Protein AF-A0A7L1S8Q5-F1 (afdb_monomer)

InterPro domains:
  IPR000253 Forkhead-associated (FHA) domain [PF00498] (1-41)
  IPR000253 Forkhead-associated (FHA) domain [PS50006] (1-20)
  IPR008984 SMAD/FHA domain superfamily [SSF49879] (2-45)
  IPR051176 Centrosomal and Immune Signaling Modulators [PTHR15715] (2-608)
  IPR060406 SLMAP-like, first coiled-coil [PF27557] (98-165)
  IPR060407 Sarcolemmal membrane-associated protein, first coiled-coil [cd21911] (98-160)
  IPR060659 CCDC136/SLMAP, coiled-coil domain [PF28341] (451-600)

Organism: NCBI:txid3150915

Mean predicted aligned error: 24.68 Å

pLDDT: mean 77.76, std 24.44, range [24.95, 98.19]

Structure (mmCIF, N/CA/C/O backbone):
data_AF-A0A7L1S8Q5-F1
#
_entry.id   AF-A0A7L1S8Q5-F1
#
loop_
_atom_site.group_PDB
_atom_site.id
_atom_site.type_symbol
_atom_site.label_atom_id
_atom_site.label_alt_id
_atom_site.label_comp_id
_atom_site.label_asym_id
_atom_site.label_entity_id
_atom_site.label_seq_id
_atom_site.pdbx_PDB_ins_code
_atom_site.Cartn_x
_atom_site.Cartn_y
_atom_site.Cartn_z
_atom_site.occupancy
_atom_site.B_iso_or_equiv
_atom_site.auth_seq_id
_atom_site.auth_comp_id
_atom_site.auth_asym_id
_atom_site.auth_atom_id
_atom_site.pdbx_PDB_model_num
ATOM 1 N N . GLN A 1 1 ? -54.919 15.443 -14.906 1.00 80.12 1 GLN A N 1
ATOM 2 C CA . GLN A 1 1 ? -54.515 16.479 -13.934 1.00 80.12 1 GLN A CA 1
ATOM 3 C C . GLN A 1 1 ? -55.099 16.099 -12.591 1.00 80.12 1 GLN A C 1
ATOM 5 O O . GLN A 1 1 ? -56.172 15.503 -12.569 1.00 80.12 1 GLN A O 1
ATOM 10 N N . PHE A 1 2 ? -54.377 16.373 -11.512 1.00 89.75 2 PHE A N 1
ATOM 11 C CA . PHE A 1 2 ? -54.771 16.002 -10.156 1.00 89.75 2 PHE A CA 1
ATOM 12 C C . PHE A 1 2 ? -55.058 17.271 -9.370 1.00 89.75 2 PHE A C 1
ATOM 14 O O . PHE A 1 2 ? -54.342 18.256 -9.526 1.00 89.75 2 PHE A O 1
ATOM 21 N N . TYR A 1 3 ? -56.093 17.246 -8.537 1.00 92.00 3 TYR A N 1
ATOM 22 C CA . TYR A 1 3 ? -56.518 18.408 -7.768 1.00 92.00 3 TYR A CA 1
ATOM 23 C C . TYR A 1 3 ? -56.689 18.042 -6.301 1.00 92.00 3 TYR A C 1
ATOM 25 O O . TYR A 1 3 ? -57.127 16.938 -5.978 1.00 92.00 3 TYR A O 1
ATOM 33 N N . LEU A 1 4 ? -56.376 18.997 -5.433 1.00 93.06 4 LEU A N 1
ATOM 34 C CA . LEU A 1 4 ? -56.673 18.966 -4.012 1.00 93.06 4 LEU A CA 1
ATOM 35 C C . LEU A 1 4 ? -57.578 20.149 -3.673 1.00 93.06 4 LEU A C 1
ATOM 37 O O . LEU A 1 4 ? -57.338 21.274 -4.112 1.00 93.06 4 LEU A O 1
ATOM 41 N N . GLN A 1 5 ? -58.620 19.890 -2.891 1.00 93.62 5 GLN A N 1
ATOM 42 C CA . GLN A 1 5 ? -59.572 20.903 -2.459 1.00 93.62 5 GLN A CA 1
ATOM 43 C C . GLN A 1 5 ? -59.815 20.757 -0.958 1.00 93.62 5 GLN A C 1
ATOM 45 O O . GLN A 1 5 ? -60.077 19.656 -0.474 1.00 93.62 5 GLN A O 1
ATOM 50 N N . ASP A 1 6 ? -59.732 21.865 -0.226 1.00 94.62 6 ASP A N 1
ATOM 51 C CA . ASP A 1 6 ? -60.107 21.914 1.180 1.00 94.62 6 ASP A CA 1
ATOM 52 C C . ASP A 1 6 ? -61.630 22.024 1.301 1.00 94.62 6 ASP A C 1
ATOM 54 O O . ASP A 1 6 ? -62.233 23.008 0.869 1.00 94.62 6 ASP A O 1
ATOM 58 N N . THR A 1 7 ? -62.257 21.021 1.911 1.00 92.19 7 THR A N 1
ATOM 59 C CA . THR A 1 7 ? -63.708 20.962 2.113 1.00 92.19 7 THR A CA 1
ATOM 60 C C . THR A 1 7 ? -64.109 21.505 3.489 1.00 92.19 7 THR A C 1
ATOM 62 O O . THR A 1 7 ? -64.711 20.787 4.290 1.00 92.19 7 THR A O 1
ATOM 65 N N . LYS A 1 8 ? -63.782 22.776 3.771 1.00 90.94 8 LYS A N 1
ATOM 66 C CA . LYS A 1 8 ? -64.122 23.495 5.022 1.00 90.94 8 LYS A CA 1
ATOM 67 C C . LYS A 1 8 ? -63.481 22.889 6.270 1.00 90.94 8 LYS A C 1
ATOM 69 O O . LYS A 1 8 ? -64.117 22.769 7.320 1.00 90.94 8 LYS A O 1
ATOM 74 N N . SER A 1 9 ? -62.213 22.514 6.176 1.00 90.69 9 SER A N 1
ATOM 75 C CA . SER A 1 9 ? -61.470 21.959 7.300 1.00 90.69 9 SER A CA 1
ATOM 76 C C . SER A 1 9 ? -61.274 23.001 8.413 1.00 90.69 9 SER A C 1
ATOM 78 O O . SER A 1 9 ? -61.023 24.185 8.170 1.00 90.69 9 SER A O 1
ATOM 80 N N . SER A 1 10 ? -61.373 22.575 9.674 1.00 88.75 10 SER A N 1
ATOM 81 C CA . SER A 1 10 ? -61.171 23.476 10.819 1.00 88.75 10 SER A CA 1
ATOM 82 C C . SER A 1 10 ? -59.703 23.901 10.952 1.00 88.75 10 SER A C 1
ATOM 84 O O . SER A 1 10 ? -59.411 25.082 11.150 1.00 88.75 10 SER A O 1
ATOM 86 N N . ASN A 1 11 ? -58.776 22.955 10.760 1.00 89.56 11 ASN A N 1
ATOM 87 C CA . ASN A 1 11 ? -57.337 23.159 10.968 1.00 89.56 11 ASN A CA 1
ATOM 88 C C . ASN A 1 11 ? -56.540 23.416 9.674 1.00 89.56 11 ASN A C 1
ATOM 90 O O . ASN A 1 11 ? -55.338 23.657 9.749 1.00 89.56 11 ASN A O 1
ATOM 94 N N . GLY A 1 12 ? -57.199 23.453 8.511 1.00 91.25 12 GLY A N 1
ATOM 95 C CA . GLY A 1 12 ? -56.597 23.806 7.224 1.00 91.25 12 GLY A CA 1
ATOM 96 C C . GLY A 1 12 ? -55.933 22.641 6.486 1.00 91.25 12 GLY A C 1
ATOM 97 O O . GLY A 1 12 ? -55.374 21.729 7.094 1.00 91.25 12 GLY A O 1
ATOM 98 N N . THR A 1 13 ? -55.960 22.723 5.159 1.00 93.62 13 THR A N 1
ATOM 99 C CA . THR A 1 13 ? -55.169 21.911 4.227 1.00 93.62 13 THR A CA 1
ATOM 100 C C . THR A 1 13 ? -54.083 22.775 3.595 1.00 93.62 13 THR A C 1
ATOM 102 O O . THR A 1 13 ? -54.320 23.946 3.273 1.00 93.62 13 THR A O 1
ATOM 105 N N . PHE A 1 14 ? -52.897 22.203 3.408 1.00 93.44 14 PHE A N 1
ATOM 106 C CA . PHE A 1 14 ? -51.717 22.903 2.916 1.00 93.44 14 PHE A CA 1
ATOM 107 C C . PHE A 1 14 ? -51.044 22.119 1.788 1.00 93.44 14 PHE A C 1
ATOM 109 O O . PHE A 1 14 ? -50.952 20.894 1.850 1.00 93.44 14 PHE A O 1
ATOM 116 N N . ILE A 1 15 ? -50.530 22.838 0.789 1.00 92.19 15 ILE A N 1
ATOM 117 C CA . ILE A 1 15 ? -49.658 22.308 -0.268 1.00 92.19 15 ILE A CA 1
ATOM 118 C C . ILE A 1 15 ? -48.348 23.096 -0.197 1.00 92.19 15 ILE A C 1
ATOM 120 O O . ILE A 1 15 ? -48.372 24.321 -0.304 1.00 92.19 15 ILE A O 1
ATOM 124 N N . ASN A 1 16 ? -47.213 22.424 0.006 1.00 88.69 16 ASN A N 1
ATOM 125 C CA . ASN A 1 16 ? -45.882 23.035 0.144 1.00 88.69 16 ASN A CA 1
ATOM 126 C C . ASN A 1 16 ? -45.873 24.226 1.125 1.00 88.69 16 ASN A C 1
ATOM 128 O O . ASN A 1 16 ? -45.402 25.317 0.805 1.00 88.69 16 ASN A O 1
ATOM 132 N N . SER A 1 17 ? -46.459 24.021 2.310 1.00 88.25 17 SER A N 1
ATOM 133 C CA . SER A 1 17 ? -46.611 25.024 3.381 1.00 88.25 17 SER A CA 1
ATOM 134 C C . SER A 1 17 ? -47.543 26.208 3.070 1.00 88.25 17 SER A C 1
ATOM 136 O O . SER A 1 17 ? -47.696 27.102 3.903 1.00 88.25 17 SER A O 1
ATOM 138 N N . GLN A 1 18 ? -48.224 26.219 1.920 1.00 88.44 18 GLN A N 1
ATOM 139 C CA . GLN A 1 18 ? -49.236 27.220 1.582 1.00 88.44 18 GLN A CA 1
ATOM 140 C C . GLN A 1 18 ? -50.642 26.710 1.919 1.00 88.44 18 GLN A C 1
ATOM 142 O O . GLN A 1 18 ? -51.080 25.682 1.405 1.00 88.44 18 GLN A O 1
ATOM 147 N N . ARG A 1 19 ? -51.367 27.445 2.770 1.00 91.75 19 ARG A N 1
ATOM 148 C CA . ARG A 1 19 ? -52.744 27.116 3.172 1.00 91.75 19 ARG A CA 1
ATOM 149 C C . ARG A 1 19 ? -53.740 27.407 2.043 1.00 91.75 19 ARG A C 1
ATOM 151 O O . ARG A 1 19 ? -53.699 28.497 1.476 1.00 91.75 19 ARG A O 1
ATOM 158 N N . LEU A 1 20 ? -54.655 26.475 1.766 1.00 89.31 20 LEU A N 1
ATOM 159 C CA . LEU A 1 20 ? -55.604 26.586 0.643 1.00 89.31 20 LEU A CA 1
ATOM 160 C C . LEU A 1 20 ? -56.811 27.494 0.918 1.00 89.31 20 LEU A C 1
ATOM 162 O O . LEU A 1 20 ? -57.269 28.202 0.024 1.00 89.31 20 LEU A O 1
ATOM 166 N N . SER A 1 21 ? -57.325 27.495 2.146 1.00 90.75 21 SER A N 1
ATOM 167 C CA . SER A 1 21 ? -58.445 28.340 2.582 1.00 90.75 21 SER A CA 1
ATOM 168 C C . SER A 1 21 ? -58.338 28.678 4.070 1.00 90.75 21 SER A C 1
ATOM 170 O O . SER A 1 21 ? -57.551 28.083 4.816 1.00 90.75 21 SER A O 1
ATOM 172 N N . ARG A 1 22 ? -59.117 29.664 4.532 1.00 87.50 22 ARG A N 1
ATOM 173 C CA . ARG A 1 22 ? -59.255 29.937 5.970 1.00 87.50 22 ARG A CA 1
ATOM 174 C C . ARG A 1 22 ? -60.012 28.794 6.652 1.00 87.50 22 ARG A C 1
ATOM 176 O O . ARG A 1 22 ? -60.676 27.991 6.007 1.00 87.50 22 ARG A O 1
ATOM 183 N N . GLY A 1 23 ? -59.892 28.707 7.976 1.00 86.56 23 GLY A N 1
ATOM 184 C CA . GLY A 1 23 ? -60.563 27.656 8.742 1.00 86.56 23 GLY A CA 1
ATOM 185 C C . GLY A 1 23 ? -62.075 27.694 8.530 1.00 86.56 23 GLY A C 1
ATOM 186 O O . GLY A 1 23 ? -62.682 28.756 8.630 1.00 86.56 23 GLY A O 1
ATOM 187 N N . SER A 1 24 ? -62.671 26.530 8.277 1.00 84.81 24 SER A N 1
ATOM 188 C CA . SER A 1 24 ? -64.102 26.352 7.977 1.00 84.81 24 SER A CA 1
ATOM 189 C C . SER A 1 24 ? -64.589 26.975 6.656 1.00 84.81 24 SER A C 1
ATOM 191 O O . SER A 1 24 ? -65.798 27.051 6.430 1.00 84.81 24 SER A O 1
ATOM 193 N N . GLU A 1 25 ? -63.683 27.380 5.759 1.00 88.25 25 GLU A N 1
ATOM 194 C CA . GLU A 1 25 ? -64.000 27.855 4.405 1.00 88.25 25 GLU A CA 1
ATOM 195 C C . GLU A 1 25 ? -63.549 26.842 3.343 1.00 88.25 25 GLU A C 1
ATOM 197 O O . GLU A 1 25 ? -62.537 26.160 3.499 1.00 88.25 25 GLU A O 1
ATOM 202 N N . GLU A 1 26 ? -64.305 26.737 2.250 1.00 90.38 26 GLU A N 1
ATOM 203 C CA . GLU A 1 26 ? -63.993 25.827 1.144 1.00 90.38 26 GLU A CA 1
ATOM 204 C C . GLU A 1 26 ? -62.982 26.482 0.200 1.00 90.38 26 GLU A C 1
ATOM 206 O O . GLU A 1 26 ? -63.161 27.640 -0.186 1.00 90.38 26 GLU A O 1
ATOM 211 N N . SER A 1 27 ? -61.921 25.764 -0.175 1.00 91.81 27 SER A N 1
ATOM 212 C CA . SER A 1 27 ? -60.966 26.268 -1.168 1.00 91.81 27 SER A CA 1
ATOM 213 C C . SER A 1 27 ? -61.468 26.007 -2.592 1.00 91.81 27 SER A C 1
ATOM 215 O O . SER A 1 27 ? -62.228 25.061 -2.815 1.00 91.81 27 SER A O 1
ATOM 217 N N . PRO A 1 28 ? -61.018 26.777 -3.598 1.00 90.44 28 PRO A N 1
ATOM 218 C CA . PRO A 1 28 ? -61.107 26.319 -4.980 1.00 90.44 28 PRO A CA 1
ATOM 219 C C . PRO A 1 28 ? -60.243 25.054 -5.182 1.00 90.44 28 PRO A C 1
ATOM 221 O O . PRO A 1 28 ? -59.294 24.840 -4.418 1.00 90.44 28 PRO A O 1
ATOM 224 N N . PRO A 1 29 ? -60.530 24.219 -6.199 1.00 91.06 29 PRO A N 1
ATOM 225 C CA . PRO A 1 29 ? -59.667 23.098 -6.564 1.00 91.06 29 PRO A CA 1
ATOM 226 C C . PRO A 1 29 ? -58.274 23.586 -6.988 1.00 91.06 29 PRO A C 1
ATOM 228 O O . PRO A 1 29 ? -58.137 24.318 -7.969 1.00 91.06 29 PRO A O 1
ATOM 231 N N . CYS A 1 30 ? -57.236 23.173 -6.261 1.00 88.75 30 CYS A N 1
ATOM 232 C CA . CYS A 1 30 ? -55.843 23.511 -6.547 1.00 88.75 30 CYS A CA 1
ATOM 233 C C . CYS A 1 30 ? -55.145 22.330 -7.225 1.00 88.75 30 CYS A C 1
ATOM 235 O O . CYS A 1 30 ? -55.207 21.209 -6.728 1.00 88.75 30 CYS A O 1
ATOM 237 N N . GLU A 1 31 ? -54.493 22.563 -8.365 1.00 89.12 31 GLU A N 1
ATOM 238 C CA . GLU A 1 31 ? -53.754 21.513 -9.075 1.00 89.12 31 GLU A CA 1
ATOM 239 C C . GLU A 1 31 ? -52.512 21.093 -8.270 1.00 89.12 31 GLU A C 1
ATOM 241 O O . GLU A 1 31 ? -51.759 21.948 -7.802 1.00 89.12 31 GLU A O 1
ATOM 246 N N . ILE A 1 32 ? -52.309 19.782 -8.119 1.00 90.56 32 ILE A N 1
ATOM 247 C CA . ILE A 1 32 ? -51.162 19.177 -7.426 1.00 90.56 32 ILE A CA 1
ATOM 248 C C . ILE A 1 32 ? -50.304 18.368 -8.396 1.00 90.56 32 ILE A C 1
ATOM 250 O O . ILE A 1 32 ? -50.806 17.769 -9.353 1.00 90.56 32 ILE A O 1
ATOM 254 N N . MET A 1 33 ? -49.002 18.335 -8.127 1.00 89.50 33 MET A N 1
ATOM 255 C CA . MET A 1 33 ? -48.005 17.604 -8.909 1.00 89.50 33 MET A CA 1
ATOM 256 C C . MET A 1 33 ? -47.377 16.470 -8.100 1.00 89.50 33 MET A C 1
ATOM 258 O O . MET A 1 33 ? -47.407 16.466 -6.868 1.00 89.50 33 MET A O 1
ATOM 262 N N . SER A 1 34 ? -46.819 15.475 -8.802 1.00 88.31 34 SER A N 1
ATOM 263 C CA . SER A 1 34 ? -46.090 14.400 -8.125 1.00 88.31 34 SER A CA 1
ATOM 264 C C . SER A 1 34 ? -44.874 15.008 -7.418 1.00 88.31 34 SER A C 1
ATOM 266 O O . SER A 1 34 ? -44.151 15.807 -8.016 1.00 88.31 34 SER A O 1
ATOM 268 N N . GLY A 1 35 ? -44.678 14.669 -6.144 1.00 86.00 35 GLY A N 1
ATOM 269 C CA . GLY A 1 35 ? -43.621 15.210 -5.286 1.00 86.00 35 GLY A CA 1
ATOM 270 C C . GLY A 1 35 ? -44.028 16.382 -4.385 1.00 86.00 35 GLY A C 1
ATOM 271 O O . GLY A 1 35 ? -43.224 16.767 -3.538 1.00 86.00 35 GLY A O 1
ATOM 272 N N . ASP A 1 36 ? -45.245 16.929 -4.505 1.00 90.81 36 ASP A N 1
ATOM 273 C CA . ASP A 1 36 ? -45.718 17.976 -3.588 1.00 90.81 36 ASP A CA 1
ATOM 274 C C . ASP A 1 36 ? -45.874 17.437 -2.146 1.00 90.81 36 ASP A C 1
ATOM 276 O O . ASP A 1 36 ? -46.274 16.288 -1.918 1.00 90.81 36 ASP A O 1
ATOM 280 N N . VAL A 1 37 ? -45.578 18.283 -1.153 1.00 91.56 37 VAL A N 1
ATOM 281 C CA . VAL A 1 37 ? -45.796 17.990 0.272 1.00 91.56 37 VAL A CA 1
ATOM 282 C C . VAL A 1 37 ? -47.172 18.505 0.673 1.00 91.56 37 VAL A C 1
ATOM 284 O O . VAL A 1 37 ? -47.415 19.713 0.686 1.00 91.56 37 VAL A O 1
ATOM 287 N N . ILE A 1 38 ? -48.076 17.592 1.011 1.00 94.06 38 ILE A N 1
ATOM 288 C CA . ILE A 1 38 ? -49.431 17.904 1.462 1.00 94.06 38 ILE A CA 1
ATOM 289 C C . ILE A 1 38 ? -49.496 17.745 2.977 1.00 94.06 38 ILE A C 1
ATOM 291 O O . ILE A 1 38 ? -49.051 16.738 3.532 1.00 94.06 38 ILE A O 1
ATOM 295 N N . GLN A 1 39 ? -50.087 18.733 3.640 1.00 93.81 39 GLN A N 1
ATOM 296 C CA . GLN A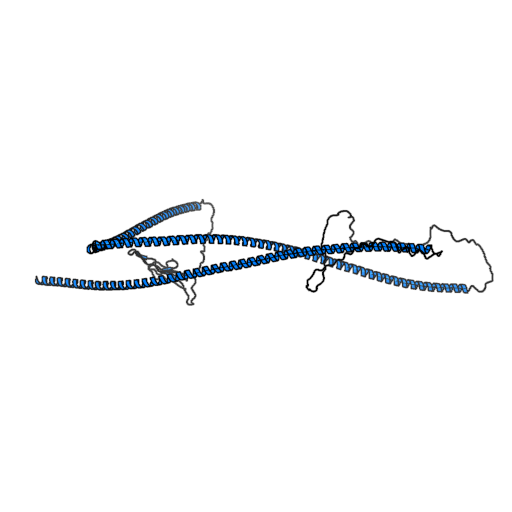 1 39 ? -50.324 18.706 5.076 1.00 93.81 39 GLN A CA 1
ATOM 297 C C . GLN A 1 39 ? -51.810 18.911 5.385 1.00 93.81 39 GLN A C 1
ATOM 299 O O . GLN A 1 39 ? -52.454 19.814 4.848 1.00 93.81 39 GLN A O 1
ATOM 304 N N . PHE A 1 40 ? -52.343 18.079 6.278 1.00 93.94 40 PHE A N 1
ATOM 305 C CA . PHE A 1 40 ? -53.706 18.171 6.791 1.00 93.94 40 PHE A CA 1
ATOM 306 C C . PHE A 1 40 ? -53.678 18.490 8.285 1.00 93.94 40 PHE A C 1
ATOM 308 O O . PHE A 1 40 ? -53.245 17.679 9.107 1.00 93.94 40 PHE A O 1
ATOM 315 N N . GLY A 1 41 ? -54.181 19.673 8.627 1.00 90.56 41 GLY A N 1
ATOM 316 C CA . GLY A 1 41 ? -54.177 20.216 9.977 1.00 90.56 41 GLY A CA 1
ATOM 317 C C . GLY A 1 41 ? -52.841 20.834 10.389 1.00 90.56 41 GLY A C 1
ATOM 318 O O . GLY A 1 41 ? -51.867 20.859 9.642 1.00 90.56 41 GLY A O 1
ATOM 319 N N . VAL A 1 42 ? -52.811 21.335 11.617 1.00 90.06 42 VAL A N 1
ATOM 320 C CA . VAL A 1 42 ? -51.617 21.841 12.302 1.00 90.06 42 VAL A CA 1
ATOM 321 C C . VAL A 1 42 ? -51.529 21.157 13.657 1.00 90.06 42 VAL A C 1
ATOM 323 O O . VAL A 1 42 ? -52.558 20.719 14.176 1.00 90.06 42 VAL A O 1
ATOM 326 N N . ASP A 1 43 ? -50.330 21.050 14.216 1.00 89.19 43 ASP A N 1
ATOM 327 C CA . ASP A 1 43 ? -50.152 20.463 15.541 1.00 89.19 43 ASP A CA 1
ATOM 328 C C . ASP A 1 43 ? -50.912 21.294 16.584 1.00 89.19 43 ASP A C 1
ATOM 330 O O . ASP A 1 43 ? -50.755 22.517 16.662 1.00 89.19 43 ASP A O 1
ATOM 334 N N . VAL A 1 44 ? -51.755 20.633 17.378 1.00 84.81 44 VAL A N 1
ATOM 335 C CA . VAL A 1 44 ? -52.549 21.283 18.428 1.00 84.81 44 VAL A CA 1
ATOM 336 C C . VAL A 1 44 ? -52.128 20.739 19.783 1.00 84.81 44 VAL A C 1
ATOM 338 O O . VAL A 1 44 ? -52.299 19.554 20.071 1.00 84.81 44 VAL A O 1
ATOM 341 N N . THR A 1 45 ? -51.611 21.618 20.635 1.00 80.62 45 THR A N 1
ATOM 342 C CA . THR A 1 45 ? -51.258 21.285 22.018 1.00 80.62 45 THR A CA 1
ATOM 343 C C . THR A 1 45 ? -52.443 21.544 22.940 1.00 80.62 45 THR A C 1
ATOM 345 O O . THR A 1 45 ? -52.906 22.679 23.073 1.00 80.62 45 THR A O 1
ATOM 348 N N . GLU A 1 46 ? -52.938 20.501 23.605 1.00 83.06 46 GLU A N 1
ATOM 349 C CA . GLU A 1 46 ? -54.020 20.623 24.579 1.00 83.06 46 GLU A CA 1
ATOM 350 C C . GLU A 1 46 ? -53.453 21.067 25.943 1.00 83.06 46 GLU A C 1
ATOM 352 O O . GLU A 1 46 ? -52.811 20.296 26.664 1.00 83.06 46 GLU A O 1
ATOM 357 N N . ASN A 1 47 ? -53.686 22.333 26.315 1.00 71.00 47 ASN A N 1
ATOM 358 C CA . ASN A 1 47 ? -53.113 22.958 27.520 1.00 71.00 47 ASN A CA 1
ATOM 359 C C . ASN A 1 47 ? -53.508 22.267 28.839 1.00 71.00 47 ASN A C 1
ATOM 361 O O . ASN A 1 47 ? -52.804 22.398 29.838 1.00 71.00 47 ASN A O 1
ATOM 365 N N . THR A 1 48 ? -54.623 21.537 28.859 1.00 70.25 48 THR A N 1
ATOM 366 C CA . THR A 1 48 ? -55.154 20.864 30.055 1.00 70.25 48 THR A CA 1
ATOM 367 C C . THR A 1 48 ? -54.442 19.551 30.372 1.00 70.25 48 THR A C 1
ATOM 369 O O . THR A 1 48 ? -54.419 19.145 31.532 1.00 70.25 48 THR A O 1
ATOM 372 N N . ARG A 1 49 ? -53.857 18.884 29.369 1.00 71.12 49 ARG A N 1
ATOM 373 C CA . ARG A 1 49 ? -53.216 17.565 29.520 1.00 71.12 49 ARG A CA 1
ATOM 374 C C . ARG A 1 49 ? -51.757 17.532 29.065 1.00 71.12 49 ARG A C 1
ATOM 376 O O . ARG A 1 49 ? -51.118 16.498 29.216 1.00 71.12 49 ARG A O 1
ATOM 383 N N . LYS A 1 50 ? -51.220 18.649 28.547 1.00 73.62 50 LYS A N 1
ATOM 384 C CA . LYS A 1 50 ? -49.876 18.744 27.941 1.00 73.62 50 LYS A CA 1
ATOM 385 C C . LYS A 1 50 ? -49.635 17.664 26.871 1.00 73.62 50 LYS A C 1
ATOM 387 O O . LYS A 1 50 ? -48.528 17.151 26.741 1.00 73.62 50 LYS A O 1
ATOM 392 N N . VAL A 1 51 ? -50.674 17.316 26.112 1.00 76.81 51 VAL A N 1
ATOM 393 C CA . VAL A 1 51 ? -50.587 16.369 24.993 1.00 76.81 51 VAL A CA 1
ATOM 394 C C . VAL A 1 51 ? -50.653 17.158 23.690 1.00 76.81 51 VAL A C 1
ATOM 396 O O . VAL A 1 51 ? -51.547 17.985 23.512 1.00 76.81 51 VAL A O 1
ATOM 399 N N . THR A 1 52 ? -49.704 16.912 22.788 1.00 80.81 52 THR A N 1
ATOM 400 C CA . THR A 1 52 ? -49.701 17.488 21.439 1.00 80.81 52 THR A CA 1
ATOM 401 C C . THR A 1 52 ? -50.279 16.477 20.463 1.00 80.81 52 THR A C 1
ATOM 403 O O . THR A 1 52 ? -49.758 15.371 20.321 1.00 80.81 52 THR A O 1
ATOM 406 N N . HIS A 1 53 ? -51.356 16.856 19.783 1.00 83.94 53 HIS A N 1
ATOM 407 C CA . HIS A 1 53 ? -51.921 16.082 18.687 1.00 83.94 53 HIS A CA 1
ATOM 408 C C . HIS A 1 53 ? -51.249 16.515 17.385 1.00 83.94 53 HIS A C 1
ATOM 410 O O . HIS A 1 53 ? -51.386 17.668 16.978 1.00 83.94 53 HIS A O 1
ATOM 416 N N . GLY A 1 54 ? -50.505 15.597 16.767 1.00 85.81 54 GLY A N 1
ATOM 417 C CA . GLY A 1 54 ? -49.792 15.849 15.517 1.00 85.81 54 GLY A CA 1
ATOM 418 C C . GLY A 1 54 ? -50.723 15.950 14.306 1.00 85.81 54 GLY A C 1
ATOM 419 O O . GLY A 1 54 ? -51.773 15.303 14.254 1.00 85.81 54 GLY A O 1
ATOM 420 N N . CYS A 1 55 ? -50.325 16.752 13.325 1.00 92.00 55 CYS A N 1
ATOM 421 C CA . CYS A 1 55 ? -50.948 16.826 12.009 1.00 92.00 55 CYS A CA 1
ATOM 422 C C . CYS A 1 55 ? -50.413 15.748 11.051 1.00 92.00 55 CYS A C 1
ATOM 424 O O . CYS A 1 55 ? -49.416 15.076 11.320 1.00 92.00 55 CYS A O 1
ATOM 426 N N . ILE A 1 56 ? -51.095 15.561 9.917 1.00 92.94 56 ILE A N 1
ATOM 427 C CA . ILE A 1 56 ? -50.644 14.634 8.873 1.00 92.94 56 ILE A CA 1
ATOM 428 C C . ILE A 1 56 ? -49.817 15.414 7.863 1.00 92.94 56 ILE A C 1
ATOM 430 O O . ILE A 1 56 ? -50.334 16.338 7.244 1.00 92.94 56 ILE A O 1
ATOM 434 N N . VAL A 1 57 ? -48.566 15.006 7.658 1.00 93.50 57 VAL A N 1
ATOM 435 C CA . VAL A 1 57 ? -47.677 15.546 6.623 1.00 93.50 57 VAL A CA 1
ATOM 436 C C . VAL A 1 57 ? -47.237 14.394 5.730 1.00 93.50 57 VAL A C 1
ATOM 438 O O . VAL A 1 57 ? -46.745 13.378 6.222 1.00 93.50 57 VAL A O 1
ATOM 441 N N . SER A 1 58 ? -47.443 14.518 4.420 1.00 92.38 58 SER A N 1
ATOM 442 C CA . SER A 1 58 ? -47.146 13.448 3.469 1.00 92.38 58 SER A CA 1
ATOM 443 C C . SER A 1 58 ? -46.684 13.993 2.123 1.00 92.38 58 SER A C 1
ATOM 445 O O . SER A 1 58 ? -47.200 14.993 1.629 1.00 92.38 58 SER A O 1
ATOM 447 N N . THR A 1 59 ? -45.724 13.311 1.505 1.00 91.62 59 THR A N 1
ATOM 448 C CA . THR A 1 59 ? -45.316 13.566 0.121 1.00 91.62 59 THR A CA 1
ATOM 449 C C . THR A 1 59 ? -46.180 12.729 -0.811 1.00 91.62 59 THR A C 1
ATOM 451 O O . THR A 1 59 ? -46.225 11.504 -0.677 1.00 91.62 59 THR A O 1
ATOM 454 N N . ILE A 1 60 ? -46.853 13.366 -1.768 1.00 91.38 60 ILE A N 1
ATOM 455 C CA . ILE A 1 60 ? -47.762 12.664 -2.677 1.00 91.38 60 ILE A CA 1
ATOM 456 C C . ILE A 1 60 ? -47.046 12.217 -3.953 1.00 91.38 60 ILE A C 1
ATOM 458 O O . ILE A 1 60 ? -46.300 12.982 -4.561 1.00 91.38 60 ILE A O 1
ATOM 462 N N . LYS A 1 61 ? -47.295 10.975 -4.384 1.00 90.56 61 LYS A N 1
ATOM 463 C CA . LYS A 1 61 ? -46.911 10.479 -5.712 1.00 90.56 61 LYS A CA 1
ATOM 464 C C . LYS A 1 61 ? -48.155 10.205 -6.537 1.00 90.56 61 LYS A C 1
ATOM 466 O O . LYS A 1 61 ? -49.069 9.529 -6.066 1.00 90.56 61 LYS A O 1
ATOM 471 N N . LEU A 1 62 ? -48.196 10.739 -7.750 1.00 89.62 62 LEU A N 1
ATOM 472 C CA . LEU A 1 62 ? -49.386 10.735 -8.597 1.00 89.62 62 LEU A CA 1
ATOM 473 C C . LEU A 1 62 ? -49.091 9.980 -9.890 1.00 89.62 62 LEU A C 1
ATOM 475 O O . LEU A 1 62 ? -48.165 10.337 -10.608 1.00 89.62 62 LEU A O 1
ATOM 479 N N . PHE A 1 63 ? -49.898 8.968 -10.204 1.00 88.56 63 PHE A N 1
ATOM 480 C CA . PHE A 1 63 ? -49.753 8.145 -11.408 1.00 88.56 63 PHE A CA 1
ATOM 481 C C . PHE A 1 63 ? -50.992 8.281 -12.287 1.00 88.56 63 PHE A C 1
ATOM 483 O O . PHE A 1 63 ? -52.121 8.173 -11.804 1.00 88.56 63 PHE A O 1
ATOM 490 N N . LEU A 1 64 ? -50.783 8.540 -13.575 1.00 87.81 64 LEU A N 1
ATOM 491 C CA . LEU A 1 64 ? -51.840 8.561 -14.580 1.00 87.81 64 LEU A CA 1
ATOM 492 C C . LEU A 1 64 ? -52.402 7.138 -14.800 1.00 87.81 64 LEU A C 1
ATOM 494 O O . LEU A 1 64 ? -51.741 6.155 -14.458 1.00 87.81 64 LEU A O 1
ATOM 498 N N . PRO A 1 65 ? -53.615 6.985 -15.371 1.00 87.19 65 PRO A N 1
ATOM 499 C CA . PRO A 1 65 ? -54.227 5.668 -15.597 1.00 87.19 65 PRO A CA 1
ATOM 500 C C . PRO A 1 65 ? -53.416 4.719 -16.495 1.00 87.19 65 PRO A C 1
ATOM 502 O O . PRO A 1 65 ? -53.668 3.518 -16.497 1.00 87.19 65 PRO A O 1
ATOM 505 N N . ASP A 1 66 ? -52.462 5.250 -17.259 1.00 83.69 66 ASP A N 1
ATOM 506 C CA . ASP A 1 66 ? -51.510 4.503 -18.087 1.00 83.69 66 ASP A CA 1
ATOM 507 C C . ASP A 1 66 ? -50.287 3.983 -17.300 1.00 83.69 66 ASP A C 1
ATOM 509 O O . ASP A 1 66 ? -49.424 3.319 -17.871 1.00 83.69 66 ASP A O 1
ATOM 513 N N . GLY A 1 67 ? -50.216 4.255 -15.992 1.00 82.69 67 GLY A N 1
ATOM 514 C CA . GLY A 1 67 ? -49.124 3.856 -15.105 1.00 82.69 67 GLY A CA 1
ATOM 515 C C . GLY A 1 67 ? -47.925 4.808 -15.103 1.00 82.69 67 GLY A C 1
ATOM 516 O O . GLY A 1 67 ? -46.984 4.576 -14.344 1.00 82.69 67 GLY A O 1
ATOM 517 N N . MET A 1 68 ? -47.943 5.882 -15.901 1.00 83.00 68 MET A N 1
ATOM 518 C CA . MET A 1 68 ? -46.869 6.879 -15.927 1.00 83.00 68 MET A CA 1
ATOM 519 C C . MET A 1 68 ? -47.003 7.864 -14.759 1.00 83.00 68 MET A C 1
ATOM 521 O O . MET A 1 68 ? -48.095 8.348 -14.455 1.00 83.00 68 MET A O 1
ATOM 525 N N . GLU A 1 69 ? -45.887 8.198 -14.106 1.00 83.38 69 GLU A N 1
ATOM 526 C CA . GLU A 1 69 ? -45.879 9.214 -13.049 1.00 83.38 69 GLU A CA 1
ATOM 527 C C . GLU A 1 69 ? -46.185 10.605 -13.636 1.00 83.38 69 GLU A C 1
ATOM 529 O O . GLU A 1 69 ? -45.667 10.998 -14.685 1.00 83.38 69 GLU A O 1
ATOM 534 N N . ALA A 1 70 ? -47.071 11.348 -12.972 1.00 79.00 70 ALA A N 1
ATOM 535 C CA . ALA A 1 70 ? -47.482 12.681 -13.384 1.00 79.00 70 ALA A CA 1
ATOM 536 C C . ALA A 1 70 ? -46.325 13.687 -13.253 1.00 79.00 70 ALA A C 1
ATOM 538 O O . ALA A 1 70 ? -45.406 13.506 -12.457 1.00 79.00 70 ALA A O 1
ATOM 539 N N . ARG A 1 71 ? -46.390 14.774 -14.034 1.00 69.50 71 ARG A N 1
ATOM 540 C CA . ARG A 1 71 ? -45.342 15.802 -14.159 1.00 69.50 71 ARG A CA 1
ATOM 541 C C . ARG A 1 71 ? -44.770 16.228 -12.791 1.00 69.50 71 ARG A C 1
ATOM 543 O O . ARG A 1 71 ? -45.516 16.687 -11.930 1.00 69.50 71 ARG A O 1
ATOM 550 N N . LEU A 1 72 ? -43.448 16.097 -12.641 1.00 68.31 72 LEU A N 1
ATOM 551 C CA . LEU A 1 72 ? -42.666 16.549 -11.486 1.00 68.31 72 LEU A CA 1
ATOM 552 C C . LEU A 1 72 ? -42.445 18.066 -11.547 1.00 6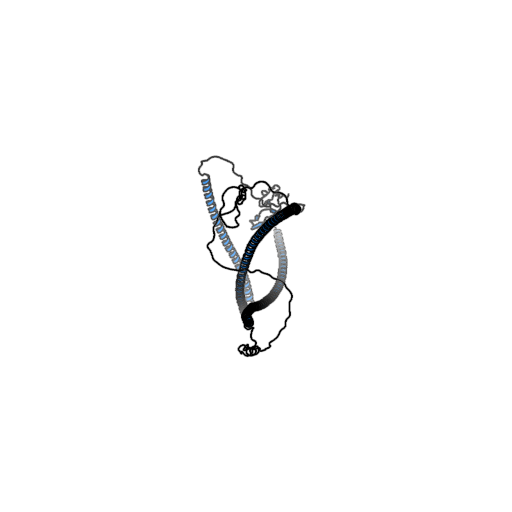8.31 72 LEU A C 1
ATOM 554 O O . LEU A 1 72 ? -42.192 18.628 -12.617 1.00 68.31 72 LEU A O 1
ATOM 558 N N . ARG A 1 73 ? -42.497 18.729 -10.390 1.00 59.44 73 ARG A N 1
ATOM 559 C CA . ARG A 1 73 ? -42.171 20.153 -10.249 1.00 59.44 73 ARG A CA 1
ATOM 560 C C . ARG A 1 73 ? -40.652 20.314 -10.079 1.00 59.44 73 ARG A C 1
ATOM 562 O O . ARG A 1 73 ? -40.175 20.508 -8.970 1.00 59.44 73 ARG A O 1
ATOM 569 N N . SER A 1 74 ? -39.886 20.167 -11.160 1.00 45.78 74 SER A N 1
ATOM 570 C CA . SER A 1 74 ? -38.418 20.315 -11.146 1.00 45.78 74 SER A CA 1
ATOM 571 C C . SER A 1 74 ? -37.984 21.737 -11.537 1.00 45.78 74 SER A C 1
ATOM 573 O O . SER A 1 74 ? -38.271 22.185 -12.644 1.00 45.78 74 SER A O 1
ATOM 575 N N . ASP A 1 75 ? -37.320 22.417 -10.598 1.00 42.72 75 ASP A N 1
ATOM 576 C CA . ASP A 1 75 ? -36.388 23.555 -10.702 1.00 42.72 75 ASP A CA 1
ATOM 577 C C . ASP A 1 75 ? -36.373 24.411 -11.985 1.00 42.72 75 ASP A C 1
ATOM 579 O O . ASP A 1 75 ? -35.660 24.118 -12.944 1.00 42.72 75 ASP A O 1
ATOM 583 N N . VAL A 1 76 ? -37.043 25.574 -11.939 1.00 38.34 76 VAL A N 1
ATOM 584 C CA . VAL A 1 76 ? -36.742 26.733 -12.802 1.00 38.34 76 VAL A CA 1
ATOM 585 C C . VAL A 1 76 ? -36.841 28.037 -11.994 1.00 38.34 76 VAL A C 1
ATOM 587 O O . VAL A 1 76 ? -37.925 28.539 -11.714 1.00 38.34 76 VAL A O 1
ATOM 590 N N . ILE A 1 77 ? -35.665 28.542 -11.609 1.00 36.88 77 ILE A N 1
ATOM 591 C CA . ILE A 1 77 ? -35.156 29.913 -11.806 1.00 36.88 77 ILE A CA 1
ATOM 592 C C . ILE A 1 77 ? -36.153 31.065 -11.561 1.00 36.88 77 ILE A C 1
ATOM 594 O O . ILE A 1 77 ? -37.036 31.347 -12.369 1.00 36.88 77 ILE A O 1
ATOM 598 N N . HIS A 1 78 ? -35.895 31.835 -10.498 1.00 39.09 78 HIS A N 1
ATOM 599 C CA . HIS A 1 78 ? -36.376 33.210 -10.361 1.00 39.09 78 HIS A CA 1
ATOM 600 C C . HIS A 1 78 ? -35.946 34.072 -11.558 1.00 39.09 78 HIS A C 1
ATOM 602 O O . HIS A 1 78 ? -34.759 34.236 -11.829 1.00 39.09 78 HIS A O 1
ATOM 608 N N . ALA A 1 79 ? -36.919 34.703 -12.207 1.00 31.09 79 ALA A N 1
ATOM 609 C CA . ALA A 1 79 ? -36.739 35.855 -13.081 1.00 31.09 79 ALA A CA 1
ATOM 610 C C . ALA A 1 79 ? -37.994 36.746 -12.978 1.00 31.09 79 ALA A C 1
ATOM 612 O O . ALA A 1 79 ? -39.071 36.225 -12.684 1.00 31.09 79 ALA A O 1
ATOM 613 N N . PRO A 1 80 ? -37.950 38.031 -13.362 1.00 40.53 80 PRO A N 1
ATOM 614 C CA . PRO A 1 80 ? -36.925 39.047 -13.122 1.00 40.53 80 PRO A CA 1
ATOM 615 C C . PRO A 1 80 ? -37.536 40.339 -12.515 1.00 40.53 80 PRO A C 1
ATOM 617 O O . PRO A 1 80 ? -38.727 40.619 -12.646 1.00 40.53 80 PRO A O 1
ATOM 620 N N . LEU A 1 81 ? -36.699 41.161 -11.876 1.00 36.31 81 LEU A N 1
ATOM 621 C CA . LEU A 1 81 ? -37.040 42.530 -11.461 1.00 36.31 81 LEU A CA 1
ATOM 622 C C . LEU A 1 81 ? -37.367 43.406 -12.698 1.00 36.31 81 LEU A C 1
ATOM 624 O O . LEU A 1 81 ? -36.629 43.321 -13.683 1.00 36.31 81 LEU A O 1
ATOM 628 N N . PRO A 1 82 ? -38.386 44.289 -12.677 1.00 43.94 82 PRO A N 1
ATOM 629 C CA . PRO A 1 82 ? -38.608 45.245 -13.761 1.00 43.94 82 PRO A CA 1
ATOM 630 C C . PRO A 1 82 ? -37.569 46.375 -13.746 1.00 43.94 82 PRO A C 1
ATOM 632 O O . PRO A 1 82 ? -37.298 46.982 -12.710 1.00 43.94 82 PRO A O 1
ATOM 635 N N . SER A 1 83 ? -37.016 46.659 -14.926 1.00 33.06 83 SER A N 1
ATOM 636 C CA . SER A 1 83 ? -36.065 47.732 -15.218 1.00 33.06 83 SER A CA 1
ATOM 637 C C . SER A 1 83 ? -36.717 49.131 -15.257 1.00 33.06 83 SER A C 1
ATOM 639 O O . SER A 1 83 ? -37.927 49.236 -15.466 1.00 33.06 83 SER A O 1
ATOM 641 N N . PRO A 1 84 ? -35.921 50.211 -15.135 1.00 48.03 84 PRO A N 1
ATOM 642 C CA . PRO A 1 84 ? -36.389 51.579 -14.926 1.00 48.03 84 PRO A CA 1
ATOM 643 C C . PRO A 1 84 ? -36.680 52.312 -16.245 1.00 48.03 84 PRO A C 1
ATOM 645 O O . PRO A 1 84 ? -35.966 52.136 -17.231 1.00 48.03 84 PRO A O 1
ATOM 648 N N . VAL A 1 85 ? -37.697 53.181 -16.245 1.00 36.50 85 VAL A N 1
ATOM 649 C CA . VAL A 1 85 ? -38.023 54.062 -17.376 1.00 36.50 85 VAL A CA 1
ATOM 650 C C . VAL A 1 85 ? -37.918 55.531 -16.956 1.00 36.50 85 VAL A C 1
ATOM 652 O O . VAL A 1 85 ? -38.710 56.028 -16.165 1.00 36.50 85 VAL A O 1
ATOM 655 N N . ASP A 1 86 ? -36.896 56.157 -17.540 1.00 33.06 86 ASP A N 1
ATOM 656 C CA . ASP A 1 86 ? -36.764 57.515 -18.079 1.00 33.06 86 ASP A CA 1
ATOM 657 C C . ASP A 1 86 ? -37.024 58.796 -17.249 1.00 33.06 86 ASP A C 1
ATOM 659 O O . ASP A 1 86 ? -38.149 59.196 -16.977 1.00 33.06 86 ASP A O 1
ATOM 663 N N . LYS A 1 87 ? -35.906 59.545 -17.153 1.00 37.34 87 LYS A N 1
ATOM 664 C CA . LYS A 1 87 ? -35.709 60.989 -17.417 1.00 37.34 87 LYS A CA 1
ATOM 665 C C . LYS A 1 87 ? -36.297 61.999 -16.419 1.00 37.34 87 LYS A C 1
ATOM 667 O O . LYS A 1 87 ? -37.498 62.212 -16.375 1.00 37.34 87 LYS A O 1
ATOM 672 N N . VAL A 1 88 ? -35.408 62.783 -15.790 1.00 32.59 88 VAL A N 1
ATOM 673 C CA . VAL A 1 88 ? -35.206 64.232 -16.049 1.00 32.59 88 VAL A CA 1
ATOM 674 C C . VAL A 1 88 ? -34.113 64.798 -15.120 1.00 32.59 88 VAL A C 1
ATOM 676 O O . VAL A 1 88 ? -34.124 64.572 -13.920 1.00 32.59 88 VAL A O 1
ATOM 679 N N . ALA A 1 89 ? -33.187 65.520 -15.758 1.00 33.59 89 ALA A N 1
ATOM 680 C CA . ALA A 1 89 ? -32.362 66.666 -15.349 1.00 33.59 89 ALA A CA 1
ATOM 681 C C . ALA A 1 89 ? -31.811 66.849 -13.914 1.00 33.59 89 ALA A C 1
ATOM 683 O O . ALA A 1 89 ? -32.461 66.690 -12.890 1.00 33.59 89 ALA A O 1
ATOM 684 N N . ALA A 1 90 ? -30.568 67.333 -13.926 1.00 40.88 90 ALA A N 1
ATOM 685 C CA . ALA A 1 90 ? -29.692 67.700 -12.828 1.00 40.88 90 ALA A CA 1
ATOM 686 C C . ALA A 1 90 ? -30.248 68.721 -11.810 1.00 40.88 90 ALA A C 1
ATOM 688 O O . ALA A 1 90 ? -31.033 69.605 -12.147 1.00 40.88 90 ALA A O 1
ATOM 689 N N . ASN A 1 91 ? -29.648 68.647 -10.612 1.00 43.50 91 ASN A N 1
ATOM 690 C CA . ASN A 1 91 ? -29.643 69.586 -9.480 1.00 43.50 91 ASN A CA 1
ATOM 691 C C . ASN A 1 91 ? -30.721 69.405 -8.398 1.00 43.50 91 ASN A C 1
ATOM 693 O O . ASN A 1 91 ? -31.662 70.182 -8.281 1.00 43.50 91 ASN A O 1
ATOM 697 N N . THR A 1 92 ? -30.473 68.452 -7.495 1.00 37.25 92 THR A N 1
ATOM 698 C CA . THR A 1 92 ? -30.936 68.487 -6.094 1.00 37.25 92 THR A CA 1
ATOM 699 C C . THR A 1 92 ? -29.906 67.763 -5.210 1.00 37.25 92 THR A C 1
ATOM 701 O O . THR A 1 92 ? -29.370 66.732 -5.619 1.00 37.25 92 THR A O 1
ATOM 704 N N . PRO A 1 93 ? -29.551 68.298 -4.028 1.00 43.53 93 PRO A N 1
ATOM 705 C CA . PRO A 1 93 ? -28.512 67.718 -3.188 1.00 43.53 93 PRO A CA 1
ATOM 706 C C . PRO A 1 93 ? -28.998 66.392 -2.592 1.00 43.53 93 PRO A C 1
ATOM 708 O O . PRO A 1 93 ? -29.954 66.372 -1.833 1.00 43.53 93 PRO A O 1
ATOM 711 N N . SER A 1 94 ? -28.305 65.293 -2.897 1.00 48.84 94 SER A N 1
ATOM 712 C CA . SER A 1 94 ? -27.993 64.241 -1.918 1.00 48.84 94 SER A CA 1
ATOM 713 C C . SER A 1 94 ? -29.158 63.647 -1.077 1.00 48.84 94 SER A C 1
ATOM 715 O O . SER A 1 94 ? -28.911 63.162 0.027 1.00 48.84 94 SER A O 1
ATOM 717 N N . MET A 1 95 ? -30.406 63.606 -1.565 1.00 45.28 95 MET A N 1
ATOM 718 C CA . MET A 1 95 ? -31.515 62.920 -0.863 1.00 45.28 95 MET A CA 1
ATOM 719 C C . MET A 1 95 ? -31.200 61.434 -0.641 1.00 45.28 95 MET A C 1
ATOM 721 O O . MET A 1 95 ? -31.374 60.913 0.456 1.00 45.28 95 MET A O 1
ATOM 725 N N . TYR A 1 96 ? -30.588 60.799 -1.645 1.00 53.72 96 TYR A N 1
ATOM 726 C CA . TYR A 1 96 ? -30.201 59.390 -1.601 1.00 53.72 96 TYR A CA 1
ATOM 727 C C . TYR A 1 96 ? -29.153 59.077 -0.520 1.00 53.72 96 TYR A C 1
ATOM 729 O O . TYR A 1 96 ? -29.159 57.984 0.021 1.00 53.72 96 TYR A O 1
ATOM 737 N N . SER A 1 97 ? -28.275 60.027 -0.162 1.00 54.75 97 SER A N 1
ATOM 738 C CA . SER A 1 97 ? -27.252 59.839 0.887 1.00 54.75 97 SER A CA 1
ATOM 739 C C . SER A 1 97 ? -27.831 59.987 2.296 1.00 54.75 97 SER A C 1
ATOM 741 O O . SER A 1 97 ? -27.446 59.254 3.202 1.00 54.75 97 SER A O 1
ATOM 743 N N . GLN A 1 98 ? -28.780 60.911 2.486 1.00 70.00 98 GLN A N 1
ATOM 744 C CA . GLN A 1 98 ? -29.436 61.108 3.779 1.00 70.00 98 GLN A CA 1
ATOM 745 C C . GLN A 1 98 ? -30.387 59.948 4.095 1.00 70.00 98 GLN A C 1
ATOM 747 O O . GLN A 1 98 ? -30.370 59.446 5.215 1.00 70.00 98 GLN A O 1
ATOM 752 N N . GLU A 1 99 ? -31.133 59.460 3.100 1.00 74.50 99 GLU A N 1
ATOM 753 C CA . GLU A 1 99 ? -31.946 58.246 3.229 1.00 74.50 99 GLU A CA 1
ATOM 754 C C . GLU A 1 99 ? -31.075 56.998 3.429 1.00 74.50 99 GLU A C 1
ATOM 756 O O . GLU A 1 99 ? -31.398 56.176 4.285 1.00 74.50 99 GLU A O 1
ATOM 761 N N . LEU A 1 100 ? -29.925 56.878 2.741 1.00 72.62 100 LEU A N 1
ATOM 762 C CA . LEU A 1 100 ? -28.969 55.791 3.005 1.00 72.62 100 LEU A CA 1
ATOM 763 C C . LEU A 1 100 ? -28.402 55.850 4.424 1.00 72.62 100 LEU A C 1
ATOM 765 O O . LEU A 1 100 ? -28.250 54.814 5.066 1.00 72.62 100 LEU A O 1
ATOM 769 N N . PHE A 1 101 ? -28.061 57.043 4.915 1.00 80.12 101 PHE A N 1
ATOM 770 C CA . PHE A 1 101 ? -27.526 57.225 6.263 1.00 80.12 101 PHE A CA 1
ATOM 771 C C . PHE A 1 101 ? -28.578 56.890 7.322 1.00 80.12 101 PHE A C 1
ATOM 773 O O . PHE A 1 101 ? -28.280 56.204 8.296 1.00 80.12 101 PHE A O 1
ATOM 780 N N . GLN A 1 102 ? -29.824 57.307 7.102 1.00 85.44 102 GLN A N 1
ATOM 781 C CA . GLN A 1 102 ? -30.935 57.028 8.005 1.00 85.44 102 GLN A CA 1
ATOM 782 C C . GLN A 1 102 ? -31.313 55.539 7.993 1.00 85.44 102 GLN A C 1
ATOM 784 O O . GLN A 1 102 ? -31.548 54.954 9.049 1.00 85.44 102 GLN A O 1
ATOM 789 N N . LEU A 1 103 ? -31.269 54.887 6.827 1.00 81.38 103 LEU A N 1
ATOM 790 C CA . LEU A 1 103 ? -31.425 53.437 6.710 1.00 81.38 103 LEU A CA 1
ATOM 791 C C . LEU A 1 103 ? -30.268 52.685 7.381 1.00 81.38 103 LEU A C 1
ATOM 793 O O . LEU A 1 103 ? -30.510 51.714 8.090 1.00 81.38 103 LEU A O 1
ATOM 797 N N . SER A 1 104 ? -29.028 53.152 7.216 1.00 85.44 104 SER A N 1
ATOM 798 C CA . SER A 1 104 ? -27.846 52.607 7.898 1.00 85.44 104 SER A CA 1
ATOM 799 C C . SER A 1 104 ? -27.975 52.716 9.420 1.00 85.44 104 SER A C 1
ATOM 801 O O . SER A 1 104 ? -27.703 51.753 10.137 1.00 85.44 104 SER A O 1
ATOM 803 N N . GLN A 1 105 ? -28.484 53.845 9.921 1.00 90.38 105 GLN A N 1
ATOM 804 C CA . GLN A 1 105 ? -28.758 54.045 11.342 1.00 90.38 105 GLN A CA 1
ATOM 805 C C . GLN A 1 105 ? -29.846 53.091 11.854 1.00 90.38 105 GLN A C 1
ATOM 807 O O . GLN A 1 105 ? -29.653 52.456 12.890 1.00 90.38 105 GLN A O 1
ATOM 812 N N . TYR A 1 106 ? -30.953 52.925 11.121 1.00 91.75 106 TYR A N 1
ATOM 813 C CA . TYR A 1 106 ? -31.986 51.950 11.484 1.00 91.75 106 TYR A CA 1
ATOM 814 C C . TYR A 1 106 ? -31.480 50.512 11.441 1.00 91.75 106 TYR A C 1
ATOM 816 O O . TYR A 1 106 ? -31.847 49.718 12.305 1.00 91.75 106 TYR A O 1
ATOM 824 N N . LEU A 1 107 ? -30.611 50.178 10.487 1.00 88.38 107 LEU A N 1
ATOM 825 C CA . LEU A 1 107 ? -30.004 48.856 10.394 1.00 88.38 107 LEU A CA 1
ATOM 826 C C . LEU A 1 107 ? -29.076 48.589 11.589 1.00 88.38 107 LEU A C 1
ATOM 828 O O . LEU A 1 107 ? -29.153 47.523 12.191 1.00 88.38 107 LEU A O 1
ATOM 832 N N . GLN A 1 108 ? -28.250 49.565 11.982 1.00 90.00 108 GLN A N 1
ATOM 833 C CA . GLN A 1 108 ? -27.396 49.462 13.173 1.00 90.00 108 GLN A CA 1
ATOM 834 C C . GLN A 1 108 ? -28.216 49.342 14.462 1.00 90.00 108 GLN A C 1
ATOM 836 O O . GLN A 1 108 ? -27.890 48.549 15.344 1.00 90.00 108 GLN A O 1
ATOM 841 N N . GLU A 1 109 ? -29.303 50.100 14.571 1.00 92.69 109 GLU A N 1
ATOM 842 C CA . GLU A 1 109 ? -30.227 50.030 15.698 1.00 92.69 109 GLU A CA 1
ATOM 843 C C . GLU A 1 109 ? -30.995 48.702 15.769 1.00 92.69 109 GLU A C 1
ATOM 845 O O . GLU A 1 109 ? -31.231 48.181 16.863 1.00 92.69 109 GLU A O 1
ATOM 850 N N . ALA A 1 110 ? -31.411 48.162 14.621 1.00 89.75 110 ALA A N 1
ATOM 851 C CA . ALA A 1 110 ? -32.040 46.851 14.525 1.00 89.75 110 ALA A CA 1
ATOM 852 C C . ALA A 1 110 ? -31.048 45.757 14.931 1.00 89.75 110 ALA A C 1
ATOM 854 O O . ALA A 1 110 ? -31.380 44.945 15.790 1.00 89.75 110 ALA A O 1
ATOM 855 N N . LEU A 1 111 ? -29.813 45.822 14.424 1.00 92.69 111 LEU A N 1
ATOM 856 C CA . LEU A 1 111 ? -28.735 44.895 14.769 1.00 92.69 111 LEU A CA 1
ATOM 857 C C . LEU A 1 111 ? -28.411 44.932 16.270 1.00 92.69 111 LEU A C 1
ATOM 859 O O . LEU A 1 111 ? -28.251 43.892 16.902 1.00 92.69 111 LEU A O 1
ATOM 863 N N . HIS A 1 112 ? -28.364 46.119 16.882 1.00 93.31 112 HIS A N 1
ATOM 864 C CA . HIS A 1 112 ? -28.124 46.229 18.321 1.00 93.31 112 HIS A CA 1
ATOM 865 C C . HIS A 1 112 ? -29.288 45.666 19.156 1.00 93.31 112 HIS A C 1
ATOM 867 O O . HIS A 1 112 ? -29.065 44.987 20.159 1.00 93.31 112 HIS A O 1
ATOM 873 N N . ARG A 1 113 ? -30.544 45.905 18.748 1.00 95.81 113 ARG A N 1
ATOM 874 C CA . ARG A 1 113 ? -31.716 45.299 19.408 1.00 95.81 113 ARG A CA 1
ATOM 875 C C . ARG A 1 113 ? -31.741 43.781 19.243 1.00 95.81 113 ARG A C 1
ATOM 877 O O . ARG A 1 113 ? -32.099 43.094 20.197 1.00 95.81 113 ARG A O 1
ATOM 884 N N . GLU A 1 114 ? -31.354 43.279 18.077 1.00 92.94 114 GLU A N 1
ATOM 885 C CA . GLU A 1 114 ? -31.232 41.851 17.789 1.00 92.94 114 GLU A CA 1
ATOM 886 C C . GLU A 1 114 ? -30.194 41.203 18.707 1.00 92.94 114 GLU A C 1
ATOM 888 O O . GLU A 1 114 ? -30.548 40.302 19.462 1.00 92.94 114 GLU A O 1
ATOM 893 N N . GLN A 1 115 ? -28.984 41.764 18.801 1.00 94.06 115 GLN A N 1
ATOM 894 C CA . GLN A 1 115 ? -27.948 41.298 19.735 1.00 94.06 115 GLN A CA 1
ATOM 895 C C . GLN A 1 115 ? -28.426 41.295 21.198 1.00 94.06 115 GLN A C 1
ATOM 897 O O . GLN A 1 115 ? -28.159 40.360 21.956 1.00 94.06 115 GLN A O 1
ATOM 902 N N . MET A 1 116 ? -29.177 42.319 21.617 1.00 94.69 116 MET A N 1
ATOM 903 C CA . MET A 1 116 ? -29.747 42.380 22.968 1.00 94.69 116 MET A CA 1
ATOM 904 C C . MET A 1 116 ? -30.817 41.305 23.210 1.00 94.69 116 MET A C 1
ATOM 906 O O . MET A 1 116 ? -30.921 40.778 24.321 1.00 94.69 116 MET A O 1
ATOM 910 N N . LEU A 1 117 ? -31.636 40.988 22.204 1.00 94.44 117 LEU A N 1
ATOM 911 C CA . LEU A 1 117 ? -32.629 39.916 22.284 1.00 94.44 117 LEU A CA 1
ATOM 912 C C . LEU A 1 117 ? -31.962 38.541 22.282 1.00 94.44 117 LEU A C 1
ATOM 914 O O . LEU A 1 117 ? -32.343 37.705 23.098 1.00 94.44 117 LEU A O 1
ATOM 918 N N . GLU A 1 118 ? -30.935 38.335 21.460 1.00 93.12 118 GLU A N 1
ATOM 919 C CA . GLU A 1 118 ? -30.116 37.120 21.461 1.00 93.12 118 GLU A CA 1
ATOM 920 C C . GLU A 1 118 ? -29.473 36.888 22.830 1.00 93.12 118 GLU A C 1
ATOM 922 O O . GLU A 1 118 ? -29.571 35.798 23.394 1.00 93.12 118 GLU A O 1
ATOM 927 N N . GLN A 1 119 ? -28.895 37.928 23.439 1.00 95.62 119 GLN A N 1
ATOM 928 C CA . GLN A 1 119 ? -28.293 37.819 24.768 1.00 95.62 119 GLN A CA 1
ATOM 929 C C . GLN A 1 119 ? -29.334 37.506 25.859 1.00 95.62 119 GLN A C 1
ATOM 931 O O . GLN A 1 119 ? -29.074 36.710 26.773 1.00 95.62 119 GLN A O 1
ATOM 936 N N . LYS A 1 120 ? -30.532 38.100 25.772 1.00 96.31 120 LYS A N 1
ATOM 937 C CA . LYS A 1 120 ? -31.652 37.792 26.679 1.00 96.31 120 LYS A CA 1
ATOM 938 C C . LYS A 1 120 ? -32.154 36.363 26.490 1.00 96.31 120 LYS A C 1
ATOM 940 O O . LYS A 1 120 ? -32.366 35.677 27.488 1.00 96.31 120 LYS A O 1
ATOM 945 N N . LEU A 1 121 ? -32.288 35.902 25.247 1.00 94.94 121 LEU A N 1
ATOM 946 C CA . LEU A 1 121 ? -32.672 34.531 24.917 1.00 94.94 121 LEU A CA 1
ATOM 947 C C . LEU A 1 121 ? -31.650 33.538 25.480 1.00 94.94 121 LEU A C 1
ATOM 949 O O . LEU A 1 121 ? -32.035 32.619 26.197 1.00 94.94 121 LEU A O 1
ATOM 953 N N . ALA A 1 122 ? -30.355 33.778 25.260 1.00 94.81 122 ALA A N 1
ATOM 954 C CA . ALA A 1 122 ? -29.278 32.947 25.794 1.00 94.81 122 ALA A CA 1
ATOM 955 C C . ALA A 1 122 ? -29.293 32.897 27.332 1.00 94.81 122 ALA A C 1
ATOM 957 O O . ALA A 1 122 ? -29.014 31.865 27.943 1.00 94.81 122 ALA A O 1
ATOM 958 N N . THR A 1 123 ? -29.649 34.006 27.983 1.00 95.44 123 THR A N 1
ATOM 959 C CA . THR A 1 123 ? -29.774 34.060 29.446 1.00 95.44 123 THR A CA 1
ATOM 960 C C . THR A 1 123 ? -30.986 33.279 29.946 1.00 95.44 123 THR A C 1
ATOM 962 O O . THR A 1 123 ? -30.857 32.520 30.906 1.00 95.44 123 THR A O 1
ATOM 965 N N . LEU A 1 124 ? -32.137 33.409 29.283 1.00 96.31 124 LEU A N 1
ATOM 966 C CA . LEU A 1 124 ? -33.340 32.643 29.612 1.00 96.31 124 LEU A CA 1
ATOM 967 C C . LEU A 1 124 ? -33.149 31.143 29.373 1.00 96.31 124 LEU A C 1
ATOM 969 O O . LEU A 1 124 ? -33.545 30.349 30.218 1.00 96.31 124 LEU A O 1
ATOM 973 N N . GLN A 1 125 ? -32.488 30.753 28.281 1.00 95.38 125 GLN A N 1
ATOM 974 C CA . GLN A 1 125 ? -32.142 29.356 28.003 1.00 95.38 125 GLN A CA 1
ATOM 975 C C . GLN A 1 125 ? -31.238 28.775 29.094 1.00 95.38 125 GLN A C 1
ATOM 977 O O . GLN A 1 125 ? -31.486 27.669 29.569 1.00 95.38 125 GLN A O 1
ATOM 982 N N . ARG A 1 126 ? -30.239 29.539 29.555 1.00 96.69 126 ARG A N 1
ATOM 983 C CA . ARG A 1 126 ? -29.370 29.119 30.662 1.00 96.69 126 ARG A CA 1
ATOM 984 C C . ARG A 1 126 ? -30.143 28.969 31.972 1.00 96.69 126 ARG A C 1
ATOM 986 O O . ARG A 1 126 ? -29.963 27.976 32.664 1.00 96.69 126 ARG A O 1
ATOM 993 N N . LEU A 1 127 ? -31.009 29.926 32.308 1.00 96.88 127 LEU A N 1
ATOM 994 C CA . LEU A 1 127 ? -31.843 29.851 33.513 1.00 96.88 127 LEU A CA 1
ATOM 995 C C . LEU A 1 127 ? -32.813 28.669 33.464 1.00 96.88 127 LEU A C 1
ATOM 997 O O . LEU A 1 127 ? -32.983 27.986 34.471 1.00 96.88 127 LEU A O 1
ATOM 1001 N N . LEU A 1 128 ? -33.416 28.404 32.304 1.00 97.06 128 LEU A N 1
ATOM 1002 C CA . LEU A 1 128 ? -34.284 27.250 32.104 1.00 97.06 128 LEU A CA 1
ATOM 1003 C C . LEU A 1 128 ? -33.511 25.943 32.299 1.00 97.06 128 LEU A C 1
ATOM 1005 O O . LEU A 1 128 ? -33.983 25.083 33.032 1.00 97.06 128 LEU A O 1
ATOM 1009 N N . ALA A 1 129 ? -32.315 25.822 31.714 1.00 95.88 129 ALA A N 1
ATOM 1010 C CA . ALA A 1 129 ? -31.465 24.644 31.877 1.00 95.88 129 ALA A CA 1
ATOM 1011 C C . ALA A 1 129 ? -31.079 24.411 33.347 1.00 95.88 129 ALA A C 1
ATOM 1013 O O . ALA A 1 129 ? -31.259 23.311 33.856 1.00 95.88 129 ALA A O 1
ATOM 1014 N N . VAL A 1 130 ? -30.644 25.461 34.053 1.00 96.62 130 VAL A N 1
ATOM 1015 C CA . VAL A 1 130 ? -30.300 25.376 35.484 1.00 96.62 130 VAL A CA 1
ATOM 1016 C C . VAL A 1 130 ? -31.519 25.010 36.333 1.00 96.62 130 VAL A C 1
ATOM 1018 O O . VAL A 1 130 ? -31.410 24.228 37.272 1.00 96.62 130 VAL A O 1
ATOM 1021 N N . THR A 1 131 ? -32.697 25.548 36.011 1.00 96.38 131 THR A N 1
ATOM 1022 C CA . THR A 1 131 ? -33.932 25.226 36.743 1.00 96.38 131 THR A CA 1
ATOM 1023 C C . THR A 1 131 ? -34.379 23.790 36.475 1.00 96.38 131 THR A C 1
ATOM 1025 O O . THR A 1 131 ? -34.829 23.115 37.397 1.00 96.38 131 THR A O 1
ATOM 1028 N N . GLN A 1 132 ? -34.227 23.309 35.237 1.00 96.25 132 GLN A N 1
ATOM 1029 C CA . GLN A 1 132 ? -34.517 21.927 34.867 1.00 96.25 132 GLN A CA 1
ATOM 1030 C C . GLN A 1 132 ? -33.597 20.967 35.623 1.00 96.25 132 GLN A C 1
ATOM 1032 O O . GLN A 1 132 ? -34.092 20.074 36.303 1.00 96.25 132 GLN A O 1
ATOM 1037 N N . GLU A 1 133 ? -32.287 21.218 35.609 1.00 95.88 133 GLU A N 1
ATOM 1038 C CA . GLU A 1 133 ? -31.298 20.427 36.347 1.00 95.88 133 GLU A CA 1
ATOM 1039 C C . GLU A 1 133 ? -31.579 20.427 37.859 1.00 95.88 133 GLU A C 1
ATOM 1041 O O . GLU A 1 133 ? -31.572 19.375 38.501 1.00 95.88 133 GLU A O 1
ATOM 1046 N N . ALA A 1 134 ? -31.907 21.587 38.439 1.00 94.69 134 ALA A N 1
ATOM 1047 C CA . ALA A 1 134 ? -32.306 21.688 39.843 1.00 94.69 134 ALA A CA 1
ATOM 1048 C C . ALA A 1 134 ? -33.596 20.901 40.147 1.00 94.69 134 ALA A C 1
ATOM 1050 O O . ALA A 1 134 ? -33.732 20.305 41.215 1.00 94.69 134 ALA A O 1
ATOM 1051 N N . SER A 1 135 ? -34.551 20.873 39.215 1.00 95.44 135 SER A N 1
ATOM 1052 C CA . SER A 1 135 ? -35.776 20.090 39.380 1.00 95.44 135 SER A CA 1
ATOM 1053 C C . SER A 1 135 ? -35.517 18.588 39.260 1.00 95.44 135 SER A C 1
ATOM 1055 O O . SER A 1 135 ? -35.999 17.833 40.100 1.00 95.44 135 SER A O 1
ATOM 1057 N N . ASP A 1 136 ? -34.705 18.155 38.293 1.00 95.06 136 ASP A N 1
ATOM 1058 C CA . ASP A 1 136 ? -34.367 16.747 38.070 1.00 95.06 136 ASP A CA 1
ATOM 1059 C C . ASP A 1 136 ? -33.582 16.186 39.259 1.00 95.06 136 ASP A C 1
ATOM 1061 O O . ASP A 1 136 ? -33.890 15.107 39.761 1.00 95.06 136 ASP A O 1
ATOM 1065 N N . THR A 1 137 ? -32.627 16.960 39.781 1.00 95.06 137 THR A N 1
ATOM 1066 C CA . THR A 1 137 ? -31.898 16.610 41.009 1.00 95.06 137 THR A CA 1
ATOM 1067 C C . THR A 1 137 ? -32.816 16.547 42.228 1.00 95.06 137 THR A C 1
ATOM 1069 O O . THR A 1 137 ? -32.690 15.624 43.031 1.00 95.06 137 THR A O 1
ATOM 1072 N N . SER A 1 138 ? -33.783 17.462 42.359 1.00 95.12 138 SER A N 1
ATOM 1073 C CA . SER A 1 138 ? -34.777 17.412 43.439 1.00 95.12 138 SER A CA 1
ATOM 1074 C C . SER A 1 138 ? -35.697 16.190 43.337 1.00 95.12 138 SER A C 1
ATOM 1076 O O . SER A 1 138 ? -36.000 15.575 44.358 1.00 95.12 138 SER A O 1
ATOM 1078 N N . TRP A 1 139 ? -36.148 15.826 42.134 1.00 94.06 139 TRP A N 1
ATOM 1079 C CA . TRP A 1 139 ? -36.952 14.621 41.910 1.00 94.06 139 TRP A CA 1
ATOM 1080 C C . TRP A 1 139 ? -36.152 13.352 42.193 1.00 94.06 139 TRP A C 1
ATOM 1082 O O . TRP A 1 139 ? -36.660 12.441 42.844 1.00 94.06 139 TRP A O 1
ATOM 1092 N N . GLN A 1 140 ? -34.891 13.313 41.764 1.00 95.50 140 GLN A N 1
ATOM 1093 C CA . GLN A 1 140 ? -33.992 12.200 42.043 1.00 95.50 140 GLN A CA 1
ATOM 1094 C C . GLN A 1 140 ? -33.778 12.022 43.553 1.00 95.50 140 GLN A C 1
ATOM 1096 O O . GLN A 1 140 ? -33.883 10.905 44.051 1.00 95.50 140 GLN A O 1
ATOM 1101 N N . ALA A 1 141 ? -33.579 13.118 44.292 1.00 94.31 141 ALA A N 1
ATOM 1102 C CA . ALA A 1 141 ? -33.445 13.082 45.747 1.00 94.31 141 ALA A CA 1
ATOM 1103 C C . ALA A 1 141 ? -34.697 12.522 46.445 1.00 94.31 141 ALA A C 1
ATOM 1105 O O . ALA A 1 141 ? -34.562 11.720 47.364 1.00 94.31 141 ALA A O 1
ATOM 1106 N N . LEU A 1 142 ? -35.903 12.884 45.987 1.00 95.31 142 LEU A N 1
ATOM 1107 C CA . LEU A 1 142 ? -37.160 12.339 46.521 1.00 95.31 142 LEU A CA 1
ATOM 1108 C C . LEU A 1 142 ? -37.305 10.836 46.253 1.00 95.31 142 LEU A C 1
ATOM 1110 O O . LEU A 1 142 ? -37.719 10.087 47.134 1.00 95.31 142 LEU A O 1
ATOM 1114 N N . ILE A 1 143 ? -36.950 10.382 45.048 1.00 94.12 143 ILE A N 1
ATOM 1115 C CA . ILE A 1 143 ? -36.954 8.950 44.708 1.00 94.12 143 ILE A CA 1
ATOM 1116 C C . ILE A 1 143 ? -35.957 8.195 45.590 1.00 94.12 143 ILE A C 1
ATOM 1118 O O . ILE A 1 143 ? -36.245 7.098 46.069 1.00 94.12 143 ILE A O 1
ATOM 1122 N N . ASP A 1 144 ? -34.777 8.769 45.804 1.00 93.56 144 ASP A N 1
ATOM 1123 C CA . ASP A 1 144 ? -33.751 8.156 46.638 1.00 93.56 144 ASP A CA 1
ATOM 1124 C C . ASP A 1 144 ? -34.158 8.142 48.121 1.00 93.56 144 ASP A C 1
ATOM 1126 O O . ASP A 1 144 ? -33.900 7.152 48.808 1.00 93.56 144 ASP A O 1
ATOM 1130 N N . GLU A 1 145 ? -34.871 9.161 48.607 1.00 95.38 145 GLU A N 1
ATOM 1131 C CA . GLU A 1 145 ? -35.483 9.172 49.941 1.00 95.38 145 GLU A CA 1
ATOM 1132 C C . GLU A 1 145 ? -36.544 8.070 50.090 1.00 95.38 145 GLU A C 1
ATOM 1134 O O . GLU A 1 145 ? -36.496 7.308 51.053 1.00 95.38 145 GLU A O 1
ATOM 1139 N N . ASP A 1 146 ? -37.439 7.904 49.115 1.00 94.94 146 ASP A N 1
ATOM 1140 C CA . ASP A 1 146 ? -38.470 6.855 49.135 1.00 94.94 146 ASP A CA 1
ATOM 1141 C C . ASP A 1 146 ? -37.863 5.437 49.106 1.00 94.94 146 ASP A C 1
ATOM 1143 O O . ASP A 1 146 ? -38.274 4.533 49.844 1.00 94.94 146 ASP A O 1
ATOM 1147 N N . ARG A 1 147 ? -36.785 5.250 48.332 1.00 95.38 147 ARG A N 1
ATOM 1148 C CA . ARG A 1 147 ? -35.987 4.012 48.339 1.00 95.38 147 ARG A CA 1
ATOM 1149 C C . ARG A 1 147 ? -35.338 3.755 49.695 1.00 95.38 147 ARG A C 1
ATOM 1151 O O . ARG A 1 147 ? -35.297 2.608 50.148 1.00 95.38 147 ARG A O 1
ATOM 1158 N N . LEU A 1 148 ? -34.815 4.797 50.341 1.00 95.25 148 LEU A N 1
ATOM 1159 C CA . LEU A 1 148 ? -34.235 4.697 51.679 1.00 95.25 148 LEU A CA 1
ATOM 1160 C C . LEU A 1 148 ? -35.301 4.367 52.725 1.00 95.25 148 LEU A C 1
ATOM 1162 O O . LEU A 1 148 ? -35.053 3.501 53.562 1.00 95.25 148 LEU A O 1
ATOM 1166 N N . LEU A 1 149 ? -36.482 4.984 52.654 1.00 95.69 149 LEU A N 1
ATOM 1167 C CA . LEU A 1 149 ? -37.615 4.688 53.533 1.00 95.69 149 LEU A CA 1
ATOM 1168 C C . LEU A 1 149 ? -38.081 3.240 53.374 1.00 95.69 149 LEU A C 1
ATOM 1170 O O . LEU A 1 149 ? -38.178 2.522 54.368 1.00 95.69 149 LEU A O 1
ATOM 1174 N N . SER A 1 150 ? -38.248 2.772 52.135 1.00 93.25 150 SER A N 1
ATOM 1175 C CA . SER A 1 150 ? -38.584 1.372 51.840 1.00 93.25 150 SER A CA 1
ATOM 1176 C C . SER A 1 150 ? -37.530 0.406 52.398 1.00 93.25 150 SER A C 1
ATOM 1178 O O . SER A 1 150 ? -37.851 -0.617 53.005 1.00 93.25 150 SER A O 1
ATOM 1180 N N . ARG A 1 151 ? -36.239 0.735 52.253 1.00 95.06 151 ARG A N 1
ATOM 1181 C CA . ARG A 1 151 ? -35.143 -0.061 52.826 1.00 95.06 151 ARG A CA 1
ATOM 1182 C C . ARG A 1 151 ? -35.157 -0.047 54.355 1.00 95.06 151 ARG A C 1
ATOM 1184 O O . ARG A 1 151 ? -34.903 -1.088 54.960 1.00 95.06 151 ARG A O 1
ATOM 1191 N N . LEU A 1 152 ? -35.438 1.098 54.978 1.00 92.75 152 LEU A N 1
ATOM 1192 C CA . LEU A 1 152 ? -35.569 1.226 56.431 1.00 92.75 152 LEU A CA 1
ATOM 1193 C C . LEU A 1 152 ? -36.745 0.405 56.960 1.00 92.75 152 LEU A C 1
ATOM 1195 O O . LEU A 1 152 ? -36.595 -0.245 57.990 1.00 92.75 152 LEU A O 1
ATOM 1199 N N . GLU A 1 153 ? -37.873 0.377 56.251 1.00 94.00 153 GLU A N 1
ATOM 1200 C CA . GLU A 1 153 ? -39.023 -0.461 56.597 1.00 94.00 153 GLU A CA 1
ATOM 1201 C C . GLU A 1 153 ? -38.659 -1.951 56.544 1.00 94.00 153 GLU A C 1
ATOM 1203 O O . GLU A 1 153 ? -38.894 -2.683 57.507 1.00 94.00 153 GLU A O 1
ATOM 1208 N N . VAL A 1 154 ? -37.994 -2.399 55.472 1.00 91.69 154 VAL A N 1
ATOM 1209 C CA . VAL A 1 154 ? -37.501 -3.783 55.358 1.00 91.69 154 VAL A CA 1
ATOM 1210 C C . VAL A 1 154 ? -36.517 -4.113 56.479 1.00 91.69 154 VAL A C 1
ATOM 1212 O O . VAL A 1 154 ? -36.657 -5.151 57.125 1.00 91.69 154 VAL A O 1
ATOM 1215 N N . MET A 1 155 ? -35.548 -3.236 56.753 1.00 89.25 155 MET A N 1
ATOM 1216 C CA . MET A 1 155 ? -34.596 -3.426 57.851 1.00 89.25 155 MET A CA 1
ATOM 1217 C C . MET A 1 155 ? -35.289 -3.432 59.219 1.00 89.25 155 MET A C 1
ATOM 1219 O O . MET A 1 155 ? -34.905 -4.217 60.082 1.00 89.25 155 MET A O 1
ATOM 1223 N N . GLY A 1 156 ? -36.320 -2.609 59.421 1.00 88.00 156 GLY A N 1
ATOM 1224 C CA . GLY A 1 156 ? -37.140 -2.587 60.633 1.00 88.00 156 GLY A CA 1
ATOM 1225 C C . GLY A 1 156 ? -37.909 -3.894 60.831 1.00 88.00 156 GLY A C 1
ATOM 1226 O O . GLY A 1 156 ? -37.874 -4.473 61.918 1.00 88.00 156 GLY A O 1
ATOM 1227 N N . ASN A 1 157 ? -38.512 -4.415 59.761 1.00 86.00 157 ASN A N 1
ATOM 1228 C CA . ASN A 1 157 ? -39.196 -5.708 59.756 1.00 86.00 157 ASN A CA 1
ATOM 1229 C C . ASN A 1 157 ? -38.224 -6.872 60.006 1.00 86.00 157 ASN A C 1
ATOM 1231 O O . ASN A 1 157 ? -38.526 -7.771 60.793 1.00 86.00 157 ASN A O 1
ATOM 1235 N N . GLN A 1 158 ? -37.033 -6.837 59.398 1.00 83.81 158 GLN A N 1
ATOM 1236 C CA . GLN A 1 158 ? -35.963 -7.810 59.641 1.00 83.81 158 GLN A CA 1
ATOM 1237 C C . GLN A 1 158 ? -35.475 -7.757 61.093 1.00 83.81 158 GLN A C 1
ATOM 1239 O O . GLN A 1 158 ? -35.411 -8.795 61.742 1.00 83.81 158 GLN A O 1
ATOM 1244 N N . LEU A 1 159 ? -35.215 -6.568 61.647 1.00 81.06 159 LEU A N 1
ATOM 1245 C CA . LEU A 1 159 ? -34.853 -6.385 63.058 1.00 81.06 159 LEU A CA 1
ATOM 1246 C C . LEU A 1 159 ? -35.930 -6.930 63.997 1.00 81.06 159 LEU A C 1
ATOM 1248 O O . LEU A 1 159 ? -35.612 -7.617 64.967 1.00 81.06 159 LEU A O 1
ATOM 1252 N N . GLN A 1 160 ? -37.204 -6.667 63.706 1.00 82.50 160 GLN A N 1
ATOM 1253 C CA . GLN A 1 160 ? -38.319 -7.158 64.510 1.00 82.50 160 GLN A CA 1
ATOM 1254 C C . GLN A 1 160 ? -38.439 -8.687 64.448 1.00 82.50 160 GLN A C 1
ATOM 1256 O O . GLN A 1 160 ? -38.644 -9.324 65.484 1.00 82.50 160 GLN A O 1
ATOM 1261 N N . ALA A 1 161 ? -38.271 -9.287 63.269 1.00 76.06 161 ALA A N 1
ATOM 1262 C CA . ALA A 1 161 ? -38.245 -10.737 63.097 1.00 76.06 161 ALA A CA 1
ATOM 1263 C C . ALA A 1 161 ? -37.040 -11.386 63.806 1.00 76.06 161 ALA A C 1
ATOM 1265 O O . ALA A 1 161 ? -37.211 -12.360 64.543 1.00 76.06 161 ALA A O 1
ATOM 1266 N N . CYS A 1 162 ? -35.848 -10.804 63.666 1.00 69.25 162 CYS A N 1
ATOM 1267 C CA . CYS A 1 162 ? -34.628 -11.237 64.345 1.00 69.25 162 CYS A CA 1
ATOM 1268 C C . CYS A 1 162 ? -34.765 -11.133 65.871 1.00 69.25 162 CYS A C 1
ATOM 1270 O O . CYS A 1 162 ? -34.443 -12.081 66.581 1.00 69.25 162 CYS A O 1
ATOM 1272 N N . SER A 1 163 ? -35.357 -10.048 66.383 1.00 72.12 163 SER A N 1
ATOM 1273 C CA . SER A 1 163 ? -35.574 -9.844 67.827 1.00 72.12 163 SER A CA 1
ATOM 1274 C C . SER A 1 163 ? -36.481 -10.893 68.475 1.00 72.12 163 SER A C 1
ATOM 1276 O O . SER A 1 163 ? -36.354 -11.163 69.667 1.00 72.12 163 SER A O 1
ATOM 1278 N N . LYS A 1 164 ? -37.401 -11.485 67.702 1.00 70.75 164 LYS A N 1
ATOM 1279 C CA . LYS A 1 164 ? -38.356 -12.485 68.195 1.00 70.75 164 LYS A CA 1
ATOM 1280 C C . LYS A 1 164 ? -37.816 -13.915 68.119 1.00 70.75 164 LYS A C 1
ATOM 1282 O O . LYS A 1 164 ? -38.300 -14.759 68.867 1.00 70.75 164 LYS A O 1
ATOM 1287 N N . ASN A 1 165 ? -36.827 -14.180 67.257 1.00 66.06 165 ASN A N 1
ATOM 1288 C CA . ASN A 1 165 ? -36.403 -15.542 66.908 1.00 66.06 165 ASN A CA 1
ATOM 1289 C C . ASN A 1 165 ? -34.911 -15.848 67.142 1.00 66.06 165 ASN A C 1
ATOM 1291 O O . ASN A 1 165 ? -34.520 -17.009 67.024 1.00 66.06 165 ASN A O 1
ATOM 1295 N N . GLN A 1 166 ? -34.063 -14.864 67.455 1.00 62.56 166 GLN A N 1
ATOM 1296 C CA . GLN A 1 166 ? -32.621 -15.092 67.583 1.00 62.56 166 GLN A CA 1
ATOM 1297 C C . GLN A 1 166 ? -32.183 -15.323 69.036 1.00 62.56 166 GLN A C 1
ATOM 1299 O O . GLN A 1 166 ? -32.348 -14.473 69.909 1.00 62.56 166 GLN A O 1
ATOM 1304 N N . THR A 1 167 ? -31.561 -16.476 69.286 1.00 76.81 167 THR A N 1
ATOM 1305 C CA . THR A 1 167 ? -30.767 -16.730 70.496 1.00 76.81 167 THR A CA 1
ATOM 1306 C C . THR A 1 167 ? -29.356 -16.158 70.325 1.00 76.81 167 THR A C 1
ATOM 1308 O O . THR A 1 167 ? -28.857 -16.060 69.205 1.00 76.81 167 THR A O 1
ATOM 1311 N N . GLU A 1 168 ? -28.677 -15.810 71.421 1.00 76.88 168 GLU A N 1
ATOM 1312 C CA . GLU A 1 168 ? -27.316 -15.237 71.391 1.00 76.88 168 GLU A CA 1
ATOM 1313 C C . GLU A 1 168 ? -26.321 -16.108 70.591 1.00 76.88 168 GLU A C 1
ATOM 1315 O O . GLU A 1 168 ? -25.477 -15.596 69.857 1.00 76.88 168 GLU A O 1
ATOM 1320 N N . ASP A 1 169 ? -26.483 -17.433 70.645 1.00 81.38 169 ASP A N 1
ATOM 1321 C CA . ASP A 1 169 ? -25.688 -18.390 69.867 1.00 81.38 169 ASP A CA 1
ATOM 1322 C C . ASP A 1 169 ? -26.030 -18.412 68.370 1.00 81.38 169 ASP A C 1
ATOM 1324 O O . ASP A 1 169 ? -25.144 -18.645 67.546 1.00 81.38 169 ASP A O 1
ATOM 1328 N N . SER A 1 170 ? -27.286 -18.152 67.993 1.00 81.62 170 SER A N 1
ATOM 1329 C CA . SER A 1 170 ? -27.673 -17.990 66.586 1.00 81.62 170 SER A CA 1
ATOM 1330 C C . SER A 1 170 ? -27.005 -16.754 65.988 1.00 81.62 170 SER A C 1
ATOM 1332 O O . SER A 1 170 ? -26.429 -16.832 64.906 1.00 81.62 170 SER A O 1
ATOM 1334 N N . ILE A 1 171 ? -27.008 -15.643 66.731 1.00 83.75 171 ILE A N 1
ATOM 1335 C CA . ILE A 1 171 ? -26.395 -14.374 66.311 1.00 83.75 171 ILE A CA 1
ATOM 1336 C C . ILE A 1 171 ? -24.881 -14.529 66.172 1.00 83.75 171 ILE A C 1
ATOM 1338 O O . ILE A 1 171 ? -24.301 -14.069 65.193 1.00 83.75 171 ILE A O 1
ATOM 1342 N N . ARG A 1 172 ? -24.221 -15.216 67.117 1.00 86.44 172 ARG A N 1
ATOM 1343 C CA . ARG A 1 172 ? -22.777 -15.492 67.023 1.00 86.44 172 ARG A CA 1
ATOM 1344 C C . ARG A 1 172 ? -22.420 -16.314 65.785 1.00 86.44 172 ARG A C 1
ATOM 1346 O O . ARG A 1 172 ? -21.436 -15.996 65.126 1.00 86.44 172 ARG A O 1
ATOM 1353 N N . LYS A 1 173 ? -23.198 -17.352 65.462 1.00 89.00 173 LYS A N 1
ATOM 1354 C CA . LYS A 1 173 ? -22.963 -18.180 64.266 1.00 89.00 173 LYS A CA 1
ATOM 1355 C C . LYS A 1 173 ? -23.167 -17.390 62.977 1.00 89.00 173 LYS A C 1
ATOM 1357 O O . LYS A 1 173 ? -22.347 -17.495 62.073 1.00 89.00 173 LYS A O 1
ATOM 1362 N N . GLU A 1 174 ? -24.216 -16.578 62.918 1.00 88.50 174 GLU A N 1
ATOM 1363 C CA . GLU A 1 174 ? -24.512 -15.725 61.764 1.00 88.50 174 GLU A CA 1
ATOM 1364 C C . GLU A 1 174 ? -23.444 -14.635 61.576 1.00 88.50 174 GLU A C 1
ATOM 1366 O O . GLU A 1 174 ? -23.002 -14.390 60.459 1.00 88.50 174 GLU A O 1
ATOM 1371 N N . LEU A 1 175 ? -22.930 -14.056 62.667 1.00 86.56 175 LEU A N 1
ATOM 1372 C CA . LEU A 1 175 ? -21.817 -13.105 62.626 1.00 86.56 175 LEU A CA 1
ATOM 1373 C C . LEU A 1 175 ? -20.528 -13.742 62.085 1.00 86.56 175 LEU A C 1
ATOM 1375 O O . LEU A 1 175 ? -19.842 -13.121 61.278 1.00 86.56 175 LEU A O 1
ATOM 1379 N N . ILE A 1 176 ? -20.201 -14.969 62.509 1.00 93.00 176 ILE A N 1
ATOM 1380 C CA . ILE A 1 176 ? -19.031 -15.703 61.998 1.00 93.00 176 ILE A CA 1
ATOM 1381 C C . ILE A 1 176 ? -19.200 -15.993 60.502 1.00 93.00 176 ILE A C 1
ATOM 1383 O O . ILE A 1 176 ? -18.287 -15.701 59.735 1.00 93.00 176 ILE A O 1
ATOM 1387 N N . ALA A 1 177 ? -20.373 -16.475 60.082 1.00 92.81 177 ALA A N 1
ATOM 1388 C CA . ALA A 1 177 ? -20.664 -16.738 58.673 1.00 92.81 177 ALA A CA 1
ATOM 1389 C C . ALA A 1 177 ? -20.550 -15.467 57.812 1.00 92.81 177 ALA A C 1
ATOM 1391 O O . ALA A 1 177 ? -19.878 -15.476 56.787 1.00 92.81 177 ALA A O 1
ATOM 1392 N N . LEU A 1 178 ? -21.105 -14.337 58.266 1.00 91.00 178 LEU A N 1
ATOM 1393 C CA . LEU A 1 178 ? -20.987 -13.057 57.556 1.00 91.00 178 LEU A CA 1
ATOM 1394 C C . LEU A 1 178 ? -19.539 -12.543 57.505 1.00 91.00 178 LEU A C 1
ATOM 1396 O O . LEU A 1 178 ? -19.140 -11.903 56.529 1.00 91.00 178 LEU A O 1
ATOM 1400 N N . GLN A 1 179 ? -18.739 -12.806 58.541 1.00 92.88 179 GLN A N 1
ATOM 1401 C CA . GLN A 1 179 ? -17.320 -12.452 58.571 1.00 92.88 179 GLN A CA 1
ATOM 1402 C C . GLN A 1 179 ? -16.514 -13.287 57.559 1.00 92.88 179 GLN A C 1
ATOM 1404 O O . GLN A 1 179 ? -15.657 -12.737 56.862 1.00 92.88 179 GLN A O 1
ATOM 1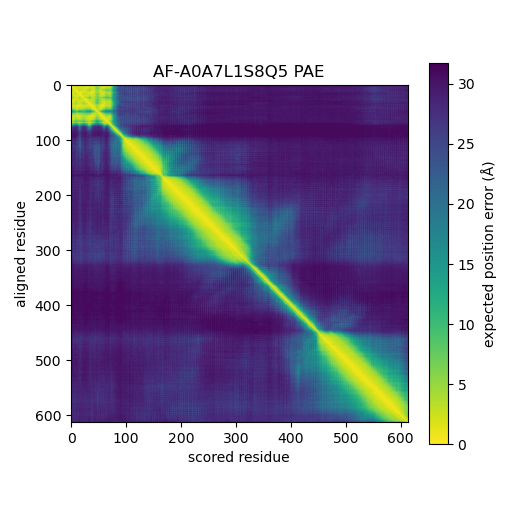409 N N . GLU A 1 180 ? -16.799 -14.588 57.466 1.00 95.31 180 GLU A N 1
ATOM 1410 C CA . GLU A 1 180 ? -16.206 -15.502 56.483 1.00 95.31 180 GLU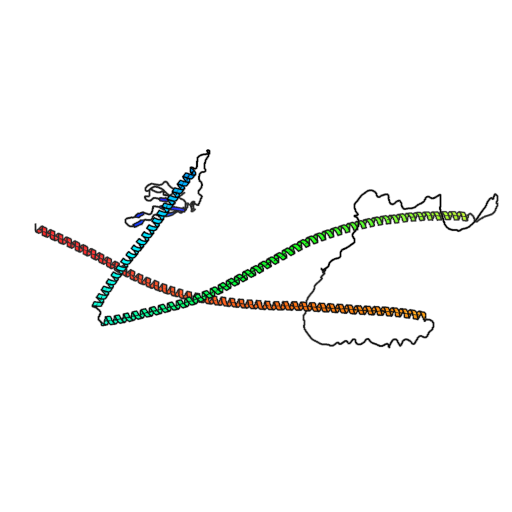 A CA 1
ATOM 1411 C C . GLU A 1 180 ? -16.625 -15.130 55.058 1.00 95.31 180 GLU A C 1
ATOM 1413 O O . GLU A 1 180 ? -15.761 -14.966 54.196 1.00 95.31 180 GLU A O 1
ATOM 1418 N N . ASP A 1 181 ? -17.914 -14.881 54.824 1.00 94.88 181 ASP A N 1
ATOM 1419 C CA . ASP A 1 181 ? -18.428 -14.431 53.530 1.00 94.88 181 ASP A CA 1
ATOM 1420 C C . ASP A 1 181 ? -17.765 -13.123 53.104 1.00 94.88 181 ASP A C 1
ATOM 1422 O O . ASP A 1 181 ? -17.231 -13.028 51.998 1.00 94.88 181 ASP A O 1
ATOM 1426 N N . LYS A 1 182 ? -17.701 -12.122 53.994 1.00 94.44 182 LYS A N 1
ATOM 1427 C CA . LYS A 1 182 ? -16.996 -10.861 53.722 1.00 94.44 182 LYS A CA 1
ATOM 1428 C C . LYS A 1 182 ? -15.539 -11.109 53.324 1.00 94.44 182 LYS A C 1
ATOM 1430 O O . LYS A 1 182 ? -15.056 -10.496 52.369 1.00 94.44 182 LYS A O 1
ATOM 1435 N N . HIS A 1 183 ? -14.832 -11.975 54.049 1.00 96.00 183 HIS A N 1
ATOM 1436 C CA . HIS A 1 183 ? -13.441 -12.300 53.744 1.00 96.00 183 HIS A CA 1
ATOM 1437 C C . HIS A 1 183 ? -13.298 -12.991 52.380 1.00 96.00 183 HIS A C 1
ATOM 1439 O O . HIS A 1 183 ? -12.406 -12.641 51.601 1.00 96.00 183 HIS A O 1
ATOM 1445 N N . ASN A 1 184 ? -14.204 -13.913 52.058 1.00 95.88 184 ASN A N 1
ATOM 1446 C CA . ASN A 1 184 ? -14.241 -14.621 50.781 1.00 95.88 184 ASN A CA 1
ATOM 1447 C C . ASN A 1 184 ? -14.529 -13.666 49.615 1.00 95.88 184 ASN A C 1
ATOM 1449 O O . ASN A 1 184 ? -13.822 -13.702 48.603 1.00 95.88 184 ASN A O 1
ATOM 1453 N N . TYR A 1 185 ? -15.500 -12.760 49.771 1.00 95.88 185 TYR A N 1
ATOM 1454 C CA . TYR A 1 185 ? -15.804 -11.727 48.779 1.00 95.88 185 TYR A CA 1
ATOM 1455 C C . TYR A 1 185 ? -14.615 -10.790 48.558 1.00 95.88 185 TYR A C 1
ATOM 1457 O O . TYR A 1 185 ? -14.225 -10.559 47.413 1.00 95.88 185 TYR A O 1
ATOM 1465 N N . GLU A 1 186 ? -13.986 -10.288 49.626 1.00 95.62 186 GLU A N 1
ATOM 1466 C CA . GLU A 1 186 ? -12.795 -9.440 49.504 1.00 95.62 186 GLU A CA 1
ATOM 1467 C C . GLU A 1 186 ? -11.641 -10.156 48.795 1.00 95.62 186 GLU A C 1
ATOM 1469 O O . GLU A 1 186 ? -10.956 -9.549 47.969 1.00 95.62 186 GLU A O 1
ATOM 1474 N N . THR A 1 187 ? -11.405 -11.427 49.118 1.00 96.25 187 THR A N 1
ATOM 1475 C CA . THR A 1 187 ? -10.317 -12.216 48.525 1.00 96.25 187 THR A CA 1
ATOM 1476 C C . THR A 1 187 ? -10.575 -12.455 47.042 1.00 96.25 187 THR A C 1
ATOM 1478 O O . THR A 1 187 ? -9.723 -12.131 46.214 1.00 96.25 187 THR A O 1
ATOM 1481 N N . THR A 1 188 ? -11.789 -12.885 46.690 1.00 96.19 188 THR A N 1
ATOM 1482 C CA . THR A 1 188 ? -12.202 -13.123 45.297 1.00 96.19 188 THR A CA 1
ATOM 1483 C C . THR A 1 188 ? -12.144 -11.842 44.464 1.00 96.19 188 THR A C 1
ATOM 1485 O O . THR A 1 188 ? -11.660 -11.849 43.327 1.00 96.19 188 THR A O 1
ATOM 1488 N N . ALA A 1 189 ? -12.576 -10.711 45.029 1.00 93.31 189 ALA A N 1
ATOM 1489 C CA . ALA A 1 189 ? -12.501 -9.414 44.365 1.00 93.31 189 ALA A CA 1
ATOM 1490 C C . ALA A 1 189 ? -11.046 -8.973 44.141 1.00 93.31 189 ALA A C 1
ATOM 1492 O O . ALA A 1 189 ? -10.693 -8.559 43.036 1.00 93.31 189 ALA A O 1
ATOM 1493 N N . LYS A 1 190 ? -10.174 -9.111 45.153 1.00 95.94 190 LYS A N 1
ATOM 1494 C CA . LYS A 1 190 ? -8.738 -8.789 45.038 1.00 95.94 190 LYS A CA 1
ATOM 1495 C C . LYS A 1 190 ? -8.044 -9.662 43.992 1.00 95.94 190 LYS A C 1
ATOM 1497 O O . LYS A 1 190 ? -7.242 -9.148 43.214 1.00 95.94 190 LYS A O 1
ATOM 1502 N N . GLU A 1 191 ? -8.341 -10.957 43.950 1.00 97.06 191 GLU A N 1
ATOM 1503 C CA . GLU A 1 191 ? -7.782 -11.878 42.953 1.00 97.06 191 GLU A CA 1
ATOM 1504 C C . GLU A 1 191 ? -8.267 -11.568 41.538 1.00 97.06 191 GLU A C 1
ATOM 1506 O O . GLU A 1 191 ? -7.461 -11.546 40.606 1.00 97.06 191 GLU A O 1
ATOM 1511 N N . SER A 1 192 ? -9.551 -11.247 41.379 1.00 93.38 192 SER A N 1
ATOM 1512 C CA . SER A 1 192 ? -10.111 -10.821 40.092 1.00 93.38 192 SER A CA 1
ATOM 1513 C C . SER A 1 192 ? -9.450 -9.530 39.604 1.00 93.38 192 SER A C 1
ATOM 1515 O O . SER A 1 192 ? -9.031 -9.449 38.451 1.00 93.38 192 SER A O 1
ATOM 1517 N N . LEU A 1 193 ? -9.255 -8.551 40.495 1.00 96.00 193 LEU A N 1
ATOM 1518 C CA . LEU A 1 193 ? -8.578 -7.295 40.163 1.00 96.00 193 LEU A CA 1
ATOM 1519 C C . LEU A 1 193 ? -7.114 -7.522 39.759 1.00 96.00 193 LEU A C 1
ATOM 1521 O O . LEU A 1 193 ? -6.635 -6.921 38.800 1.00 96.00 193 LEU A O 1
ATOM 1525 N N . ARG A 1 194 ? -6.403 -8.414 40.464 1.00 97.06 194 ARG A N 1
ATOM 1526 C CA . ARG A 1 194 ? -5.027 -8.804 40.112 1.00 97.06 194 ARG A CA 1
ATOM 1527 C C . ARG A 1 194 ? -4.960 -9.470 38.742 1.00 97.06 194 ARG A C 1
ATOM 1529 O O . ARG A 1 194 ? -4.046 -9.162 37.983 1.00 97.06 194 ARG A O 1
ATOM 1536 N N . ARG A 1 195 ? -5.920 -10.339 38.412 1.00 96.62 195 ARG A N 1
ATOM 1537 C CA . ARG A 1 195 ? -5.995 -11.000 37.101 1.00 96.62 195 ARG A CA 1
ATOM 1538 C C . ARG A 1 195 ? -6.175 -9.980 35.977 1.00 96.62 195 ARG A C 1
ATOM 1540 O O . ARG A 1 195 ? -5.374 -9.965 35.050 1.00 96.62 195 ARG A O 1
ATOM 1547 N N . VAL A 1 196 ? -7.131 -9.062 36.128 1.00 95.81 196 VAL A N 1
ATOM 1548 C CA . VAL A 1 196 ? -7.373 -7.986 35.150 1.00 95.81 196 VAL A CA 1
ATOM 1549 C C . VAL A 1 196 ? -6.158 -7.063 35.015 1.00 95.81 196 VAL A C 1
ATOM 1551 O O . VAL A 1 196 ? -5.806 -6.654 33.911 1.00 95.81 196 VAL A O 1
ATOM 1554 N N . LEU A 1 197 ? -5.474 -6.742 36.118 1.00 96.19 197 LEU A N 1
ATOM 1555 C CA . LEU A 1 197 ? -4.254 -5.935 36.070 1.00 96.19 197 LEU A CA 1
ATOM 1556 C C . LEU A 1 197 ? -3.136 -6.649 35.294 1.00 96.19 197 LEU A C 1
ATOM 1558 O O . LEU A 1 197 ? -2.453 -6.016 34.491 1.00 96.19 197 LEU A O 1
ATOM 1562 N N . GLN A 1 198 ? -2.969 -7.955 35.507 1.00 97.25 198 GLN A N 1
ATOM 1563 C CA . GLN A 1 198 ? -1.978 -8.756 34.793 1.00 97.25 198 GLN A CA 1
ATOM 1564 C C . GLN A 1 198 ? -2.296 -8.838 33.295 1.00 97.25 198 GLN A C 1
ATOM 1566 O O . GLN A 1 198 ? -1.405 -8.649 32.470 1.00 97.25 198 GLN A O 1
ATOM 1571 N N . GLU A 1 199 ? -3.565 -9.050 32.941 1.00 96.25 199 GLU A N 1
ATOM 1572 C CA . GLU A 1 199 ? -4.036 -9.022 31.552 1.00 96.25 199 GLU A CA 1
ATOM 1573 C C . GLU A 1 199 ? -3.781 -7.656 30.905 1.00 96.25 199 GLU A C 1
ATOM 1575 O O . GLU A 1 199 ? -3.260 -7.588 29.793 1.00 96.25 199 GLU A O 1
ATOM 1580 N N . LYS A 1 200 ? -4.050 -6.557 31.622 1.00 95.75 200 LYS A N 1
ATOM 1581 C CA . LYS A 1 200 ? -3.752 -5.199 31.150 1.00 95.75 200 LYS A CA 1
ATOM 1582 C C . LYS A 1 200 ? -2.261 -5.011 30.862 1.00 95.75 200 LYS A C 1
ATOM 1584 O O . LYS A 1 200 ? -1.919 -4.429 29.836 1.00 95.75 200 LYS A O 1
ATOM 1589 N N . ILE A 1 201 ? -1.377 -5.481 31.744 1.00 97.38 201 ILE A N 1
ATOM 1590 C CA . ILE A 1 201 ? 0.078 -5.389 31.539 1.00 97.38 201 ILE A CA 1
ATOM 1591 C C . ILE A 1 201 ? 0.492 -6.171 30.288 1.00 97.38 201 ILE A C 1
ATOM 1593 O O . ILE A 1 201 ? 1.251 -5.654 29.469 1.00 97.38 201 ILE A O 1
ATOM 1597 N N . GLU A 1 202 ? -0.038 -7.380 30.106 1.00 97.25 202 GLU A N 1
ATOM 1598 C CA . GLU A 1 202 ? 0.270 -8.217 28.945 1.00 97.25 202 GLU A CA 1
ATOM 1599 C C . GLU A 1 202 ? -0.209 -7.576 27.633 1.00 97.25 202 GLU A C 1
ATOM 1601 O O . GLU A 1 202 ? 0.528 -7.559 26.647 1.00 97.25 202 GLU A O 1
ATOM 1606 N N . VAL A 1 203 ? -1.409 -6.986 27.625 1.00 96.12 203 VAL A N 1
ATOM 1607 C CA . VAL A 1 203 ? -1.937 -6.248 26.466 1.00 96.12 203 VAL A CA 1
ATOM 1608 C C . VAL A 1 203 ? -1.081 -5.022 26.155 1.00 96.12 203 VAL A C 1
ATOM 1610 O O . VAL A 1 203 ? -0.750 -4.805 24.995 1.00 96.12 203 VAL A O 1
ATOM 1613 N N . VAL A 1 204 ? -0.664 -4.250 27.163 1.00 97.31 204 VAL A N 1
ATOM 1614 C CA . VAL A 1 204 ? 0.218 -3.085 26.959 1.00 97.31 204 VAL A CA 1
ATOM 1615 C C . VAL A 1 204 ? 1.580 -3.509 26.406 1.00 97.31 204 VAL A C 1
ATOM 1617 O O . VAL A 1 204 ? 2.108 -2.861 25.503 1.00 97.31 204 VAL A O 1
ATOM 1620 N N . ARG A 1 205 ? 2.141 -4.623 26.890 1.00 97.25 205 ARG A N 1
ATOM 1621 C CA . ARG A 1 205 ? 3.391 -5.179 26.356 1.00 97.25 205 ARG A CA 1
ATOM 1622 C C . ARG A 1 205 ? 3.238 -5.547 24.880 1.00 97.25 205 ARG A C 1
ATOM 1624 O O . ARG A 1 205 ? 4.072 -5.142 24.074 1.00 97.25 205 ARG A O 1
ATOM 1631 N N . LYS A 1 206 ? 2.165 -6.262 24.528 1.00 96.88 206 LYS A N 1
ATOM 1632 C CA . LYS A 1 206 ? 1.853 -6.627 23.137 1.00 96.88 206 LYS A CA 1
ATOM 1633 C C . LYS A 1 206 ? 1.621 -5.399 22.260 1.00 96.88 206 LYS A C 1
ATOM 1635 O O . LYS A 1 206 ? 2.140 -5.357 21.153 1.00 96.88 206 LYS A O 1
ATOM 1640 N N . LEU A 1 207 ? 0.922 -4.381 22.763 1.00 93.69 207 LEU A N 1
ATOM 1641 C CA . LEU A 1 207 ? 0.723 -3.119 22.049 1.00 93.69 207 LEU A CA 1
ATOM 1642 C C . LEU A 1 207 ? 2.069 -2.475 21.698 1.00 93.69 207 LEU A C 1
ATOM 1644 O O . LEU A 1 207 ? 2.308 -2.191 20.533 1.00 93.69 207 LEU A O 1
ATOM 1648 N N . SER A 1 208 ? 2.986 -2.365 22.665 1.00 96.50 208 SER A N 1
ATOM 1649 C CA . SER A 1 208 ? 4.321 -1.794 22.418 1.00 96.50 208 SER A CA 1
ATOM 1650 C C . SER A 1 208 ? 5.164 -2.610 21.429 1.00 96.50 208 SER A C 1
ATOM 1652 O O . SER A 1 208 ? 6.074 -2.094 20.782 1.00 96.50 208 SER A O 1
ATOM 1654 N N . GLU A 1 209 ? 4.897 -3.913 21.329 1.00 97.06 209 GLU A N 1
ATOM 1655 C CA . GLU A 1 209 ? 5.547 -4.803 20.375 1.00 97.06 209 GLU A CA 1
ATOM 1656 C C . GLU A 1 209 ? 5.018 -4.589 18.959 1.00 97.06 209 GLU A C 1
ATOM 1658 O O . GLU A 1 209 ? 5.819 -4.429 18.036 1.00 97.06 209 GLU A O 1
ATOM 1663 N N . VAL A 1 210 ? 3.695 -4.479 18.822 1.00 96.06 210 VAL A N 1
ATOM 1664 C CA . VAL A 1 210 ? 3.032 -4.147 17.559 1.00 96.06 210 VAL A CA 1
ATOM 1665 C C . VAL A 1 210 ? 3.430 -2.749 17.085 1.00 96.06 210 VAL A C 1
ATOM 1667 O O . VAL A 1 210 ? 3.809 -2.606 15.929 1.00 96.06 210 VAL A O 1
ATOM 1670 N N . GLU A 1 211 ? 3.442 -1.740 17.958 1.00 97.06 211 GLU A N 1
ATOM 1671 C CA . GLU A 1 211 ? 3.857 -0.367 17.618 1.00 97.06 211 GLU A CA 1
ATOM 1672 C C . GLU A 1 211 ? 5.282 -0.312 17.055 1.00 97.06 211 GLU A C 1
ATOM 1674 O O . GLU A 1 211 ? 5.541 0.360 16.059 1.00 97.06 211 GLU A O 1
ATOM 1679 N N . ARG A 1 212 ? 6.212 -1.069 17.644 1.00 97.69 212 ARG A N 1
ATOM 1680 C CA . ARG A 1 212 ? 7.586 -1.155 17.136 1.00 97.69 212 ARG A CA 1
ATOM 1681 C C . ARG A 1 212 ? 7.655 -1.868 15.791 1.00 97.69 212 ARG A C 1
ATOM 1683 O O . ARG A 1 212 ? 8.393 -1.429 14.918 1.00 97.69 212 ARG A O 1
ATOM 1690 N N . SER A 1 213 ? 6.910 -2.964 15.625 1.00 95.38 213 SER A N 1
ATOM 1691 C CA . SER A 1 213 ? 6.852 -3.661 14.336 1.00 95.38 213 SER A CA 1
ATOM 1692 C C . SER A 1 213 ? 6.258 -2.769 13.246 1.00 95.38 213 SER A C 1
ATOM 1694 O O . SER A 1 213 ? 6.802 -2.723 12.151 1.00 95.38 213 SER A O 1
ATOM 1696 N N . LEU A 1 214 ? 5.226 -1.987 13.581 1.00 94.50 214 LEU A N 1
ATOM 1697 C CA . LEU A 1 214 ? 4.616 -1.015 12.685 1.00 94.50 214 LEU A CA 1
ATOM 1698 C C . LEU A 1 214 ? 5.638 0.045 12.265 1.00 94.50 214 LEU A C 1
ATOM 1700 O O . LEU A 1 214 ? 5.843 0.222 11.070 1.00 94.50 214 LEU A O 1
ATOM 1704 N N . SER A 1 215 ? 6.346 0.658 13.220 1.00 98.19 215 SER A N 1
ATOM 1705 C CA . SER A 1 215 ? 7.410 1.632 12.929 1.00 98.19 215 SER A CA 1
ATOM 1706 C C . SER A 1 215 ? 8.476 1.059 11.990 1.00 98.19 215 SER A C 1
ATOM 1708 O O . SER A 1 215 ? 8.862 1.721 11.035 1.00 98.19 215 SER A O 1
ATOM 1710 N N . ASN A 1 216 ? 8.915 -0.186 12.210 1.00 96.44 216 ASN A N 1
ATOM 1711 C CA . ASN A 1 216 ? 9.889 -0.831 11.326 1.00 96.44 216 ASN A CA 1
ATOM 1712 C C . ASN A 1 216 ? 9.331 -1.016 9.904 1.00 96.44 216 ASN A C 1
ATOM 1714 O O . ASN A 1 216 ? 10.017 -0.726 8.928 1.00 96.44 216 ASN A O 1
ATOM 1718 N N . THR A 1 217 ? 8.079 -1.470 9.774 1.00 93.31 217 THR A N 1
ATOM 1719 C CA . THR A 1 217 ? 7.442 -1.645 8.456 1.00 93.31 217 THR A CA 1
ATOM 1720 C C . THR A 1 217 ? 7.174 -0.316 7.746 1.00 93.31 217 THR A C 1
ATOM 1722 O O . THR A 1 217 ? 7.217 -0.251 6.517 1.00 93.31 217 THR A O 1
ATOM 1725 N N . GLU A 1 218 ? 6.918 0.756 8.501 1.00 97.00 218 GLU A N 1
ATOM 1726 C CA . GLU A 1 218 ? 6.798 2.114 7.971 1.00 97.00 218 GLU A CA 1
ATOM 1727 C C . GLU A 1 218 ? 8.145 2.593 7.417 1.00 97.00 218 GLU A C 1
ATOM 1729 O O . GLU A 1 218 ? 8.199 3.048 6.272 1.00 97.00 218 GLU A O 1
ATOM 1734 N N . ASP A 1 219 ? 9.238 2.402 8.161 1.00 97.56 219 ASP A N 1
ATOM 1735 C CA . ASP A 1 219 ? 10.594 2.732 7.709 1.00 97.56 219 ASP A CA 1
ATOM 1736 C C . ASP A 1 219 ? 10.970 1.946 6.437 1.00 97.56 219 ASP A C 1
ATOM 1738 O O . ASP A 1 219 ? 11.426 2.533 5.452 1.00 97.56 219 ASP A O 1
ATOM 1742 N N . GLU A 1 220 ? 10.697 0.640 6.387 1.00 97.50 220 GLU A N 1
ATOM 1743 C CA . GLU A 1 220 ? 10.912 -0.185 5.188 1.00 97.50 220 GLU A CA 1
ATOM 1744 C C . GLU A 1 220 ? 10.089 0.307 3.986 1.00 97.50 220 GLU A C 1
ATOM 1746 O O . GLU A 1 220 ? 10.615 0.420 2.873 1.00 97.50 220 GLU A O 1
ATOM 1751 N N . CYS A 1 221 ? 8.820 0.673 4.195 1.00 92.06 221 CYS A N 1
ATOM 1752 C CA . CYS A 1 221 ? 7.981 1.254 3.145 1.00 92.06 221 CYS A CA 1
ATOM 1753 C C . CYS A 1 221 ? 8.552 2.572 2.617 1.00 92.06 221 CYS A C 1
ATOM 1755 O O . CYS A 1 221 ? 8.558 2.795 1.402 1.00 92.06 221 CYS A O 1
ATOM 1757 N N . THR A 1 222 ? 9.038 3.449 3.502 1.00 95.69 222 THR A N 1
ATOM 1758 C CA . THR A 1 222 ? 9.669 4.706 3.074 1.00 95.69 222 THR A CA 1
ATOM 1759 C C . THR A 1 222 ? 10.932 4.440 2.260 1.00 95.69 222 THR A C 1
ATOM 1761 O O . THR A 1 222 ? 11.083 5.007 1.177 1.00 95.69 222 THR A O 1
ATOM 1764 N N . HIS A 1 223 ? 11.772 3.495 2.688 1.00 97.69 223 HIS A N 1
ATOM 1765 C CA . HIS A 1 223 ? 12.984 3.123 1.966 1.00 97.69 223 HIS A CA 1
ATOM 1766 C C . HIS A 1 223 ? 12.694 2.552 0.571 1.00 97.69 223 HIS A C 1
ATOM 1768 O O . HIS A 1 223 ? 13.306 2.966 -0.419 1.00 97.69 223 HIS A O 1
ATOM 1774 N N . LEU A 1 224 ? 11.727 1.633 0.467 1.00 95.56 224 LEU A N 1
ATOM 1775 C CA . LEU A 1 224 ? 11.306 1.057 -0.813 1.00 95.56 224 LEU A CA 1
ATOM 1776 C C . LEU A 1 224 ? 10.736 2.121 -1.752 1.00 95.56 224 LEU A C 1
ATOM 1778 O O . LEU A 1 224 ? 10.999 2.093 -2.957 1.00 95.56 224 LEU A O 1
ATOM 1782 N N . LYS A 1 225 ? 9.987 3.085 -1.212 1.00 96.94 225 LYS A N 1
ATOM 1783 C CA . LYS A 1 225 ? 9.461 4.208 -1.987 1.00 96.94 225 LYS A CA 1
ATOM 1784 C C . LYS A 1 225 ? 10.587 5.081 -2.543 1.00 96.94 225 LYS A C 1
ATOM 1786 O O . LYS A 1 225 ? 10.586 5.365 -3.737 1.00 96.94 225 LYS A O 1
ATOM 1791 N N . GLU A 1 226 ? 11.573 5.434 -1.723 1.00 97.94 226 GLU A N 1
ATOM 1792 C CA . GLU A 1 226 ? 12.743 6.205 -2.163 1.00 97.94 226 GLU A CA 1
ATOM 1793 C C . GLU A 1 226 ? 13.582 5.459 -3.208 1.00 97.94 226 GLU A C 1
ATOM 1795 O O . GLU A 1 226 ? 14.116 6.074 -4.134 1.00 97.94 226 GLU A O 1
ATOM 1800 N N . MET A 1 227 ? 13.730 4.137 -3.074 1.00 97.19 227 MET A N 1
ATOM 1801 C CA . MET A 1 227 ? 14.381 3.318 -4.100 1.00 97.19 227 MET A CA 1
ATOM 1802 C C . MET A 1 227 ? 13.596 3.339 -5.410 1.00 97.19 227 MET A C 1
ATOM 1804 O O . MET A 1 227 ? 14.189 3.540 -6.467 1.00 97.19 227 MET A O 1
ATOM 1808 N N . ASN A 1 228 ? 12.274 3.176 -5.355 1.00 92.62 228 ASN A N 1
ATOM 1809 C CA . ASN A 1 228 ? 11.426 3.215 -6.544 1.00 92.62 228 ASN A CA 1
ATOM 1810 C C . ASN A 1 228 ? 11.528 4.578 -7.247 1.00 92.62 228 ASN A C 1
ATOM 1812 O O . ASN A 1 228 ? 11.790 4.629 -8.447 1.00 92.62 228 ASN A O 1
ATOM 1816 N N . GLU A 1 229 ? 11.435 5.679 -6.500 1.00 97.44 229 GLU A N 1
ATOM 1817 C CA . GLU A 1 229 ? 11.598 7.034 -7.039 1.00 97.44 229 GLU A CA 1
ATOM 1818 C C . GLU A 1 229 ? 12.965 7.225 -7.715 1.00 97.44 229 GLU A C 1
ATOM 1820 O O . GLU A 1 229 ? 13.023 7.734 -8.837 1.00 97.44 229 GLU A O 1
ATOM 1825 N N . ARG A 1 230 ? 14.052 6.735 -7.102 1.00 97.69 230 ARG A N 1
ATOM 1826 C CA . ARG A 1 230 ? 15.390 6.746 -7.719 1.00 97.69 230 ARG A CA 1
ATOM 1827 C C . ARG A 1 230 ? 15.434 5.955 -9.025 1.00 97.69 230 ARG A C 1
ATOM 1829 O O . ARG A 1 230 ? 15.887 6.483 -10.036 1.00 97.69 230 ARG A O 1
ATOM 1836 N N . THR A 1 231 ? 14.910 4.730 -9.041 1.00 94.12 231 THR A N 1
ATOM 1837 C CA . THR A 1 231 ? 14.888 3.908 -10.266 1.00 94.12 231 THR A CA 1
ATOM 1838 C C . THR A 1 231 ? 14.020 4.517 -11.371 1.00 94.12 231 THR A C 1
ATOM 1840 O O . THR A 1 231 ? 14.359 4.421 -12.549 1.00 94.12 231 THR A O 1
ATOM 1843 N N . GLN A 1 232 ? 12.920 5.191 -11.020 1.00 97.19 232 GLN A N 1
ATOM 1844 C CA . GLN A 1 232 ? 12.098 5.919 -11.987 1.00 97.19 232 GLN A CA 1
ATOM 1845 C C . GLN A 1 232 ? 12.845 7.109 -12.588 1.00 97.19 232 GLN A C 1
ATOM 1847 O O . GLN A 1 232 ? 12.698 7.367 -13.784 1.00 97.19 232 GLN A O 1
ATOM 1852 N N . GLU A 1 233 ? 13.642 7.821 -11.790 1.00 98.00 233 GLU A N 1
ATOM 1853 C CA . GLU A 1 233 ? 14.471 8.915 -12.294 1.00 98.00 233 GLU A CA 1
ATOM 1854 C C . GLU A 1 233 ? 15.566 8.399 -13.233 1.00 98.00 233 GLU A C 1
ATOM 1856 O O . GLU A 1 233 ? 15.711 8.915 -14.337 1.00 98.00 233 GLU A O 1
ATOM 1861 N N . GLU A 1 234 ? 16.247 7.307 -12.877 1.00 97.50 234 GLU A N 1
ATOM 1862 C CA . GLU A 1 234 ? 17.238 6.660 -13.750 1.00 97.50 234 GLU A CA 1
ATOM 1863 C C . GLU A 1 234 ? 16.627 6.217 -15.092 1.00 97.50 234 GLU A C 1
ATOM 1865 O O . GLU A 1 234 ? 17.208 6.442 -16.159 1.00 97.50 234 GLU A O 1
ATOM 1870 N N . LEU A 1 235 ? 15.420 5.639 -15.069 1.00 95.25 235 LEU A N 1
ATOM 1871 C CA . LEU A 1 235 ? 14.682 5.284 -16.285 1.00 95.25 235 LEU A CA 1
ATOM 1872 C C . LEU A 1 235 ? 14.314 6.518 -17.115 1.00 95.25 235 LEU A C 1
ATOM 1874 O O . LEU A 1 235 ? 14.399 6.480 -18.346 1.00 95.25 235 LEU A O 1
ATOM 1878 N N . ARG A 1 236 ? 13.924 7.617 -16.463 1.00 98.00 236 ARG A N 1
ATOM 1879 C CA . ARG A 1 236 ? 13.596 8.885 -17.124 1.00 98.00 236 ARG A CA 1
ATOM 1880 C C . ARG A 1 236 ? 14.833 9.498 -17.781 1.00 98.00 236 ARG A C 1
ATOM 1882 O O . ARG A 1 236 ? 14.764 9.914 -18.938 1.00 98.00 236 ARG A O 1
ATOM 1889 N N . GLU A 1 237 ? 15.976 9.489 -17.102 1.00 97.69 237 GLU A N 1
ATOM 1890 C CA . GLU A 1 237 ? 17.256 9.912 -17.675 1.00 97.69 237 GLU A CA 1
ATOM 1891 C C . GLU A 1 237 ? 17.671 9.045 -18.867 1.00 97.69 237 GLU A C 1
ATOM 1893 O O . GLU A 1 237 ? 18.120 9.571 -19.890 1.00 97.69 237 GLU A O 1
ATOM 1898 N N . LEU A 1 238 ? 17.512 7.722 -18.768 1.00 97.44 238 LEU A N 1
ATOM 1899 C CA . LEU A 1 238 ? 17.834 6.804 -19.859 1.00 97.44 238 LEU A CA 1
ATOM 1900 C C . LEU A 1 238 ? 16.927 7.035 -21.074 1.00 97.44 238 LEU A C 1
ATOM 1902 O O . LEU A 1 238 ? 17.419 7.080 -22.202 1.00 97.44 238 LEU A O 1
ATOM 1906 N N . ALA A 1 239 ? 15.629 7.249 -20.854 1.00 95.94 239 ALA A N 1
ATOM 1907 C CA . ALA A 1 239 ? 14.688 7.606 -21.911 1.00 95.94 239 ALA A CA 1
ATOM 1908 C C . ALA A 1 239 ? 15.065 8.939 -22.582 1.00 95.94 239 ALA A C 1
ATOM 1910 O O . ALA A 1 239 ? 15.027 9.048 -23.808 1.00 95.94 239 ALA A O 1
ATOM 1911 N N . ASN A 1 240 ? 15.501 9.934 -21.804 1.00 97.50 240 ASN A N 1
ATOM 1912 C CA . ASN A 1 240 ? 15.983 11.208 -22.341 1.00 97.50 240 ASN A CA 1
ATOM 1913 C C . ASN A 1 240 ? 17.252 11.032 -23.189 1.00 97.50 240 ASN A C 1
ATOM 1915 O O . ASN A 1 240 ? 17.332 11.589 -24.284 1.00 97.50 240 ASN A O 1
ATOM 1919 N N . LYS A 1 241 ? 18.213 10.216 -22.733 1.00 97.88 241 LYS A N 1
ATOM 1920 C CA . LYS A 1 241 ? 19.422 9.872 -23.506 1.00 97.88 241 LYS A CA 1
ATOM 1921 C C . LYS A 1 241 ? 19.070 9.151 -24.809 1.00 97.88 241 LYS A C 1
ATOM 1923 O O . LYS A 1 241 ? 19.602 9.504 -25.858 1.00 97.88 241 LYS A O 1
ATOM 1928 N N . TYR A 1 242 ? 18.145 8.190 -24.759 1.00 95.56 242 TYR A N 1
ATOM 1929 C CA . TYR A 1 242 ? 17.651 7.487 -25.944 1.00 95.56 242 TYR A CA 1
ATOM 1930 C C . TYR A 1 242 ? 17.005 8.450 -26.949 1.00 95.56 242 TYR A C 1
ATOM 1932 O O . TYR A 1 242 ? 17.355 8.431 -28.125 1.00 95.56 242 TYR A O 1
ATOM 1940 N N . ASN A 1 243 ? 16.128 9.346 -26.488 1.00 97.50 243 ASN A N 1
ATOM 1941 C CA . ASN A 1 243 ? 15.511 10.361 -27.345 1.00 97.50 243 ASN A CA 1
ATOM 1942 C C . ASN A 1 243 ? 16.551 11.309 -27.964 1.00 97.50 243 ASN A C 1
ATOM 1944 O O . ASN A 1 243 ? 16.426 11.671 -29.133 1.00 97.50 243 ASN A O 1
ATOM 1948 N N . GLY A 1 244 ? 17.593 11.676 -27.210 1.00 97.62 244 GLY A N 1
ATOM 1949 C CA . GLY A 1 244 ? 18.738 12.426 -27.729 1.00 97.62 244 GLY A CA 1
ATOM 1950 C C . GLY A 1 244 ? 19.426 11.699 -28.886 1.00 97.62 244 GLY A C 1
ATOM 1951 O O . GLY A 1 244 ? 19.551 12.260 -29.971 1.00 97.62 244 GLY A O 1
ATOM 1952 N N . ALA A 1 245 ? 19.768 10.422 -28.696 1.00 95.81 245 ALA A N 1
ATOM 1953 C CA . ALA A 1 245 ? 20.388 9.601 -29.737 1.00 95.81 245 ALA A CA 1
ATOM 1954 C C . ALA A 1 245 ? 19.489 9.428 -30.976 1.00 95.81 245 ALA A C 1
ATOM 1956 O O . ALA A 1 245 ? 19.970 9.476 -32.105 1.00 95.81 245 ALA A O 1
ATOM 1957 N N . VAL A 1 246 ? 18.174 9.269 -30.793 1.00 97.25 246 VAL A N 1
ATOM 1958 C CA . VAL A 1 246 ? 17.213 9.198 -31.910 1.00 97.25 246 VAL A CA 1
ATOM 1959 C C . VAL A 1 246 ? 17.201 10.499 -32.717 1.00 97.25 246 VAL A C 1
ATOM 1961 O O . VAL A 1 246 ? 17.173 10.451 -33.948 1.00 97.25 246 VAL A O 1
ATOM 1964 N N . ASN A 1 247 ? 17.258 11.655 -32.051 1.00 96.75 247 ASN A N 1
ATOM 1965 C CA . ASN A 1 247 ? 17.340 12.947 -32.734 1.00 96.75 247 ASN A CA 1
ATOM 1966 C C . ASN A 1 247 ? 18.661 13.101 -33.499 1.00 96.75 247 ASN A C 1
ATOM 1968 O O . ASN A 1 247 ? 18.644 13.525 -34.650 1.00 96.75 247 ASN A O 1
ATOM 1972 N N . GLU A 1 248 ? 19.788 12.684 -32.918 1.00 97.44 248 GLU A N 1
ATOM 1973 C CA . GLU A 1 248 ? 21.084 12.693 -33.610 1.00 97.44 248 GLU A CA 1
ATOM 1974 C C . GLU A 1 248 ? 21.083 11.791 -34.852 1.00 97.44 248 GLU A C 1
ATOM 1976 O O . GLU A 1 248 ? 21.554 12.193 -35.917 1.00 97.44 248 GLU A O 1
ATOM 1981 N N . ILE A 1 249 ? 20.505 10.589 -34.751 1.00 95.56 249 ILE A N 1
ATOM 1982 C CA . ILE A 1 249 ? 20.342 9.677 -35.892 1.00 95.56 249 ILE A CA 1
ATOM 1983 C C . ILE A 1 249 ? 19.490 10.330 -36.983 1.00 95.56 249 ILE A C 1
ATOM 1985 O O . ILE A 1 249 ? 19.816 10.217 -38.165 1.00 95.56 249 ILE A O 1
ATOM 1989 N N . LYS A 1 250 ? 18.416 11.028 -36.604 1.00 97.50 250 LYS A N 1
ATOM 1990 C CA . LYS A 1 250 ? 17.564 11.750 -37.550 1.00 97.50 250 LYS A CA 1
ATOM 1991 C C . LYS A 1 250 ? 18.339 12.858 -38.267 1.00 97.50 250 LYS A C 1
ATOM 1993 O O . LYS A 1 250 ? 18.311 12.902 -39.494 1.00 97.50 250 LYS A O 1
ATOM 1998 N N . ASP A 1 251 ? 19.084 13.679 -37.534 1.00 97.19 251 ASP A N 1
ATOM 1999 C CA . ASP A 1 251 ? 19.899 14.755 -38.110 1.00 97.19 251 ASP A CA 1
ATOM 2000 C C . ASP A 1 251 ? 20.975 14.213 -39.062 1.00 97.19 251 ASP A C 1
ATOM 2002 O O . ASP A 1 251 ? 21.231 14.788 -40.125 1.00 97.19 251 ASP A O 1
ATOM 2006 N N . LEU A 1 252 ? 21.612 13.094 -38.704 1.00 96.06 252 LEU A N 1
ATOM 2007 C CA . LEU A 1 252 ? 22.572 12.410 -39.571 1.00 96.06 252 LEU A CA 1
ATOM 2008 C C . LEU A 1 252 ? 21.898 11.823 -40.815 1.00 96.06 252 LEU A C 1
ATOM 2010 O O . LEU A 1 252 ? 22.446 11.945 -41.908 1.00 96.06 252 LEU A O 1
ATOM 2014 N N . SER A 1 253 ? 20.708 11.238 -40.674 1.00 96.56 253 SER A N 1
ATOM 2015 C CA . SER A 1 253 ? 19.928 10.716 -41.799 1.00 96.56 253 SER A CA 1
ATOM 2016 C C . SER A 1 253 ? 19.518 11.824 -42.772 1.00 96.56 253 SER A C 1
ATOM 2018 O O . SER A 1 253 ? 19.632 11.649 -43.984 1.00 96.56 253 SER A O 1
ATOM 2020 N N . ASP A 1 254 ? 19.108 12.986 -42.265 1.00 97.44 254 ASP A N 1
ATOM 2021 C CA . ASP A 1 254 ? 18.750 14.130 -43.105 1.00 97.44 254 ASP A CA 1
ATOM 2022 C C . ASP A 1 254 ? 19.983 14.701 -43.827 1.00 97.44 254 ASP A C 1
ATOM 2024 O O . ASP A 1 254 ? 19.921 15.001 -45.022 1.00 97.44 254 ASP A O 1
ATOM 2028 N N . LYS A 1 255 ? 21.141 14.771 -43.154 1.00 97.50 255 LYS A N 1
ATOM 2029 C CA . LYS A 1 255 ? 22.418 15.138 -43.797 1.00 97.50 255 LYS A CA 1
ATOM 2030 C C . LYS A 1 255 ? 22.837 14.137 -44.874 1.00 97.50 255 LYS A C 1
ATOM 2032 O O . LYS A 1 255 ? 23.307 14.566 -45.927 1.00 97.50 255 LYS A O 1
ATOM 2037 N N . LEU A 1 256 ? 22.659 12.838 -44.625 1.00 94.44 256 LEU A N 1
ATOM 2038 C CA . LEU A 1 256 ? 22.949 11.779 -45.592 1.00 94.44 256 LEU A CA 1
ATOM 2039 C C . LEU A 1 256 ? 22.102 11.961 -46.855 1.00 94.44 256 LEU A C 1
ATOM 2041 O O . LEU A 1 256 ? 22.665 12.037 -47.938 1.00 94.44 256 LEU A O 1
ATOM 2045 N N . LYS A 1 257 ? 20.784 12.156 -46.717 1.00 96.94 257 LYS A N 1
ATOM 2046 C CA . LYS A 1 257 ? 19.885 12.389 -47.863 1.00 96.94 257 LYS A CA 1
ATOM 2047 C C . LYS A 1 257 ? 20.287 13.603 -48.696 1.00 96.94 257 LYS A C 1
ATOM 2049 O O . LYS A 1 257 ? 20.223 13.568 -49.921 1.00 96.94 257 LYS A O 1
ATOM 2054 N N . VAL A 1 258 ? 20.704 14.693 -48.046 1.00 96.81 258 VAL A N 1
ATOM 2055 C CA . VAL A 1 258 ? 21.197 15.884 -48.758 1.00 96.81 258 VAL A CA 1
ATOM 2056 C C . VAL A 1 258 ? 22.498 15.576 -49.505 1.00 96.81 258 VAL A C 1
ATOM 2058 O O . VAL A 1 258 ? 22.683 16.052 -50.624 1.00 96.81 258 VAL A O 1
ATOM 2061 N N . ALA A 1 259 ? 23.404 14.798 -48.908 1.00 94.06 259 ALA A N 1
ATOM 2062 C CA . ALA A 1 259 ? 24.644 14.383 -49.560 1.00 94.06 259 ALA A CA 1
ATOM 2063 C C . ALA A 1 259 ? 24.385 13.438 -50.746 1.00 94.06 259 ALA A C 1
ATOM 2065 O O . ALA A 1 259 ? 24.954 13.656 -51.814 1.00 94.06 259 ALA A O 1
ATOM 2066 N N . GLU A 1 260 ? 23.485 12.465 -50.588 1.00 94.44 260 GLU A N 1
ATOM 2067 C CA . GLU A 1 260 ? 23.032 11.556 -51.649 1.00 94.44 260 GLU A CA 1
ATOM 2068 C C . GLU A 1 260 ? 22.422 12.338 -52.819 1.00 94.44 260 GLU A C 1
ATOM 2070 O O . GLU A 1 260 ? 22.851 12.166 -53.957 1.00 94.44 260 GLU A O 1
ATOM 2075 N N . GLY A 1 261 ? 21.519 13.289 -52.549 1.00 95.88 261 GLY A N 1
ATOM 2076 C CA . GLY A 1 261 ? 20.938 14.138 -53.596 1.00 95.88 261 GLY A CA 1
ATOM 2077 C C . GLY A 1 261 ? 21.987 14.961 -54.356 1.00 95.88 261 GLY A C 1
ATOM 2078 O O . GLY A 1 261 ? 21.952 15.041 -55.582 1.00 95.88 261 GLY A O 1
ATOM 2079 N N . ARG A 1 262 ? 22.986 15.520 -53.658 1.00 95.31 262 ARG A N 1
ATOM 2080 C CA . ARG A 1 262 ? 24.110 16.221 -54.313 1.00 95.31 262 ARG A CA 1
ATOM 2081 C C . ARG A 1 262 ? 24.965 15.283 -55.160 1.00 95.31 262 ARG A C 1
ATOM 2083 O O . ARG A 1 262 ? 25.429 15.682 -56.226 1.00 95.31 262 ARG A O 1
ATOM 2090 N N . GLN A 1 263 ? 25.203 14.061 -54.691 1.00 92.81 263 GLN A N 1
ATOM 2091 C CA . GLN A 1 263 ? 25.944 13.055 -55.445 1.00 92.81 263 GLN A CA 1
ATOM 2092 C C . GLN A 1 263 ? 25.197 12.672 -56.727 1.00 92.81 263 GLN A C 1
ATOM 2094 O O . GLN A 1 263 ? 25.821 12.621 -57.787 1.00 92.81 263 GLN A O 1
ATOM 2099 N N . GLU A 1 264 ? 23.878 12.476 -56.657 1.00 94.62 264 GLU A N 1
ATOM 2100 C CA . GLU A 1 264 ? 23.036 12.226 -57.831 1.00 94.62 264 GLU A CA 1
ATOM 2101 C C . GLU A 1 264 ? 23.092 13.392 -58.829 1.00 94.62 264 GLU A C 1
ATOM 2103 O O . GLU A 1 264 ? 23.274 13.164 -60.026 1.00 94.62 264 GLU A O 1
ATOM 2108 N N . GLU A 1 265 ? 23.017 14.644 -58.361 1.00 94.81 265 GLU A N 1
ATOM 2109 C CA . GLU A 1 265 ? 23.158 15.831 -59.218 1.00 94.81 265 GLU A CA 1
ATOM 2110 C C . GLU A 1 265 ? 24.524 15.887 -59.921 1.00 94.81 265 GLU A C 1
ATOM 2112 O O . GLU A 1 265 ? 24.593 16.144 -61.126 1.00 94.81 265 GLU A O 1
ATOM 2117 N N . ILE A 1 266 ? 25.618 15.638 -59.192 1.00 93.69 266 ILE A N 1
ATOM 2118 C CA . ILE A 1 266 ? 26.976 15.597 -59.761 1.00 93.69 266 ILE A CA 1
ATOM 2119 C C . ILE A 1 266 ? 27.089 14.460 -60.779 1.00 93.69 266 ILE A C 1
ATOM 2121 O O . ILE A 1 266 ? 27.645 14.656 -61.859 1.00 93.69 266 ILE A O 1
ATOM 2125 N N . GLN A 1 267 ? 26.531 13.288 -60.475 1.00 92.12 267 GLN A N 1
ATOM 2126 C CA . GLN A 1 267 ? 26.551 12.140 -61.373 1.00 92.12 267 GLN A CA 1
ATOM 2127 C C . GLN A 1 267 ? 25.759 12.415 -62.658 1.00 92.12 267 GLN A C 1
ATOM 2129 O O . GLN A 1 267 ? 26.232 12.086 -63.746 1.00 92.12 267 GLN A O 1
ATOM 2134 N N . GLN A 1 268 ? 24.594 13.064 -62.561 1.00 95.06 268 GLN A N 1
ATOM 2135 C CA . GLN A 1 268 ? 23.818 13.483 -63.731 1.00 95.06 268 GLN A CA 1
ATOM 2136 C C . GLN A 1 268 ? 24.564 14.520 -64.573 1.00 95.06 268 GLN A C 1
ATOM 2138 O O . GLN A 1 268 ? 24.608 14.374 -65.795 1.00 95.06 268 GLN A O 1
ATOM 2143 N N . LYS A 1 269 ? 25.190 15.523 -63.941 1.00 94.69 269 LYS A N 1
ATOM 2144 C CA . LYS A 1 269 ? 26.026 16.512 -64.641 1.00 94.69 269 LYS A CA 1
ATOM 2145 C C . LYS A 1 269 ? 27.193 15.851 -65.365 1.00 94.69 269 LYS A C 1
ATOM 2147 O O . LYS A 1 269 ? 27.333 16.045 -66.566 1.00 94.69 269 LYS A O 1
ATOM 2152 N N . GLY A 1 270 ? 27.952 14.992 -64.685 1.00 93.25 270 GLY A N 1
ATOM 2153 C CA . GLY A 1 270 ? 29.063 14.265 -65.303 1.00 93.25 270 GLY A CA 1
ATOM 2154 C C . GLY A 1 270 ? 28.615 13.363 -66.459 1.00 93.25 270 GLY A C 1
ATOM 2155 O O . GLY A 1 270 ? 29.306 13.247 -67.469 1.00 93.25 270 GLY A O 1
ATOM 2156 N N . LEU A 1 271 ? 27.428 12.755 -66.366 1.00 93.69 271 LEU A N 1
ATOM 2157 C CA . LEU A 1 271 ? 26.869 11.939 -67.447 1.00 93.69 271 LEU A CA 1
ATOM 2158 C C . LEU A 1 271 ? 26.392 12.791 -68.635 1.00 93.69 271 LEU A C 1
ATOM 2160 O O . LEU A 1 271 ? 26.513 12.352 -69.780 1.00 93.69 271 LEU A O 1
ATOM 2164 N N . ALA A 1 272 ? 25.877 13.996 -68.381 1.00 94.62 272 ALA A N 1
ATOM 2165 C CA . ALA A 1 272 ? 25.526 14.965 -69.416 1.00 94.62 272 ALA A CA 1
ATOM 2166 C C . ALA A 1 272 ? 26.775 15.503 -70.133 1.00 94.62 272 ALA A C 1
ATOM 2168 O O . ALA A 1 272 ? 26.836 15.442 -71.359 1.00 94.62 272 ALA A O 1
ATOM 2169 N N . GLU A 1 273 ? 27.798 15.922 -69.384 1.00 94.44 273 GLU A N 1
ATOM 2170 C CA . GLU A 1 273 ? 29.089 16.371 -69.926 1.00 94.44 273 GLU A CA 1
ATOM 2171 C C . GLU A 1 273 ? 29.757 15.273 -70.760 1.00 94.44 273 GLU A C 1
ATOM 2173 O O . GLU A 1 273 ? 30.213 15.524 -71.874 1.00 94.44 273 GLU A O 1
ATOM 2178 N N . LYS A 1 274 ? 29.746 14.022 -70.279 1.00 93.56 274 LYS A N 1
ATOM 2179 C CA . LYS A 1 274 ? 30.259 12.876 -71.042 1.00 93.56 274 LYS A CA 1
ATOM 2180 C C . LYS A 1 274 ? 29.527 12.697 -72.375 1.00 93.56 274 LYS A C 1
ATOM 2182 O O . LYS A 1 274 ? 30.175 12.422 -73.379 1.00 93.56 274 LYS A O 1
ATOM 2187 N N . LYS A 1 275 ? 28.195 12.833 -72.398 1.00 94.94 275 LYS A N 1
ATOM 2188 C CA . LYS A 1 275 ? 27.407 12.748 -73.641 1.00 94.94 275 LYS A CA 1
ATOM 2189 C C . LYS A 1 275 ? 27.735 13.888 -74.601 1.00 94.94 275 LYS A C 1
ATOM 2191 O O . LYS A 1 275 ? 27.846 13.644 -75.796 1.00 94.94 275 LYS A O 1
ATOM 2196 N N . GLU A 1 276 ? 27.902 15.105 -74.090 1.00 94.56 276 GLU A N 1
ATOM 2197 C CA . GLU A 1 276 ? 28.271 16.264 -74.908 1.00 94.56 276 GLU A CA 1
ATOM 2198 C C . GLU A 1 276 ? 29.670 16.100 -75.517 1.00 94.56 276 GLU A C 1
ATOM 2200 O O . GLU A 1 276 ? 29.866 16.344 -76.706 1.00 94.56 276 GLU A O 1
ATOM 2205 N N . LEU A 1 277 ? 30.640 15.640 -74.722 1.00 93.12 277 LEU A N 1
ATOM 2206 C CA . LEU A 1 277 ? 31.987 15.345 -75.210 1.00 93.12 277 LEU A CA 1
ATOM 2207 C C . LEU A 1 277 ? 31.984 14.208 -76.232 1.00 93.12 277 LEU A C 1
ATOM 2209 O O . LEU A 1 277 ? 32.671 14.323 -77.241 1.00 93.12 277 LEU A O 1
ATOM 2213 N N . GLN A 1 278 ? 31.190 13.157 -76.013 1.00 94.44 278 GLN A N 1
ATOM 2214 C CA . GLN A 1 278 ? 31.036 12.079 -76.989 1.00 94.44 278 GLN A CA 1
ATOM 2215 C C . GLN A 1 278 ? 30.484 12.611 -78.316 1.00 94.44 278 GLN A C 1
ATOM 2217 O O . GLN A 1 278 ? 31.068 12.343 -79.354 1.00 94.44 278 GLN A O 1
ATOM 2222 N N . HIS A 1 279 ? 29.441 13.445 -78.282 1.00 94.94 279 HIS A N 1
ATOM 2223 C CA . HIS A 1 279 ? 28.895 14.069 -79.491 1.00 94.94 279 HIS A CA 1
ATOM 2224 C C . HIS A 1 279 ? 29.940 14.915 -80.232 1.00 94.94 279 HIS A C 1
ATOM 2226 O O . HIS A 1 279 ? 30.017 14.876 -81.455 1.00 94.94 279 HIS A O 1
ATOM 2232 N N . LYS A 1 280 ? 30.774 15.674 -79.506 1.00 95.19 280 LYS A N 1
ATOM 2233 C CA . LYS A 1 280 ? 31.869 16.449 -80.116 1.00 95.19 280 LYS A CA 1
ATOM 2234 C C . LYS A 1 280 ? 32.927 15.551 -80.755 1.00 95.19 280 LYS A C 1
ATOM 2236 O O . LYS A 1 280 ? 33.457 15.925 -81.794 1.00 95.19 280 LYS A O 1
ATOM 2241 N N . ILE A 1 281 ? 33.248 14.408 -80.146 1.00 93.19 281 ILE A N 1
ATOM 2242 C CA . ILE A 1 281 ? 34.158 13.421 -80.742 1.00 93.19 281 ILE A CA 1
ATOM 2243 C C . ILE A 1 281 ? 33.544 12.881 -82.033 1.00 93.19 281 ILE A C 1
ATOM 2245 O O . ILE A 1 281 ? 34.189 12.982 -83.070 1.00 93.19 281 ILE A O 1
ATOM 2249 N N . ASP A 1 282 ? 32.291 12.426 -81.991 1.00 94.62 282 ASP A N 1
ATOM 2250 C CA . ASP A 1 282 ? 31.594 11.863 -83.153 1.00 94.62 282 ASP A CA 1
ATOM 2251 C C . ASP A 1 282 ? 31.531 12.880 -84.318 1.00 94.62 282 ASP A C 1
ATOM 2253 O O . ASP A 1 282 ? 31.817 12.544 -85.465 1.00 94.62 282 ASP A O 1
ATOM 2257 N N . GLU A 1 283 ? 31.246 14.159 -84.033 1.00 95.62 283 GLU A N 1
ATOM 2258 C CA . GLU A 1 283 ? 31.291 15.229 -85.043 1.00 95.62 283 GLU A CA 1
ATOM 2259 C C . GLU A 1 283 ? 32.694 15.451 -85.631 1.00 95.62 283 GLU A C 1
ATOM 2261 O O . GLU A 1 283 ? 32.842 15.796 -86.806 1.00 95.62 283 GLU A O 1
ATOM 2266 N N . MET A 1 284 ? 33.738 15.364 -84.803 1.00 91.25 284 MET A N 1
ATOM 2267 C CA . MET A 1 284 ? 35.116 15.524 -85.268 1.00 91.25 284 MET A CA 1
ATOM 2268 C C . MET A 1 284 ? 35.554 14.326 -86.110 1.00 91.25 284 MET A C 1
ATOM 2270 O O . MET A 1 284 ? 36.221 14.535 -87.121 1.00 91.25 284 MET A O 1
ATOM 2274 N N . GLU A 1 285 ? 35.132 13.114 -85.749 1.00 93.25 285 GLU A N 1
ATOM 2275 C CA . GLU A 1 285 ? 35.347 11.894 -86.533 1.00 93.25 285 GLU A CA 1
ATOM 2276 C C . GLU A 1 285 ? 34.634 11.966 -87.891 1.00 93.25 285 GLU A C 1
ATOM 2278 O O . GLU A 1 285 ? 35.220 11.600 -88.908 1.00 93.25 285 GLU A O 1
ATOM 2283 N N . GLU A 1 286 ? 33.406 12.492 -87.952 1.00 94.75 286 GLU A N 1
ATOM 2284 C CA . GLU A 1 286 ? 32.691 12.698 -89.221 1.00 94.75 286 GLU A CA 1
ATOM 2285 C C . GLU A 1 286 ? 33.436 13.694 -90.125 1.00 94.75 286 GLU A C 1
ATOM 2287 O O . GLU A 1 286 ? 33.694 13.405 -91.294 1.00 94.75 286 GLU A O 1
ATOM 2292 N N . ARG A 1 287 ? 33.885 14.833 -89.576 1.00 94.56 287 ARG A N 1
ATOM 2293 C CA . ARG A 1 287 ? 34.703 15.808 -90.326 1.00 94.56 287 ARG A CA 1
ATOM 2294 C C . ARG A 1 287 ? 36.036 15.218 -90.782 1.00 94.56 287 ARG A C 1
ATOM 2296 O O . ARG A 1 287 ? 36.503 15.536 -91.876 1.00 94.56 287 ARG A O 1
ATOM 2303 N N . GLU A 1 288 ? 36.667 14.391 -89.953 1.00 90.94 288 GLU A N 1
ATOM 2304 C CA . GLU A 1 288 ? 37.891 13.679 -90.318 1.00 90.94 288 GLU A CA 1
ATOM 2305 C C . GLU A 1 288 ? 37.635 12.737 -91.500 1.00 90.94 288 GLU A C 1
ATOM 2307 O O . GLU A 1 288 ? 38.380 12.781 -92.478 1.00 90.94 288 GLU A O 1
ATOM 2312 N N . GLN A 1 289 ? 36.545 11.964 -91.471 1.00 93.19 289 GLN A N 1
ATOM 2313 C CA . GLN A 1 289 ? 36.141 11.089 -92.576 1.00 93.19 289 GLN A CA 1
ATOM 2314 C C . GLN A 1 289 ? 35.836 11.875 -93.859 1.00 93.19 289 GLN A C 1
ATOM 2316 O O . GLN A 1 289 ? 36.269 11.473 -94.941 1.00 93.19 289 GLN A O 1
ATOM 2321 N N . GLU A 1 290 ? 35.145 13.014 -93.765 1.00 93.56 290 GLU A N 1
ATOM 2322 C CA . GLU A 1 290 ? 34.883 13.896 -94.910 1.00 93.56 290 GLU A CA 1
ATOM 2323 C C . GLU A 1 290 ? 36.180 14.429 -95.534 1.00 93.56 290 GLU A C 1
ATOM 2325 O O . GLU A 1 290 ? 36.349 14.421 -96.760 1.00 93.56 290 GLU A O 1
ATOM 2330 N N . LEU A 1 291 ? 37.113 14.898 -94.700 1.00 92.94 291 LEU A N 1
ATOM 2331 C CA . LEU A 1 291 ? 38.415 15.379 -95.154 1.00 92.94 291 LEU A CA 1
ATOM 2332 C C . LEU A 1 291 ? 39.242 14.250 -95.765 1.00 92.94 291 LEU A C 1
ATOM 2334 O O . LEU A 1 291 ? 39.854 14.458 -96.813 1.00 92.94 291 LEU A O 1
ATOM 2338 N N . GLN A 1 292 ? 39.221 13.065 -95.161 1.00 93.19 292 GLN A N 1
ATOM 2339 C CA . GLN A 1 292 ? 39.902 11.882 -95.671 1.00 93.19 292 GLN A CA 1
ATOM 2340 C C . GLN A 1 292 ? 39.361 11.485 -97.051 1.00 93.19 292 GLN A C 1
ATOM 2342 O O . GLN A 1 292 ? 40.140 11.347 -97.994 1.00 93.19 292 GLN A O 1
ATOM 2347 N N . ALA A 1 293 ? 38.037 11.426 -97.221 1.00 93.44 293 ALA A N 1
ATOM 2348 C CA . ALA A 1 293 ? 37.408 11.167 -98.517 1.00 93.44 293 ALA A CA 1
ATOM 2349 C C . ALA A 1 293 ? 37.787 12.229 -99.566 1.00 93.44 293 ALA A C 1
ATOM 2351 O O . ALA A 1 293 ? 37.990 11.923 -100.743 1.00 93.44 293 ALA A O 1
ATOM 2352 N N . LYS A 1 294 ? 37.928 13.493 -99.150 1.00 94.50 294 LYS A N 1
ATOM 2353 C CA . LYS A 1 294 ? 38.368 14.583 -100.030 1.00 94.50 294 LYS A CA 1
ATOM 2354 C C . LYS A 1 294 ? 39.841 14.461 -100.424 1.00 94.50 294 LYS A C 1
ATOM 2356 O O . LYS A 1 294 ? 40.177 14.762 -101.568 1.00 94.50 294 LYS A O 1
ATOM 2361 N N . ILE A 1 295 ? 40.709 14.031 -99.506 1.00 91.94 295 ILE A N 1
ATOM 2362 C CA . ILE A 1 295 ? 42.118 13.730 -99.798 1.00 91.94 295 ILE A CA 1
ATOM 2363 C C . ILE A 1 295 ? 42.198 12.592 -100.815 1.00 91.94 295 ILE A C 1
ATOM 2365 O O . ILE A 1 295 ? 42.902 12.739 -101.810 1.00 91.94 295 ILE A O 1
ATOM 2369 N N . GLU A 1 296 ? 41.448 11.508 -100.616 1.00 93.25 296 GLU A N 1
ATOM 2370 C CA . GLU A 1 296 ? 41.407 10.367 -101.542 1.00 93.25 296 GLU A CA 1
ATOM 2371 C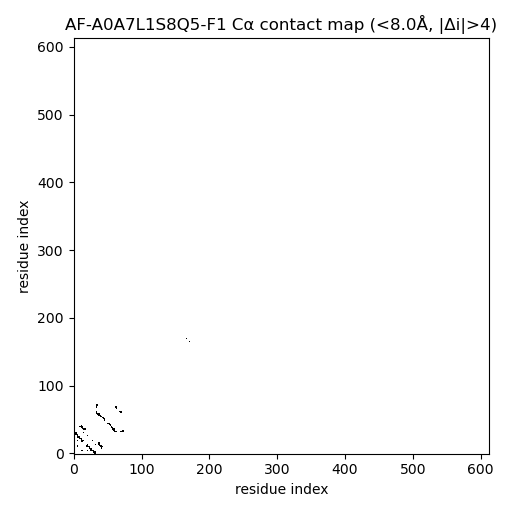 C . GLU A 1 296 ? 40.905 10.775 -102.935 1.00 93.25 296 GLU A C 1
ATOM 2373 O O . GLU A 1 296 ? 41.509 10.408 -103.942 1.00 93.25 296 GLU A O 1
ATOM 2378 N N . ALA A 1 297 ? 39.859 11.604 -103.012 1.00 93.12 297 ALA A N 1
ATOM 2379 C CA . ALA A 1 297 ? 39.370 12.143 -104.281 1.00 93.12 297 ALA A CA 1
ATOM 2380 C C . ALA A 1 297 ? 40.428 13.006 -104.994 1.00 93.12 297 ALA A C 1
ATOM 2382 O O . ALA A 1 297 ? 40.649 12.855 -106.194 1.00 93.12 297 ALA A O 1
ATOM 2383 N N . LEU A 1 298 ? 41.118 13.883 -104.256 1.00 92.31 298 LEU A N 1
ATOM 2384 C CA . LEU A 1 298 ? 42.194 14.712 -104.807 1.00 92.31 298 LEU A CA 1
ATOM 2385 C C . LEU A 1 298 ? 43.415 13.888 -105.229 1.00 92.31 298 LEU A C 1
ATOM 2387 O O . LEU A 1 298 ? 44.057 14.232 -106.219 1.00 92.31 298 LEU A O 1
ATOM 2391 N N . GLN A 1 299 ? 43.747 12.821 -104.499 1.00 91.00 299 GLN A N 1
ATOM 2392 C CA . GLN A 1 299 ? 44.803 11.882 -104.880 1.00 91.00 299 GLN A CA 1
ATOM 2393 C C . GLN A 1 299 ? 44.445 11.177 -106.188 1.00 91.00 299 GLN A C 1
ATOM 2395 O O . GLN A 1 299 ? 45.257 11.190 -107.109 1.00 91.00 299 GLN A O 1
ATOM 2400 N N . ALA A 1 300 ? 43.212 10.679 -106.319 1.00 91.00 300 ALA A N 1
ATOM 2401 C CA . ALA A 1 300 ? 42.732 10.067 -107.556 1.00 91.00 300 ALA A CA 1
ATOM 2402 C C . ALA A 1 300 ? 42.766 11.043 -108.750 1.00 91.00 300 ALA A C 1
ATOM 2404 O O . ALA A 1 300 ? 43.192 10.669 -109.845 1.00 91.00 300 ALA A O 1
ATOM 2405 N N . ASP A 1 301 ? 42.378 12.308 -108.546 1.00 91.00 301 ASP A N 1
ATOM 2406 C CA . ASP A 1 301 ? 42.493 13.354 -109.571 1.00 91.00 301 ASP A CA 1
ATOM 2407 C C . ASP A 1 301 ? 43.960 13.632 -109.940 1.00 91.00 301 ASP A C 1
ATOM 2409 O O . ASP A 1 301 ? 44.289 13.765 -111.123 1.00 91.00 301 ASP A O 1
ATOM 2413 N N . ASN A 1 302 ? 44.861 13.705 -108.952 1.00 90.75 302 ASN A N 1
ATOM 2414 C CA . ASN A 1 302 ? 46.289 13.921 -109.189 1.00 90.75 302 ASN A CA 1
ATOM 2415 C C . ASN A 1 302 ? 46.896 12.759 -109.983 1.00 90.75 302 ASN A C 1
ATOM 2417 O O . ASN A 1 302 ? 47.565 12.997 -110.988 1.00 90.75 302 ASN A O 1
ATOM 2421 N N . ASP A 1 303 ? 46.586 11.521 -109.604 1.00 90.69 303 ASP A N 1
ATOM 2422 C CA . ASP A 1 303 ? 47.002 10.313 -110.314 1.00 90.69 303 ASP A CA 1
ATOM 2423 C C . ASP A 1 303 ? 46.497 10.324 -111.759 1.00 90.69 303 ASP A C 1
ATOM 2425 O O . ASP A 1 303 ? 47.286 10.140 -112.686 1.00 90.69 303 ASP A O 1
ATOM 2429 N N . PHE A 1 304 ? 45.228 10.678 -111.988 1.00 89.69 304 PHE A N 1
ATOM 2430 C CA . PHE A 1 304 ? 44.687 10.838 -113.340 1.00 89.69 304 PHE A CA 1
ATOM 2431 C C . PHE A 1 304 ? 45.430 11.917 -114.146 1.00 89.69 304 PHE A C 1
ATOM 2433 O O . PHE A 1 304 ? 45.710 11.747 -115.339 1.00 89.69 304 PHE A O 1
ATOM 2440 N N . THR A 1 305 ? 45.779 13.046 -113.519 1.00 87.31 305 THR A N 1
ATOM 2441 C CA . THR A 1 305 ? 46.580 14.083 -114.185 1.00 87.31 305 THR A CA 1
ATOM 2442 C C . THR A 1 305 ? 48.006 13.625 -114.471 1.00 87.31 305 THR A C 1
ATOM 2444 O O . THR A 1 305 ? 48.498 13.896 -115.567 1.00 87.31 305 THR A O 1
ATOM 2447 N N . ASN A 1 306 ? 48.641 12.888 -113.557 1.00 88.69 306 ASN A N 1
ATOM 2448 C CA . ASN A 1 306 ? 49.976 12.323 -113.734 1.00 88.69 306 ASN A CA 1
ATOM 2449 C C . ASN A 1 306 ? 49.987 11.272 -114.840 1.00 88.69 306 ASN A C 1
ATOM 2451 O O . ASN A 1 306 ? 50.878 11.300 -115.685 1.00 88.69 306 ASN A O 1
ATOM 2455 N N . GLU A 1 307 ? 48.987 10.394 -114.920 1.00 89.19 307 GLU A N 1
ATOM 2456 C CA . GLU A 1 307 ? 48.859 9.431 -116.016 1.00 89.19 307 GLU A CA 1
ATOM 2457 C C . GLU A 1 307 ? 48.701 10.142 -117.364 1.00 89.19 307 GLU A C 1
ATOM 2459 O O . GLU A 1 307 ? 49.385 9.810 -118.336 1.00 89.19 307 GLU A O 1
ATOM 2464 N N . ARG A 1 308 ? 47.858 11.182 -117.430 1.00 86.81 308 ARG A N 1
ATOM 2465 C CA . ARG A 1 308 ? 47.717 12.014 -118.637 1.00 86.81 308 ARG A CA 1
ATOM 2466 C C . ARG A 1 308 ? 49.017 12.716 -119.017 1.00 86.81 308 ARG A C 1
ATOM 2468 O O . ARG A 1 308 ? 49.338 12.792 -120.204 1.00 86.81 308 ARG A O 1
ATOM 2475 N N . LEU A 1 309 ? 49.745 13.247 -118.038 1.00 81.69 309 LEU A N 1
ATOM 2476 C CA . LEU A 1 309 ? 51.020 13.932 -118.241 1.00 81.69 309 LEU A CA 1
ATOM 2477 C C . LEU A 1 309 ? 52.095 12.949 -118.720 1.00 81.69 309 LEU A C 1
ATOM 2479 O O . LEU A 1 309 ? 52.778 13.233 -119.702 1.00 81.69 309 LEU A O 1
ATOM 2483 N N . THR A 1 310 ? 52.147 11.758 -118.125 1.00 81.25 310 THR A N 1
ATOM 2484 C CA . THR A 1 310 ? 53.002 10.641 -118.551 1.00 81.25 310 THR A CA 1
ATOM 2485 C C . THR A 1 310 ? 52.698 10.227 -119.992 1.00 81.25 310 THR A C 1
ATOM 2487 O O . THR A 1 310 ? 53.599 10.129 -120.824 1.00 81.25 310 THR A O 1
ATOM 2490 N N . ALA A 1 311 ? 51.419 10.059 -120.341 1.00 82.19 311 ALA A N 1
ATOM 2491 C CA . ALA A 1 311 ? 50.999 9.724 -121.702 1.00 82.19 311 ALA A CA 1
ATOM 2492 C C . ALA A 1 311 ? 51.387 10.813 -122.720 1.00 82.19 311 ALA A C 1
ATOM 2494 O O . ALA A 1 311 ? 51.775 10.508 -123.852 1.00 82.19 311 ALA A O 1
ATOM 2495 N N . LEU A 1 312 ? 51.308 12.089 -122.327 1.00 80.12 312 LEU A N 1
ATOM 2496 C CA . LEU A 1 312 ? 51.793 13.208 -123.136 1.00 80.12 312 LEU A CA 1
ATOM 2497 C C . LEU A 1 312 ? 53.322 13.206 -123.268 1.00 80.12 312 LEU A C 1
ATOM 2499 O O . LEU A 1 312 ? 53.810 13.432 -124.374 1.00 80.12 312 LEU A O 1
ATOM 2503 N N . GLN A 1 313 ? 54.068 12.908 -122.200 1.00 80.00 313 GLN A N 1
ATOM 2504 C CA . GLN A 1 313 ? 55.529 12.756 -122.225 1.00 80.00 313 GLN A CA 1
ATOM 2505 C C . GLN A 1 313 ? 55.969 11.651 -123.185 1.00 80.00 313 GLN A C 1
ATOM 2507 O O . GLN A 1 313 ? 56.777 11.918 -124.069 1.00 80.00 313 GLN A O 1
ATOM 2512 N N . VAL A 1 314 ? 55.367 10.460 -123.108 1.00 82.19 314 VAL A N 1
ATOM 2513 C CA . VAL A 1 314 ? 55.649 9.351 -124.039 1.00 82.19 314 VAL A CA 1
ATOM 2514 C C . VAL A 1 314 ? 55.344 9.753 -125.485 1.00 82.19 314 VAL A C 1
ATOM 2516 O O . VAL A 1 314 ? 56.099 9.437 -126.403 1.00 82.19 314 VAL A O 1
ATOM 2519 N N . ARG A 1 315 ? 54.259 10.500 -125.721 1.00 80.12 315 ARG A N 1
ATOM 2520 C CA . ARG A 1 315 ? 53.918 11.007 -127.059 1.00 80.12 315 ARG A CA 1
ATOM 2521 C C . ARG A 1 315 ? 54.930 12.043 -127.563 1.00 80.12 315 ARG A C 1
ATOM 2523 O O . ARG A 1 315 ? 55.196 12.087 -128.764 1.00 80.12 315 ARG A O 1
ATOM 2530 N N . LEU A 1 316 ? 55.487 12.857 -126.667 1.00 75.75 316 LEU A N 1
ATOM 2531 C CA . LEU A 1 316 ? 56.538 13.829 -126.967 1.00 75.75 316 LEU A CA 1
ATOM 2532 C C . LEU A 1 316 ? 57.873 13.133 -127.274 1.00 75.75 316 LEU A C 1
ATOM 2534 O O . LEU A 1 316 ? 58.509 13.466 -128.272 1.00 75.75 316 LEU A O 1
ATOM 2538 N N . GLU A 1 317 ? 58.258 12.131 -126.480 1.00 75.69 317 GLU A N 1
ATOM 2539 C CA . GLU A 1 317 ? 59.434 11.287 -126.727 1.00 75.69 317 GLU A CA 1
ATOM 2540 C C . GLU A 1 317 ? 59.313 10.561 -128.066 1.00 75.69 317 GLU A C 1
ATOM 2542 O O . GLU A 1 317 ? 60.248 10.582 -128.859 1.00 75.69 317 GLU A O 1
ATOM 2547 N N . HIS A 1 318 ? 58.137 10.022 -128.398 1.00 73.12 318 HIS A N 1
ATOM 2548 C CA . HIS A 1 318 ? 57.900 9.390 -129.697 1.00 73.12 318 HIS A CA 1
ATOM 2549 C C . HIS A 1 318 ? 58.056 10.374 -130.873 1.00 73.12 318 HIS A C 1
ATOM 2551 O O . HIS A 1 318 ? 58.516 9.994 -131.950 1.00 73.12 318 HIS A O 1
ATOM 2557 N N . LEU A 1 319 ? 57.715 11.656 -130.685 1.00 67.56 319 LEU A N 1
ATOM 2558 C CA . LEU A 1 319 ? 57.954 12.713 -131.677 1.00 67.56 319 LEU A CA 1
ATOM 2559 C C . LEU A 1 319 ? 59.435 13.123 -131.761 1.00 67.56 319 LEU A C 1
ATOM 2561 O O . LEU A 1 319 ? 59.925 13.377 -132.865 1.00 67.56 319 LEU A O 1
ATOM 2565 N N . GLN A 1 320 ? 60.157 13.150 -130.637 1.00 60.62 320 GLN A N 1
ATOM 2566 C CA . GLN A 1 320 ? 61.606 13.393 -130.598 1.00 60.62 320 GLN A CA 1
ATOM 2567 C C . GLN A 1 320 ? 62.400 12.236 -131.218 1.00 60.62 320 GLN A C 1
ATOM 2569 O O . GLN A 1 320 ? 63.361 12.455 -131.949 1.00 60.62 320 GLN A O 1
ATOM 2574 N N . GLU A 1 321 ? 61.966 10.996 -131.007 1.00 58.88 321 GLU A N 1
ATOM 2575 C CA . GLU A 1 321 ? 62.585 9.809 -131.593 1.00 58.88 321 GLU A CA 1
ATOM 2576 C C . GLU A 1 321 ? 62.303 9.713 -133.101 1.00 58.88 321 GLU A C 1
ATOM 2578 O O . GLU A 1 321 ? 63.175 9.307 -133.872 1.00 58.88 321 GLU A O 1
ATOM 2583 N N . LYS A 1 322 ? 61.122 10.167 -133.549 1.00 58.38 322 LYS A N 1
ATOM 2584 C CA . LYS A 1 322 ? 60.792 10.316 -134.975 1.00 58.38 322 LYS A CA 1
ATOM 2585 C C . LYS A 1 322 ? 61.647 11.392 -135.658 1.00 58.38 322 LYS A C 1
ATOM 2587 O O . LYS A 1 322 ? 62.092 11.174 -136.779 1.00 58.38 322 LYS A O 1
ATOM 2592 N N . THR A 1 323 ? 61.963 12.491 -134.967 1.00 55.34 323 THR A N 1
ATOM 2593 C CA . THR A 1 323 ? 62.912 13.504 -135.470 1.00 55.34 323 THR A CA 1
ATOM 2594 C C . THR A 1 323 ? 64.375 13.046 -135.393 1.00 55.34 323 THR A C 1
ATOM 2596 O O . THR A 1 323 ? 65.159 13.406 -136.267 1.00 55.34 323 THR A O 1
ATOM 2599 N N . LEU A 1 324 ? 64.763 12.187 -134.440 1.00 52.38 324 LEU A N 1
ATOM 2600 C CA . LEU A 1 324 ? 66.122 11.617 -134.388 1.00 52.38 324 LEU A CA 1
ATOM 2601 C C . LEU A 1 324 ? 66.356 10.515 -135.441 1.00 52.38 324 LEU A C 1
ATOM 2603 O O . LEU A 1 324 ? 67.464 10.392 -135.965 1.00 52.38 324 LEU A O 1
ATOM 2607 N N . LYS A 1 325 ? 65.320 9.739 -135.790 1.00 49.91 325 LYS A N 1
ATOM 2608 C CA . LYS A 1 325 ? 65.383 8.666 -136.804 1.00 49.91 325 LYS A CA 1
ATOM 2609 C C . LYS A 1 325 ? 65.285 9.168 -138.253 1.00 49.91 325 LYS A C 1
ATOM 2611 O O . LYS A 1 325 ? 65.664 8.432 -139.158 1.00 49.91 325 LYS A O 1
ATOM 2616 N N . GLU A 1 326 ? 64.878 10.418 -138.484 1.00 46.56 326 GLU A N 1
ATOM 2617 C CA . GLU A 1 326 ? 64.928 11.061 -139.811 1.00 46.56 326 GLU A CA 1
ATOM 2618 C C . GLU A 1 326 ? 66.273 11.763 -140.109 1.00 46.56 326 GLU A C 1
ATOM 2620 O O . GLU A 1 326 ? 66.535 12.119 -141.256 1.00 46.56 326 GLU A O 1
ATOM 2625 N N . HIS A 1 327 ? 67.183 11.890 -139.132 1.00 40.22 327 HIS A N 1
ATOM 2626 C CA . HIS A 1 327 ? 68.465 12.598 -139.301 1.00 40.22 327 HIS A CA 1
ATOM 2627 C C . HIS A 1 327 ? 69.728 11.715 -139.347 1.00 40.22 327 HIS A C 1
ATOM 2629 O O . HIS A 1 327 ? 70.845 12.231 -139.312 1.00 40.22 327 HIS A O 1
ATOM 2635 N N . THR A 1 328 ? 69.598 10.395 -139.514 1.00 36.88 328 THR A N 1
ATOM 2636 C CA . THR A 1 328 ? 70.740 9.483 -139.756 1.00 36.88 328 THR A CA 1
ATOM 2637 C C . THR A 1 328 ? 70.634 8.718 -141.078 1.00 36.88 328 THR A C 1
ATOM 2639 O O . THR A 1 328 ? 70.862 7.516 -141.145 1.00 36.88 328 THR A O 1
ATOM 2642 N N . SER A 1 329 ? 70.369 9.422 -142.181 1.00 34.78 329 SER A N 1
ATOM 2643 C CA . SER A 1 329 ? 70.882 8.999 -143.490 1.00 34.78 329 SER A CA 1
ATOM 2644 C C . SER A 1 329 ? 70.980 10.177 -144.458 1.00 34.78 329 SER A C 1
ATOM 2646 O O . SER A 1 329 ? 69.988 10.853 -144.704 1.00 34.78 329 SER A O 1
ATOM 2648 N N . LEU A 1 330 ? 72.172 10.327 -145.041 1.00 36.12 330 LEU A N 1
ATOM 2649 C CA . LEU A 1 330 ? 72.566 11.229 -146.130 1.00 36.12 330 LEU A CA 1
ATOM 2650 C C . LEU A 1 330 ? 72.878 12.680 -145.753 1.00 36.12 330 LEU A C 1
ATOM 2652 O O . LEU A 1 330 ? 72.087 13.606 -145.896 1.00 36.12 330 LEU A O 1
ATOM 2656 N N . GLY A 1 331 ? 74.140 12.856 -145.361 1.00 31.95 331 GLY A N 1
ATOM 2657 C CA . GLY A 1 331 ? 74.834 14.122 -145.484 1.00 31.95 331 GLY A CA 1
ATOM 2658 C C . GLY A 1 331 ? 75.294 14.425 -146.914 1.00 31.95 331 GLY A C 1
ATOM 2659 O O . GLY A 1 331 ? 75.343 13.559 -147.788 1.00 31.95 331 GLY A O 1
ATOM 2660 N N . SER A 1 332 ? 75.766 15.666 -147.034 1.00 30.78 332 SER A N 1
ATOM 2661 C CA . SER A 1 332 ? 76.570 16.236 -148.116 1.00 30.78 332 SER A CA 1
ATOM 2662 C C . SER A 1 332 ? 75.785 16.794 -149.303 1.00 30.78 332 SER A C 1
ATOM 2664 O O . SER A 1 332 ? 75.436 16.058 -150.213 1.00 30.78 332 SER A O 1
ATOM 2666 N N . TYR A 1 333 ? 75.558 18.115 -149.311 1.00 33.34 333 TYR A N 1
ATOM 2667 C CA . TYR A 1 333 ? 76.158 19.043 -150.287 1.00 33.34 333 TYR A CA 1
ATOM 2668 C C . TYR A 1 333 ? 75.789 20.511 -149.951 1.00 33.34 333 TYR A C 1
ATOM 2670 O O . TYR A 1 333 ? 74.614 20.841 -149.874 1.00 33.34 333 TYR A O 1
ATOM 2678 N N . LEU A 1 334 ? 76.823 21.361 -149.804 1.00 30.92 334 LEU A N 1
ATOM 2679 C CA . LEU A 1 334 ? 76.850 22.840 -149.937 1.00 30.92 334 LEU A CA 1
ATOM 2680 C C . LEU A 1 334 ? 75.885 23.665 -149.050 1.00 30.92 334 LEU A C 1
ATOM 2682 O O . LEU A 1 334 ? 74.691 23.721 -149.295 1.00 30.92 334 LEU A O 1
ATOM 2686 N N . LEU A 1 335 ? 76.301 24.360 -147.986 1.00 29.83 335 LEU A N 1
ATOM 2687 C CA . LEU A 1 335 ? 77.352 25.388 -147.858 1.00 29.83 335 LEU A CA 1
ATOM 2688 C C . LEU A 1 335 ? 77.231 26.543 -148.873 1.00 29.83 335 LEU A C 1
ATOM 2690 O O . LEU A 1 335 ? 77.842 26.479 -149.934 1.00 29.83 335 LEU A O 1
ATOM 2694 N N . CYS A 1 336 ? 76.472 27.593 -148.521 1.00 31.81 336 CYS A N 1
ATOM 2695 C CA . CYS A 1 336 ? 76.869 29.014 -148.621 1.00 31.81 336 CYS A CA 1
ATOM 2696 C C . CYS A 1 336 ? 75.681 29.964 -148.366 1.00 31.81 336 CYS A C 1
ATOM 2698 O O . CYS A 1 336 ? 74.858 30.150 -149.255 1.00 31.81 336 CYS A O 1
ATOM 2700 N N . GLN A 1 337 ? 75.638 30.633 -147.204 1.00 32.88 337 GLN A N 1
ATOM 2701 C CA . GLN A 1 337 ? 75.979 32.066 -147.095 1.00 32.88 337 GLN A CA 1
ATOM 2702 C C . GLN A 1 337 ? 75.838 32.606 -145.648 1.00 32.88 337 GLN A C 1
ATOM 2704 O O . GLN A 1 337 ? 74.739 32.648 -145.113 1.00 32.88 337 GLN A O 1
ATOM 2709 N N . ILE A 1 338 ? 76.983 33.086 -145.118 1.00 34.91 338 ILE A N 1
ATOM 2710 C CA . ILE A 1 338 ? 77.187 34.208 -144.163 1.00 34.91 338 ILE A CA 1
ATOM 2711 C C . ILE A 1 338 ? 76.744 33.927 -142.705 1.00 34.91 338 ILE A C 1
ATOM 2713 O O . ILE A 1 338 ? 75.562 33.785 -142.439 1.00 34.91 338 ILE A O 1
ATOM 2717 N N . LEU A 1 339 ? 77.583 33.758 -141.673 1.00 33.09 339 LEU A N 1
ATOM 2718 C CA . LEU A 1 339 ? 78.921 34.259 -141.298 1.00 33.09 339 LEU A CA 1
ATOM 2719 C C . LEU A 1 339 ? 78.963 35.738 -140.861 1.00 33.09 339 LEU A C 1
ATOM 2721 O O . LEU A 1 339 ? 79.235 36.606 -141.675 1.00 33.09 339 LEU A O 1
ATOM 2725 N N . ASP A 1 340 ? 78.646 35.956 -139.576 1.00 36.97 340 ASP A N 1
ATOM 2726 C CA . ASP A 1 340 ? 79.197 36.918 -138.587 1.00 36.97 340 ASP A CA 1
ATOM 2727 C C . ASP A 1 340 ? 78.260 36.864 -137.348 1.00 36.97 340 ASP A C 1
ATOM 2729 O O . ASP A 1 340 ? 77.048 36.861 -137.516 1.00 36.97 340 ASP A O 1
ATOM 2733 N N . PHE A 1 341 ? 78.627 36.787 -136.063 1.00 31.89 341 PHE A N 1
ATOM 2734 C CA . PHE A 1 341 ? 79.888 36.875 -135.323 1.00 31.89 341 PHE A CA 1
ATOM 2735 C C . PHE A 1 341 ? 79.571 36.439 -133.862 1.00 31.89 341 PHE A C 1
ATOM 2737 O O . PHE A 1 341 ? 78.807 37.095 -133.163 1.00 31.89 341 PHE A O 1
ATOM 2744 N N . VAL A 1 342 ? 79.803 35.177 -133.490 1.00 37.03 342 VAL A N 1
ATOM 2745 C CA . VAL A 1 342 ? 80.807 34.687 -132.517 1.00 37.03 342 VAL A CA 1
ATOM 2746 C C . VAL A 1 342 ? 81.164 35.630 -131.355 1.00 37.03 342 VAL A C 1
ATOM 2748 O O . VAL A 1 342 ? 81.743 36.684 -131.572 1.00 37.03 342 VAL A O 1
ATOM 2751 N N . LEU A 1 343 ? 80.931 35.159 -130.122 1.00 33.88 343 LEU A N 1
ATOM 2752 C CA . LEU A 1 343 ? 81.891 34.912 -129.015 1.00 33.88 343 LEU A CA 1
ATOM 2753 C C . LEU A 1 343 ? 81.070 34.880 -127.705 1.00 33.88 343 LEU A C 1
ATOM 2755 O O . LEU A 1 343 ? 80.208 35.719 -127.517 1.00 33.88 343 LEU A O 1
ATOM 2759 N N . PHE A 1 344 ? 81.244 34.027 -126.699 1.00 28.48 344 PHE A N 1
ATOM 2760 C CA . PHE A 1 344 ? 82.208 32.990 -126.332 1.00 28.48 344 PHE A CA 1
ATOM 2761 C C . PHE A 1 344 ? 81.660 32.485 -124.976 1.00 28.48 344 PHE A C 1
ATOM 2763 O O . PHE A 1 344 ? 81.359 33.284 -124.099 1.00 28.48 344 PHE A O 1
ATOM 2770 N N . LYS A 1 345 ? 81.272 31.221 -124.817 1.00 30.19 345 LYS A N 1
ATOM 2771 C CA . LYS A 1 345 ? 82.099 30.207 -124.147 1.00 30.19 345 LYS A CA 1
ATOM 2772 C C . LYS A 1 345 ? 82.773 30.695 -122.845 1.00 30.19 345 LYS A C 1
ATOM 2774 O O . LYS A 1 345 ? 83.899 31.160 -122.905 1.00 30.19 345 LYS A O 1
ATOM 2779 N N . ALA A 1 346 ? 82.141 30.484 -121.687 1.00 29.44 346 ALA A N 1
ATOM 2780 C CA . ALA A 1 346 ? 82.802 30.056 -120.439 1.00 29.44 346 ALA A CA 1
ATOM 2781 C C . ALA A 1 346 ? 81.739 29.791 -119.345 1.00 29.44 346 ALA A C 1
ATOM 2783 O O . ALA A 1 346 ? 80.989 30.690 -118.997 1.00 29.44 346 ALA A O 1
ATOM 2784 N N . VAL A 1 347 ? 81.527 28.526 -118.956 1.00 36.53 347 VAL A N 1
ATOM 2785 C CA . VAL A 1 347 ? 81.985 27.963 -117.660 1.00 36.53 347 VAL A CA 1
ATOM 2786 C C . VAL A 1 347 ? 81.098 28.465 -116.509 1.00 36.53 347 VAL A C 1
ATOM 2788 O O . VAL A 1 347 ? 81.193 29.597 -116.067 1.00 36.53 347 VAL A O 1
ATOM 2791 N N . PHE A 1 348 ? 80.058 27.715 -116.146 1.00 29.38 348 PHE A N 1
ATOM 2792 C CA . PHE A 1 348 ? 80.121 26.743 -115.045 1.00 29.38 348 PHE A CA 1
ATOM 2793 C C . PHE A 1 348 ? 80.851 27.308 -113.815 1.00 29.38 348 PHE A C 1
ATOM 2795 O O . PHE A 1 348 ? 82.072 27.318 -113.764 1.00 29.38 348 PHE A O 1
ATOM 2802 N N . PHE A 1 349 ? 80.058 27.682 -112.811 1.00 30.84 349 PHE A N 1
ATOM 2803 C CA . PHE A 1 349 ? 80.455 27.885 -111.416 1.00 30.84 349 PHE A CA 1
ATOM 2804 C C . PHE A 1 349 ? 81.296 29.120 -111.061 1.00 30.84 349 PHE A C 1
ATOM 2806 O O . PHE A 1 349 ? 82.518 29.118 -111.130 1.00 30.84 349 PHE A O 1
ATOM 2813 N N . SER A 1 350 ? 80.619 30.109 -110.477 1.00 29.97 350 SER A N 1
ATOM 2814 C CA . SER A 1 350 ? 80.834 30.487 -109.070 1.00 29.97 350 SER A CA 1
ATOM 2815 C C . SER A 1 350 ? 79.616 31.310 -108.629 1.00 29.97 350 SER A C 1
ATOM 2817 O O . SER A 1 350 ? 79.318 32.334 -109.228 1.00 29.97 350 SER A O 1
ATOM 2819 N N . LEU A 1 351 ? 78.702 30.714 -107.866 1.00 29.00 351 LEU A N 1
ATOM 2820 C CA . LEU A 1 351 ? 78.587 30.908 -106.419 1.00 29.00 351 LEU A CA 1
ATOM 2821 C C . LEU A 1 351 ? 78.035 32.297 -106.037 1.00 29.00 351 LEU A C 1
ATOM 2823 O O . LEU A 1 351 ? 78.723 33.298 -106.158 1.00 29.00 351 LEU A O 1
ATOM 2827 N N . LEU A 1 352 ? 76.831 32.250 -105.464 1.00 26.45 352 LEU A N 1
ATOM 2828 C CA . LEU A 1 352 ? 76.300 33.135 -104.427 1.00 26.45 352 LEU A CA 1
ATOM 2829 C C . LEU A 1 352 ? 76.019 34.619 -104.739 1.00 26.45 352 LEU A C 1
ATOM 2831 O O . LEU A 1 352 ? 76.848 35.373 -105.222 1.00 26.45 352 LEU A O 1
ATOM 2835 N N . GLU A 1 353 ? 74.848 35.002 -104.234 1.00 29.09 353 GLU A N 1
ATOM 2836 C CA . GLU A 1 353 ? 74.406 36.334 -103.821 1.00 29.09 353 GLU A CA 1
ATOM 2837 C C . GLU A 1 353 ? 73.781 37.310 -104.832 1.00 29.09 353 GLU A C 1
ATOM 2839 O O . GLU A 1 353 ? 74.403 37.864 -105.730 1.00 29.09 353 GLU A O 1
ATOM 2844 N N . HIS A 1 354 ? 72.522 37.606 -104.486 1.00 30.75 354 HIS A N 1
ATOM 2845 C CA . HIS A 1 354 ? 71.816 38.875 -104.631 1.00 30.75 354 HIS A CA 1
ATOM 2846 C C . HIS A 1 354 ? 71.394 39.283 -106.052 1.00 30.75 354 HIS A C 1
ATOM 2848 O O . HIS A 1 354 ? 72.103 39.959 -106.782 1.00 30.75 354 HIS A O 1
ATOM 2854 N N . PHE A 1 355 ? 70.220 38.852 -106.531 1.00 26.55 355 PHE A N 1
ATOM 2855 C CA . PHE A 1 355 ? 68.889 39.332 -106.106 1.00 26.55 355 PHE A CA 1
ATOM 2856 C C . PHE A 1 355 ? 68.801 40.866 -106.181 1.00 26.55 355 PHE A C 1
ATOM 2858 O O . PHE A 1 355 ? 69.170 41.548 -105.227 1.00 26.55 355 PHE A O 1
ATOM 2865 N N . LEU A 1 356 ? 68.312 41.394 -107.315 1.00 32.78 356 LEU A N 1
ATOM 2866 C CA . LEU A 1 356 ? 67.181 42.334 -107.371 1.00 32.78 356 LEU A CA 1
ATOM 2867 C C . LEU A 1 356 ? 66.848 42.788 -108.808 1.00 32.78 356 LEU A C 1
ATOM 2869 O O . LEU A 1 356 ? 67.662 43.380 -109.510 1.00 32.78 356 LEU A O 1
ATOM 2873 N N . SER A 1 357 ? 65.554 42.650 -109.117 1.00 33.62 357 SER A N 1
ATOM 2874 C CA . SER A 1 357 ? 64.728 43.524 -109.963 1.00 33.62 357 SER A CA 1
ATOM 2875 C C . SER A 1 357 ? 64.306 43.007 -111.350 1.00 33.62 357 SER A C 1
ATOM 2877 O O . SER A 1 357 ? 65.073 42.990 -112.307 1.00 33.62 357 SER A O 1
ATOM 2879 N N . LYS A 1 358 ? 62.988 42.748 -111.422 1.00 34.16 358 LYS A N 1
ATOM 2880 C CA . LYS A 1 358 ? 62.087 42.632 -112.588 1.00 34.16 358 LYS A CA 1
ATOM 2881 C C . LYS A 1 358 ? 61.992 41.283 -113.313 1.00 34.16 358 LYS A C 1
ATOM 2883 O O . LYS A 1 358 ? 62.423 41.134 -114.448 1.00 34.16 358 LYS A O 1
ATOM 2888 N N . SER A 1 359 ? 61.246 40.354 -112.718 1.00 35.94 359 SER A N 1
ATOM 2889 C CA . SER A 1 359 ? 59.900 39.911 -113.162 1.00 35.94 359 SER A CA 1
ATOM 2890 C C . SER A 1 359 ? 59.516 38.619 -112.419 1.00 35.94 359 SER A C 1
ATOM 2892 O O . SER A 1 359 ? 60.378 37.789 -112.164 1.00 35.94 359 SER A O 1
ATOM 2894 N N . GLY A 1 360 ? 58.242 38.485 -112.030 1.00 31.69 360 GLY A N 1
ATOM 2895 C CA . GLY A 1 360 ? 57.732 37.438 -111.125 1.00 31.69 360 GLY A CA 1
ATOM 2896 C C . GLY A 1 360 ? 57.360 38.041 -109.759 1.00 31.69 360 GLY A C 1
ATOM 2897 O O . GLY A 1 360 ? 58.221 38.575 -109.076 1.00 31.69 360 GLY A O 1
ATOM 2898 N N . GLY A 1 361 ? 56.105 38.107 -109.317 1.00 45.41 361 GLY A N 1
ATOM 2899 C CA . GLY A 1 361 ? 54.930 37.397 -109.810 1.00 45.41 361 GLY A CA 1
ATOM 2900 C C . GLY A 1 361 ? 54.857 35.967 -109.282 1.00 45.41 361 GLY A C 1
ATOM 2901 O O . GLY A 1 361 ? 54.591 35.082 -110.075 1.00 45.41 361 GLY A O 1
ATOM 2902 N N . ASP A 1 362 ? 55.147 35.766 -107.992 1.00 31.44 362 ASP A N 1
ATOM 2903 C CA . ASP A 1 362 ? 54.677 34.629 -107.195 1.00 31.44 362 ASP A CA 1
ATOM 2904 C C . ASP A 1 362 ? 54.849 34.885 -105.684 1.00 31.44 362 ASP A C 1
ATOM 2906 O O . ASP A 1 362 ? 55.829 35.498 -105.266 1.00 31.44 362 ASP A O 1
ATOM 2910 N N . CYS A 1 363 ? 53.832 34.437 -104.933 1.00 32.16 363 CYS A N 1
ATOM 2911 C CA . CYS A 1 363 ? 53.829 33.736 -103.636 1.00 32.16 363 CYS A CA 1
ATOM 2912 C C . CYS A 1 363 ? 54.822 34.183 -102.533 1.00 32.16 363 CYS A C 1
ATOM 2914 O O . CYS A 1 363 ? 56.022 34.250 -102.745 1.00 32.16 363 CYS A O 1
ATOM 2916 N N . THR A 1 364 ? 54.402 34.456 -101.290 1.00 34.28 364 THR A N 1
ATOM 2917 C CA . THR A 1 364 ? 53.819 33.473 -100.349 1.00 34.28 364 THR A CA 1
ATOM 2918 C C . THR A 1 364 ? 53.225 34.137 -99.091 1.00 34.28 364 THR A C 1
ATOM 2920 O O . THR A 1 364 ? 53.818 35.074 -98.563 1.00 34.28 364 THR A O 1
ATOM 2923 N N . PHE A 1 365 ? 52.096 33.590 -98.601 1.00 38.81 365 PHE A N 1
ATOM 2924 C CA . PHE A 1 365 ? 51.814 33.216 -97.195 1.00 38.81 365 PHE A CA 1
ATOM 2925 C C . PHE A 1 365 ? 52.621 33.989 -96.128 1.00 38.81 365 PHE A C 1
ATOM 2927 O O . PHE A 1 365 ? 53.830 33.830 -96.047 1.00 38.81 365 PHE A O 1
ATOM 2934 N N . ILE A 1 366 ? 52.051 34.806 -95.236 1.00 33.97 366 ILE A N 1
ATOM 2935 C CA . ILE A 1 366 ? 50.999 34.489 -94.255 1.00 33.97 366 ILE A CA 1
ATOM 2936 C C . ILE A 1 366 ? 50.154 35.760 -94.030 1.00 33.97 366 ILE A C 1
ATOM 2938 O O . ILE A 1 366 ? 50.397 36.535 -93.108 1.00 33.97 366 ILE A O 1
ATOM 2942 N N . HIS A 1 367 ? 49.170 36.022 -94.890 1.00 33.03 367 HIS A N 1
ATOM 2943 C CA . HIS A 1 367 ? 48.158 37.056 -94.623 1.00 33.03 367 HIS A CA 1
ATOM 2944 C C . HIS A 1 367 ? 46.873 36.798 -95.418 1.00 33.03 367 HIS A C 1
ATOM 2946 O O . HIS A 1 367 ? 46.379 37.635 -96.161 1.00 33.03 367 HIS A O 1
ATOM 2952 N N . GLN A 1 368 ? 46.368 35.572 -95.293 1.00 35.84 368 GLN A N 1
ATOM 2953 C CA . GLN A 1 368 ? 45.041 35.153 -95.753 1.00 35.84 368 GLN A CA 1
ATOM 2954 C C . GLN A 1 368 ? 44.463 34.109 -94.778 1.00 35.84 368 GLN A C 1
ATOM 2956 O O . GLN A 1 368 ? 43.917 33.086 -95.169 1.00 35.84 368 GLN A O 1
ATOM 2961 N N . PHE A 1 369 ? 44.625 34.364 -93.473 1.00 34.44 369 PHE A N 1
ATOM 2962 C CA . PHE A 1 369 ? 43.946 33.599 -92.417 1.00 34.44 369 PHE A CA 1
ATOM 2963 C C . PHE A 1 369 ? 43.399 34.469 -91.269 1.00 34.44 369 PHE A C 1
ATOM 2965 O O . PHE A 1 369 ? 42.897 33.946 -90.285 1.00 34.44 369 PHE A O 1
ATOM 2972 N N . ILE A 1 370 ? 43.448 35.802 -91.368 1.00 36.59 370 ILE A N 1
ATOM 2973 C CA . ILE A 1 370 ? 42.895 36.697 -90.338 1.00 36.59 370 ILE A CA 1
ATOM 2974 C C . ILE A 1 370 ? 42.184 37.867 -91.023 1.00 36.59 370 ILE A C 1
ATOM 2976 O O . ILE A 1 370 ? 42.666 38.989 -91.014 1.00 36.59 370 ILE A O 1
ATOM 2980 N N . GLU A 1 371 ? 41.044 37.587 -91.657 1.00 34.50 371 GLU A N 1
ATOM 2981 C CA . GLU A 1 371 ? 40.001 38.596 -91.909 1.00 34.50 371 GLU A CA 1
ATOM 2982 C C . GLU A 1 371 ? 38.624 37.937 -92.128 1.00 34.50 371 GLU A C 1
ATOM 2984 O O . GLU A 1 371 ? 37.905 38.206 -93.084 1.00 34.50 371 GLU A O 1
ATOM 2989 N N . CYS A 1 372 ? 38.250 37.018 -91.231 1.00 35.38 372 CYS A N 1
ATOM 2990 C CA . CYS A 1 372 ? 36.859 36.567 -91.074 1.00 35.38 372 CYS A CA 1
ATOM 2991 C C . CYS A 1 372 ? 36.505 36.237 -89.616 1.00 35.38 372 CYS A C 1
ATOM 2993 O O . CYS A 1 372 ? 35.731 35.330 -89.334 1.00 35.38 372 CYS A O 1
ATOM 2995 N N . GLN A 1 373 ? 37.030 37.016 -88.672 1.00 33.56 373 GLN A N 1
ATOM 2996 C CA . GLN A 1 373 ? 36.451 37.098 -87.334 1.00 33.56 373 GLN A CA 1
ATOM 2997 C C . GLN A 1 373 ? 36.434 38.550 -86.876 1.00 33.56 373 GLN A C 1
ATOM 2999 O O . GLN A 1 373 ? 37.414 39.068 -86.357 1.00 33.56 373 GLN A O 1
ATOM 3004 N N . ASN A 1 374 ? 35.297 39.205 -87.106 1.00 32.97 374 ASN A N 1
ATOM 3005 C CA . ASN A 1 374 ? 34.823 40.307 -86.277 1.00 32.97 374 ASN A CA 1
ATOM 3006 C C . ASN A 1 374 ? 33.315 40.472 -86.472 1.00 32.97 374 ASN A C 1
ATOM 3008 O O . ASN A 1 374 ? 32.859 41.304 -87.259 1.00 32.97 374 ASN A O 1
ATOM 3012 N N . LYS A 1 375 ? 32.556 39.643 -85.746 1.00 35.78 375 LYS A N 1
ATOM 3013 C CA . LYS A 1 375 ? 31.302 39.980 -85.050 1.00 35.78 375 LYS A CA 1
ATOM 3014 C C . LYS A 1 375 ? 30.752 38.725 -84.366 1.00 35.78 375 LYS A C 1
ATOM 3016 O O . LYS A 1 375 ? 30.768 37.669 -84.984 1.00 35.78 375 LYS A O 1
ATOM 3021 N N . ILE A 1 376 ? 30.208 38.920 -83.158 1.00 30.70 376 ILE A N 1
ATOM 3022 C CA . ILE A 1 376 ? 29.748 37.936 -82.150 1.00 30.70 376 ILE A CA 1
ATOM 3023 C C . ILE A 1 376 ? 30.913 37.605 -81.196 1.00 30.70 376 ILE A C 1
ATOM 3025 O O . ILE A 1 376 ? 31.742 36.759 -81.496 1.00 30.70 376 ILE A O 1
ATOM 3029 N N . ILE A 1 377 ? 31.234 38.463 -80.216 1.00 36.91 377 ILE A N 1
ATOM 3030 C CA . ILE A 1 377 ? 30.550 38.609 -78.910 1.00 36.91 377 ILE A CA 1
ATOM 3031 C C . ILE A 1 377 ? 30.226 37.232 -78.335 1.00 36.91 377 ILE A C 1
ATOM 3033 O O . ILE A 1 377 ? 29.220 36.661 -78.721 1.00 36.91 377 ILE A O 1
ATOM 3037 N N . ASP A 1 378 ? 31.069 36.727 -77.437 1.00 29.88 378 ASP A N 1
ATOM 3038 C CA . ASP A 1 378 ? 30.578 36.317 -76.124 1.00 29.88 378 ASP A CA 1
ATOM 3039 C C . ASP A 1 378 ? 31.708 36.145 -75.109 1.00 29.88 378 ASP A C 1
ATOM 3041 O O . ASP A 1 378 ? 32.881 35.950 -75.428 1.00 29.88 378 ASP A O 1
ATOM 3045 N N . GLU A 1 379 ? 31.289 36.366 -73.873 1.00 41.84 379 GLU A N 1
ATOM 3046 C CA . GLU A 1 379 ? 32.034 36.472 -72.636 1.00 41.84 379 GLU A CA 1
ATOM 3047 C C . GLU A 1 379 ? 32.895 35.252 -72.320 1.00 41.84 379 GLU A C 1
ATOM 3049 O O . GLU A 1 379 ? 32.492 34.103 -72.471 1.00 41.84 379 GLU A O 1
ATOM 3054 N N . GLY A 1 380 ? 34.050 35.529 -71.725 1.00 35.69 380 GLY A N 1
ATOM 3055 C CA . GLY A 1 380 ? 34.824 34.528 -71.013 1.00 35.69 380 GLY A CA 1
ATOM 3056 C C . GLY A 1 380 ? 36.302 34.770 -71.199 1.00 35.69 380 GLY A C 1
ATOM 3057 O O . GLY A 1 380 ? 36.867 34.318 -72.176 1.00 35.69 380 GLY A O 1
ATOM 3058 N N . HIS A 1 381 ? 36.912 35.519 -70.284 1.00 30.97 381 HIS A N 1
ATOM 3059 C CA . HIS A 1 381 ? 38.147 35.121 -69.606 1.00 30.97 381 HIS A CA 1
ATOM 3060 C C . HIS A 1 381 ? 38.502 36.201 -68.579 1.00 30.97 381 HIS A C 1
ATOM 3062 O O . HIS A 1 381 ? 38.996 37.285 -68.896 1.00 30.97 381 HIS A O 1
ATOM 3068 N N . LEU A 1 382 ? 38.208 35.877 -67.319 1.00 31.58 382 LEU A N 1
ATOM 3069 C CA . LEU A 1 382 ? 38.681 36.598 -66.150 1.00 31.58 382 LEU A CA 1
ATOM 3070 C C . LEU A 1 382 ? 40.189 36.370 -65.975 1.00 31.58 382 LEU A C 1
ATOM 3072 O O . LEU A 1 382 ? 40.686 35.254 -65.859 1.00 31.58 382 LEU A O 1
ATOM 3076 N N . ILE A 1 383 ? 40.870 37.504 -66.021 1.00 31.80 383 ILE A N 1
ATOM 3077 C CA . ILE A 1 383 ? 42.098 37.928 -65.351 1.00 31.80 383 ILE A CA 1
ATOM 3078 C C . ILE A 1 383 ? 42.584 37.013 -64.203 1.00 31.80 383 ILE A C 1
ATOM 3080 O O . ILE A 1 383 ? 41.907 36.868 -63.196 1.00 31.80 383 ILE A O 1
ATOM 3084 N N . LYS A 1 384 ? 43.806 36.496 -64.406 1.00 30.88 384 LYS A N 1
ATOM 3085 C CA . LYS A 1 384 ? 45.034 36.541 -63.573 1.00 30.88 384 LYS A CA 1
ATOM 3086 C C . LYS A 1 384 ? 44.982 36.304 -62.053 1.00 30.88 384 LYS A C 1
ATOM 3088 O O . LYS A 1 384 ? 44.181 36.882 -61.339 1.00 30.88 384 LYS A O 1
ATOM 3093 N N . GLU A 1 385 ? 46.087 35.670 -61.636 1.00 30.28 385 GLU A N 1
ATOM 3094 C CA . GLU A 1 385 ? 46.763 35.734 -60.329 1.00 30.28 385 GLU A CA 1
ATOM 3095 C C . GLU A 1 385 ? 46.113 34.970 -59.177 1.00 30.28 385 GLU A C 1
ATOM 3097 O O . GLU A 1 385 ? 45.212 35.482 -58.537 1.00 30.28 385 GLU A O 1
ATOM 3102 N N . GLU A 1 386 ? 46.681 33.804 -58.839 1.00 29.22 386 GLU A N 1
ATOM 3103 C CA . GLU A 1 386 ? 46.879 33.396 -57.439 1.00 29.22 386 GLU A CA 1
ATOM 3104 C C . GLU A 1 386 ? 47.805 32.165 -57.333 1.00 29.22 386 GLU A C 1
ATOM 3106 O O . GLU A 1 386 ? 47.386 31.017 -57.416 1.00 29.22 386 GLU A O 1
ATOM 3111 N N . GLU A 1 387 ? 49.095 32.410 -57.096 1.00 29.89 387 GLU A N 1
ATOM 3112 C CA . GLU A 1 387 ? 49.957 31.484 -56.357 1.00 29.89 387 GLU A CA 1
ATOM 3113 C C . GLU A 1 387 ? 50.676 32.293 -55.274 1.00 29.89 387 GLU A C 1
ATOM 3115 O O . GLU A 1 387 ? 51.565 33.091 -55.563 1.00 29.89 387 GLU A O 1
ATOM 3120 N N . THR A 1 388 ? 50.261 32.135 -54.013 1.00 28.97 388 THR A N 1
ATOM 3121 C CA . THR A 1 388 ? 51.145 31.960 -52.843 1.00 28.97 388 THR A CA 1
ATOM 3122 C C . THR A 1 388 ? 50.347 31.874 -51.533 1.00 28.97 388 THR A C 1
ATOM 3124 O O . THR A 1 388 ? 49.553 32.749 -51.216 1.00 28.97 388 THR A O 1
ATOM 3127 N N . LYS A 1 389 ? 50.718 30.874 -50.713 1.00 30.50 389 LYS A N 1
ATOM 3128 C CA . LYS A 1 389 ? 50.499 30.717 -49.254 1.00 30.50 389 LYS A CA 1
ATOM 3129 C C . LYS A 1 389 ? 49.089 30.336 -48.766 1.00 30.50 389 LYS A C 1
ATOM 3131 O O . LYS A 1 389 ? 48.266 31.203 -48.522 1.00 30.50 389 LYS A O 1
ATOM 3136 N N . LEU A 1 390 ? 48.930 29.080 -48.328 1.00 28.34 390 LEU A N 1
ATOM 3137 C CA . LEU A 1 390 ? 49.040 28.717 -46.900 1.00 28.34 390 LEU A CA 1
ATOM 3138 C C . LEU A 1 390 ? 48.899 27.199 -46.674 1.00 28.34 390 LEU A C 1
ATOM 3140 O O . LEU A 1 390 ? 47.851 26.605 -46.893 1.00 28.34 390 LEU A O 1
ATOM 3144 N N . LEU A 1 391 ? 49.978 26.601 -46.159 1.00 37.00 391 LEU A N 1
ATOM 3145 C CA . LEU A 1 391 ? 49.947 25.385 -45.347 1.00 37.00 391 LEU A CA 1
ATOM 3146 C C . LEU A 1 391 ? 49.155 25.641 -44.054 1.00 37.00 391 LEU A C 1
ATOM 3148 O O . LEU A 1 391 ? 49.475 26.615 -43.368 1.00 37.00 391 LEU A O 1
ATOM 3152 N N . LYS A 1 392 ? 48.277 24.713 -43.648 1.00 30.53 392 LYS A N 1
ATOM 3153 C CA . LYS A 1 392 ? 48.335 24.039 -42.331 1.00 30.53 392 LYS A CA 1
ATOM 3154 C C . LYS A 1 392 ? 47.186 23.049 -42.097 1.00 30.53 392 LYS A C 1
ATOM 3156 O O . LYS A 1 392 ? 46.042 23.315 -42.426 1.00 30.53 392 LYS A O 1
ATOM 3161 N N . ASP A 1 393 ? 47.579 21.982 -41.405 1.00 24.95 393 ASP A N 1
ATOM 3162 C CA . ASP A 1 393 ? 46.806 21.094 -40.535 1.00 24.95 393 ASP A CA 1
ATOM 3163 C C . ASP A 1 393 ? 45.882 20.015 -41.129 1.00 24.95 393 ASP A C 1
ATOM 3165 O O . ASP A 1 393 ? 44.699 20.192 -41.374 1.00 24.95 393 ASP A O 1
ATOM 3169 N N . ASN A 1 394 ? 46.495 18.830 -41.228 1.00 30.27 394 ASN A N 1
ATOM 3170 C CA . ASN A 1 394 ? 46.215 17.659 -40.392 1.00 30.27 394 ASN A CA 1
ATOM 3171 C C . ASN A 1 394 ? 44.830 16.977 -40.436 1.00 30.27 394 ASN A C 1
ATOM 3173 O O . ASN A 1 394 ? 43.846 17.438 -39.877 1.00 30.27 394 ASN A O 1
ATOM 3177 N N . GLN A 1 395 ? 44.933 15.712 -40.862 1.00 30.56 395 GLN A N 1
ATOM 3178 C CA . GLN A 1 395 ? 44.419 14.504 -40.204 1.00 30.56 395 GLN A CA 1
ATOM 3179 C C . GLN A 1 395 ? 42.968 14.046 -40.443 1.00 30.56 395 GLN A C 1
ATOM 3181 O O . GLN A 1 395 ? 42.020 14.481 -39.809 1.00 30.56 395 GLN A O 1
ATOM 3186 N N . ALA A 1 396 ? 42.921 12.936 -41.188 1.00 30.31 396 ALA A N 1
ATOM 3187 C CA . ALA A 1 396 ? 42.590 11.596 -40.685 1.00 30.31 396 ALA A CA 1
ATOM 3188 C C . ALA A 1 396 ? 41.226 10.994 -41.064 1.00 30.31 396 ALA A C 1
ATOM 3190 O O . ALA A 1 396 ? 40.179 11.417 -40.599 1.00 30.31 396 ALA A O 1
ATOM 3191 N N . ARG A 1 397 ? 41.370 9.845 -41.751 1.00 32.81 397 ARG A N 1
ATOM 3192 C CA . ARG A 1 397 ? 40.558 8.613 -41.741 1.00 32.81 397 ARG A CA 1
ATOM 3193 C C . ARG A 1 397 ? 39.113 8.708 -42.235 1.00 32.81 397 ARG A C 1
ATOM 3195 O O . ARG A 1 397 ? 38.290 9.328 -41.591 1.00 32.81 397 ARG A O 1
ATOM 3202 N N . VAL A 1 398 ? 38.783 7.870 -43.222 1.00 29.22 398 VAL A N 1
ATOM 3203 C CA . VAL A 1 398 ? 38.078 6.584 -43.026 1.00 29.22 398 VAL A CA 1
ATOM 3204 C C . VAL A 1 398 ? 38.398 5.650 -44.210 1.00 29.22 398 VAL A C 1
ATOM 3206 O O . VAL A 1 398 ? 38.691 6.104 -45.310 1.00 29.22 398 VAL A O 1
ATOM 3209 N N . LYS A 1 399 ? 38.439 4.347 -43.907 1.00 37.09 399 LYS A N 1
ATOM 3210 C CA . LYS A 1 399 ? 38.673 3.189 -44.781 1.00 37.09 399 LYS A CA 1
ATOM 3211 C C . LYS A 1 399 ? 37.439 2.860 -45.646 1.00 37.09 399 LYS A C 1
ATOM 3213 O O . LYS A 1 399 ? 36.335 2.894 -45.117 1.00 37.09 399 LYS A O 1
ATOM 3218 N N . GLU A 1 400 ? 37.661 2.392 -46.873 1.00 31.61 400 GLU A N 1
ATOM 3219 C CA . GLU A 1 400 ? 36.799 1.450 -47.625 1.00 31.61 400 GLU A CA 1
ATOM 3220 C C . GLU A 1 400 ? 37.309 0.021 -47.307 1.00 31.61 400 GLU A C 1
ATOM 3222 O O . GLU A 1 400 ? 38.521 -0.186 -47.246 1.00 31.61 400 GLU A O 1
ATOM 3227 N N . SER A 1 401 ? 36.533 -0.943 -46.793 1.00 35.53 401 SER A N 1
ATOM 3228 C CA . SER A 1 401 ? 35.430 -1.739 -47.373 1.00 35.53 401 SER A CA 1
ATOM 3229 C C . SER A 1 401 ? 35.818 -2.563 -48.610 1.00 35.53 401 SER A C 1
ATOM 3231 O O . SER A 1 401 ? 35.944 -2.014 -49.699 1.00 35.53 401 SER A O 1
ATOM 3233 N N . ASN A 1 402 ? 35.925 -3.890 -48.461 1.00 29.67 402 ASN A N 1
ATOM 3234 C CA . ASN A 1 402 ? 34.948 -4.791 -49.083 1.00 29.67 402 ASN A CA 1
ATOM 3235 C C . ASN A 1 402 ? 35.104 -6.255 -48.644 1.00 29.67 402 ASN A C 1
ATOM 3237 O O . ASN A 1 402 ? 36.200 -6.812 -48.606 1.00 29.67 402 ASN A O 1
ATOM 3241 N N . ASP A 1 403 ? 33.941 -6.824 -48.338 1.00 37.09 403 ASP A N 1
ATOM 3242 C CA . ASP A 1 403 ? 33.626 -8.221 -48.064 1.00 37.09 403 ASP A CA 1
ATOM 3243 C C . ASP A 1 403 ? 33.783 -9.122 -49.301 1.00 37.09 403 ASP A C 1
ATOM 3245 O O . ASP A 1 403 ? 33.684 -8.643 -50.429 1.00 37.09 403 ASP A O 1
ATOM 3249 N N . LEU A 1 404 ? 33.920 -10.440 -49.082 1.00 39.06 404 LEU A N 1
ATOM 3250 C CA . LEU A 1 404 ? 32.921 -11.427 -49.530 1.00 39.06 404 LEU A CA 1
ATOM 3251 C C . LEU A 1 404 ? 33.173 -12.857 -48.986 1.00 39.06 404 LEU A C 1
ATOM 3253 O O . LEU A 1 404 ? 34.221 -13.462 -49.189 1.00 39.06 404 LEU A O 1
ATOM 3257 N N . SER A 1 405 ? 32.080 -13.392 -48.431 1.00 36.69 405 SER A N 1
ATOM 3258 C CA . SER A 1 405 ? 31.523 -14.757 -48.520 1.00 36.69 405 SER A CA 1
ATOM 3259 C C . SER A 1 405 ? 31.995 -15.925 -47.629 1.00 36.69 405 SER A C 1
ATOM 3261 O O . SER A 1 405 ? 33.123 -16.405 -47.684 1.00 36.69 405 SER A O 1
ATOM 3263 N N . ASP A 1 406 ? 30.975 -16.415 -46.912 1.00 39.88 406 ASP A N 1
ATOM 3264 C CA . ASP A 1 406 ? 30.739 -17.654 -46.164 1.00 39.88 406 ASP A CA 1
ATOM 3265 C C . ASP A 1 406 ? 31.187 -18.983 -46.805 1.00 39.88 406 ASP A C 1
ATOM 3267 O O . ASP A 1 406 ? 30.999 -19.210 -47.999 1.00 39.88 406 ASP A O 1
ATOM 3271 N N . THR A 1 407 ? 31.583 -19.962 -45.975 1.00 34.88 407 THR A N 1
ATOM 3272 C CA . THR A 1 407 ? 30.704 -21.097 -45.585 1.00 34.88 407 THR A CA 1
ATOM 3273 C C . THR A 1 407 ? 31.381 -22.118 -44.642 1.00 34.88 407 THR A C 1
ATOM 3275 O O . THR A 1 407 ? 32.425 -22.678 -44.946 1.00 34.88 407 THR A O 1
ATOM 3278 N N . LEU A 1 408 ? 30.658 -22.427 -43.552 1.00 30.91 408 LEU A N 1
ATOM 3279 C CA . LEU A 1 408 ? 30.549 -23.703 -42.811 1.00 30.91 408 LEU A CA 1
ATOM 3280 C C . LEU A 1 408 ? 31.636 -24.155 -41.797 1.00 30.91 408 LEU A C 1
ATOM 3282 O O . LEU A 1 408 ? 32.812 -24.336 -42.078 1.00 30.91 408 LEU A O 1
ATOM 3286 N N . SER A 1 409 ? 31.133 -24.401 -40.581 1.00 35.94 409 SER A N 1
ATOM 3287 C CA . SER A 1 409 ? 31.748 -24.928 -39.348 1.00 35.94 409 SER A CA 1
ATOM 3288 C C . SER A 1 409 ? 31.902 -26.479 -39.358 1.00 35.94 409 SER A C 1
ATOM 3290 O O . SER A 1 409 ? 31.552 -27.105 -40.354 1.00 35.94 409 SER A O 1
ATOM 3292 N N . PRO A 1 410 ? 32.134 -27.171 -38.216 1.00 61.69 410 PRO A N 1
ATOM 3293 C CA . PRO A 1 410 ? 33.257 -27.143 -37.260 1.00 61.69 410 PRO A CA 1
ATOM 3294 C C . PRO A 1 410 ? 33.803 -28.570 -36.968 1.00 61.69 410 PRO A C 1
ATOM 3296 O O . PRO A 1 410 ? 33.105 -29.559 -37.172 1.00 61.69 410 PRO A O 1
ATOM 3299 N N . SER A 1 411 ? 34.986 -28.721 -36.357 1.00 30.42 411 SER A N 1
ATOM 3300 C CA . SER A 1 411 ? 35.327 -29.946 -35.600 1.00 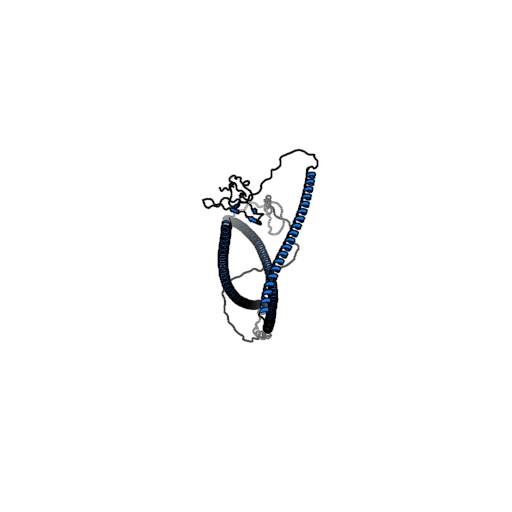30.42 411 SER A CA 1
ATOM 3301 C C . SER A 1 411 ? 36.368 -29.690 -34.507 1.00 30.42 411 SER A C 1
ATOM 3303 O O . SER A 1 411 ? 37.420 -29.104 -34.744 1.00 30.42 411 SER A O 1
ATOM 3305 N N . LYS A 1 412 ? 36.015 -30.127 -33.294 1.00 41.62 412 LYS A N 1
ATOM 3306 C CA . LYS A 1 412 ? 36.875 -30.297 -32.115 1.00 41.62 412 LYS A CA 1
ATOM 3307 C C . LYS A 1 412 ? 37.891 -31.415 -32.357 1.00 41.62 412 LYS A C 1
ATOM 3309 O O . LYS A 1 412 ? 37.509 -32.415 -32.942 1.00 41.62 412 LYS A O 1
ATOM 3314 N N . GLU A 1 413 ? 39.074 -31.287 -31.755 1.00 29.58 413 GLU A N 1
ATOM 3315 C CA . GLU A 1 413 ? 39.760 -32.254 -30.862 1.00 29.58 413 GLU A CA 1
ATOM 3316 C C . GLU A 1 413 ? 41.159 -31.676 -30.555 1.00 29.58 413 GLU A C 1
ATOM 3318 O O . GLU A 1 413 ? 41.853 -31.225 -31.452 1.00 29.58 413 GLU A O 1
ATOM 3323 N N . LYS A 1 414 ? 41.439 -31.261 -29.312 1.00 41.16 414 LYS A N 1
ATOM 3324 C CA . LYS A 1 414 ? 42.054 -32.026 -28.207 1.00 41.16 414 LYS A CA 1
ATOM 3325 C C . LYS A 1 414 ? 43.482 -32.528 -28.484 1.00 41.16 414 LYS A C 1
ATOM 3327 O O . LYS A 1 414 ? 43.689 -33.303 -29.399 1.00 41.16 414 LYS A O 1
ATOM 3332 N N . SER A 1 415 ? 44.338 -32.222 -27.497 1.00 41.84 415 SER A N 1
ATOM 3333 C CA . SER A 1 415 ? 45.641 -32.833 -27.179 1.00 41.84 415 SER A CA 1
ATOM 3334 C C . SER A 1 415 ? 46.777 -32.469 -28.143 1.00 41.84 415 SER A C 1
ATOM 3336 O O . SER A 1 415 ? 46.542 -32.202 -29.307 1.00 41.84 415 SER A O 1
ATOM 3338 N N . SER A 1 416 ? 48.040 -32.385 -27.745 1.00 45.56 416 SER A N 1
ATOM 3339 C CA . SER A 1 416 ? 48.754 -32.612 -26.482 1.00 45.56 416 SER A CA 1
ATOM 3340 C C . SER A 1 416 ? 50.169 -32.051 -26.679 1.00 45.56 416 SER A C 1
ATOM 3342 O O . SER A 1 416 ? 50.584 -31.846 -27.819 1.00 45.56 416 SER A O 1
ATOM 3344 N N . ASP A 1 417 ? 50.891 -31.838 -25.578 1.00 47.22 417 ASP A N 1
ATOM 3345 C CA . ASP A 1 417 ? 52.358 -31.853 -25.542 1.00 47.22 417 ASP A CA 1
ATOM 3346 C C . ASP A 1 417 ? 52.939 -32.878 -26.529 1.00 47.22 417 ASP A C 1
ATOM 3348 O O . ASP A 1 417 ? 52.519 -34.036 -26.500 1.00 47.22 417 ASP A O 1
ATOM 3352 N N . ASP A 1 418 ? 53.931 -32.482 -27.329 1.00 32.69 418 ASP A N 1
ATOM 3353 C CA . ASP A 1 418 ? 55.234 -33.136 -27.240 1.00 32.69 418 ASP A CA 1
ATOM 3354 C C . ASP A 1 418 ? 56.359 -32.288 -27.850 1.00 32.69 418 ASP A C 1
ATOM 3356 O O . ASP A 1 418 ? 56.197 -31.503 -28.784 1.00 32.69 418 ASP A O 1
ATOM 3360 N N . THR A 1 419 ? 57.503 -32.484 -27.225 1.00 46.06 419 THR A N 1
ATOM 3361 C CA . THR A 1 419 ? 58.843 -31.972 -27.459 1.00 46.06 419 THR A CA 1
ATOM 3362 C C . THR A 1 419 ? 59.380 -32.239 -28.869 1.00 46.06 419 THR A C 1
ATOM 3364 O O . THR A 1 419 ? 59.095 -33.272 -29.465 1.00 46.06 419 THR A O 1
ATOM 3367 N N . THR A 1 420 ? 60.231 -31.348 -29.390 1.00 38.81 420 THR A N 1
ATOM 3368 C CA . THR A 1 420 ? 61.554 -31.727 -29.929 1.00 38.81 420 THR A CA 1
ATOM 3369 C C . THR A 1 420 ? 62.376 -30.504 -30.322 1.00 38.81 420 THR A C 1
ATOM 3371 O O . THR A 1 420 ? 61.965 -29.662 -31.117 1.00 38.81 420 THR A O 1
ATOM 3374 N N . ASP A 1 421 ? 63.558 -30.446 -29.714 1.00 45.12 421 ASP A N 1
ATOM 3375 C CA . ASP A 1 421 ? 64.810 -29.988 -30.301 1.00 45.12 421 ASP A CA 1
ATOM 3376 C C . ASP A 1 421 ? 64.799 -29.839 -31.828 1.00 45.12 421 ASP A C 1
ATOM 3378 O O . ASP A 1 421 ? 64.668 -30.810 -32.572 1.00 45.12 421 ASP A O 1
ATOM 3382 N N . ALA A 1 422 ? 65.096 -28.624 -32.274 1.00 34.06 422 ALA A N 1
ATOM 3383 C CA . ALA A 1 422 ? 65.975 -28.411 -33.410 1.00 34.06 422 ALA A CA 1
ATOM 3384 C C . ALA A 1 422 ? 66.716 -27.093 -33.176 1.00 34.06 422 ALA A C 1
ATOM 3386 O O . ALA A 1 422 ? 66.306 -26.023 -33.625 1.00 34.06 422 ALA A O 1
ATOM 3387 N N . GLN A 1 423 ? 67.824 -27.184 -32.438 1.00 46.41 423 GLN A N 1
ATOM 3388 C CA . GLN A 1 423 ? 68.957 -26.313 -32.707 1.00 46.41 423 GLN A CA 1
ATOM 3389 C C . GLN A 1 423 ? 69.302 -26.491 -34.191 1.00 46.41 423 GLN A C 1
ATOM 3391 O O . GLN A 1 423 ? 69.706 -27.575 -34.605 1.00 46.41 423 GLN A O 1
ATOM 3396 N N . MET A 1 424 ? 69.115 -25.451 -34.999 1.00 38.31 424 MET A N 1
ATOM 3397 C CA . MET A 1 424 ? 69.944 -25.285 -36.185 1.00 38.31 424 MET A CA 1
ATOM 3398 C C . MET A 1 424 ? 70.923 -24.167 -35.875 1.00 38.31 424 MET A C 1
ATOM 3400 O O . MET A 1 424 ? 70.597 -22.982 -35.930 1.00 38.31 424 MET A O 1
ATOM 3404 N N . ASP A 1 425 ? 72.112 -24.600 -35.471 1.00 43.28 425 ASP A N 1
ATOM 3405 C CA . ASP A 1 425 ? 73.330 -23.832 -35.617 1.00 43.28 425 ASP A CA 1
ATOM 3406 C C . ASP A 1 425 ? 73.515 -23.527 -37.110 1.00 43.28 425 ASP A C 1
ATOM 3408 O O . ASP A 1 425 ? 73.854 -24.414 -37.885 1.00 43.28 425 ASP A O 1
ATOM 3412 N N . ASP A 1 426 ? 73.340 -22.269 -37.514 1.00 38.66 426 ASP A N 1
ATOM 3413 C CA . ASP A 1 426 ? 73.970 -21.750 -38.733 1.00 38.66 426 ASP A CA 1
ATOM 3414 C C . ASP A 1 426 ? 75.323 -21.147 -38.344 1.00 38.66 426 ASP A C 1
ATOM 3416 O O . ASP A 1 426 ? 75.599 -19.949 -38.455 1.00 38.66 426 ASP A O 1
ATOM 3420 N N . GLN A 1 427 ? 76.175 -22.029 -37.829 1.00 45.28 427 GLN A N 1
ATOM 3421 C CA . GLN A 1 427 ? 77.608 -21.836 -37.733 1.00 45.28 427 GLN A CA 1
ATOM 3422 C C . GLN A 1 427 ? 78.236 -22.627 -38.882 1.00 45.28 427 GLN A C 1
ATOM 3424 O O . GLN A 1 427 ? 78.763 -23.701 -38.660 1.00 45.28 427 GLN A O 1
ATOM 3429 N N . ASP A 1 428 ? 78.125 -22.122 -40.111 1.00 44.66 428 ASP A N 1
ATOM 3430 C CA . ASP A 1 428 ? 78.954 -22.558 -41.241 1.00 44.66 428 ASP A CA 1
ATOM 3431 C C . ASP A 1 428 ? 78.748 -21.610 -42.424 1.00 44.66 428 ASP A C 1
ATOM 3433 O O . ASP A 1 428 ? 77.959 -21.858 -43.329 1.00 44.66 428 ASP A O 1
ATOM 3437 N N . LEU A 1 429 ? 79.463 -20.485 -42.430 1.00 42.00 429 LEU A N 1
ATOM 3438 C CA . LEU A 1 429 ? 79.816 -19.817 -43.684 1.00 42.00 429 LEU A CA 1
ATOM 3439 C C . LEU A 1 429 ? 81.040 -18.922 -43.475 1.00 42.00 429 LEU A C 1
ATOM 3441 O O . LEU A 1 429 ? 81.000 -17.709 -43.672 1.00 42.00 429 LEU A O 1
ATOM 3445 N N . ASN A 1 430 ? 82.148 -19.526 -43.046 1.00 36.88 430 ASN A N 1
ATOM 3446 C CA . ASN A 1 430 ? 83.446 -18.884 -43.185 1.00 36.88 430 ASN A CA 1
ATOM 3447 C C . ASN A 1 430 ? 84.532 -19.911 -43.542 1.00 36.88 430 ASN A C 1
ATOM 3449 O O . ASN A 1 430 ? 84.952 -20.698 -42.702 1.00 36.88 430 ASN A O 1
ATOM 3453 N N . GLU A 1 431 ? 84.968 -19.809 -44.804 1.00 35.53 431 GLU A N 1
ATOM 3454 C CA . GLU A 1 431 ? 86.198 -20.335 -45.427 1.00 35.53 431 GLU A CA 1
ATOM 3455 C C . GLU A 1 431 ? 86.364 -21.861 -45.645 1.00 35.53 431 GLU A C 1
ATOM 3457 O O . GLU A 1 431 ? 85.816 -22.651 -44.887 1.00 35.53 431 GLU A O 1
ATOM 3462 N N . PRO A 1 432 ? 87.143 -22.320 -46.666 1.00 44.59 432 PRO A N 1
ATOM 3463 C CA . PRO A 1 432 ? 88.100 -21.561 -47.482 1.00 44.59 432 PRO A CA 1
ATOM 3464 C C . PRO A 1 432 ? 88.002 -21.750 -49.015 1.00 44.59 432 PRO A C 1
ATOM 3466 O O . PRO A 1 432 ? 87.676 -22.802 -49.564 1.00 44.59 432 PRO A O 1
ATOM 3469 N N . ILE A 1 433 ? 88.409 -20.695 -49.719 1.00 46.62 433 ILE A N 1
ATOM 3470 C CA . ILE A 1 433 ? 89.484 -20.681 -50.729 1.00 46.62 433 ILE A CA 1
ATOM 3471 C C . ILE A 1 433 ? 90.169 -22.055 -50.951 1.00 46.62 433 ILE A C 1
ATOM 3473 O O . ILE A 1 433 ? 91.273 -22.261 -50.468 1.00 46.62 433 ILE A O 1
ATOM 3477 N N . VAL A 1 434 ? 89.571 -23.012 -51.679 1.00 47.06 434 VAL A N 1
ATOM 3478 C CA . VAL A 1 434 ? 90.309 -24.217 -52.154 1.00 47.06 434 VAL A CA 1
ATOM 3479 C C . VAL A 1 434 ? 89.881 -24.720 -53.544 1.00 47.06 434 VAL A C 1
ATOM 3481 O O . VAL A 1 434 ? 90.661 -25.400 -54.201 1.00 47.06 434 VAL A O 1
ATOM 3484 N N . LYS A 1 435 ? 88.717 -24.351 -54.096 1.00 40.78 435 LYS A N 1
ATOM 3485 C CA . LYS A 1 435 ? 88.277 -24.890 -55.409 1.00 40.78 435 LYS A CA 1
ATOM 3486 C C . LYS A 1 435 ? 88.426 -23.968 -56.623 1.00 40.78 435 LYS A C 1
ATOM 3488 O O . LYS A 1 435 ? 88.080 -24.378 -57.723 1.00 40.78 435 LYS A O 1
ATOM 3493 N N . VAL A 1 436 ? 89.020 -22.784 -56.462 1.00 43.59 436 VAL A N 1
ATOM 3494 C CA . VAL A 1 436 ? 89.379 -21.897 -57.596 1.00 43.59 436 VAL A CA 1
ATOM 3495 C C . VAL A 1 436 ? 90.876 -21.988 -57.954 1.00 43.59 436 VAL A C 1
ATOM 3497 O O . VAL A 1 436 ? 91.302 -21.518 -59.002 1.00 43.59 436 VAL A O 1
ATOM 3500 N N . ALA A 1 437 ? 91.682 -22.691 -57.150 1.00 44.81 437 ALA A N 1
ATOM 3501 C CA . ALA A 1 437 ? 93.107 -22.914 -57.420 1.00 44.81 437 ALA A CA 1
ATOM 3502 C C . ALA A 1 437 ? 93.402 -24.109 -58.355 1.00 44.81 437 ALA A C 1
ATOM 3504 O O . ALA A 1 437 ? 94.568 -24.390 -58.612 1.00 44.81 437 ALA A O 1
ATOM 3505 N N . LEU A 1 438 ? 92.382 -24.812 -58.874 1.00 45.94 438 LEU A N 1
ATOM 3506 C CA . LEU A 1 438 ? 92.568 -26.067 -59.623 1.00 45.94 438 LEU A CA 1
ATOM 3507 C C . LEU A 1 438 ? 91.975 -26.071 -61.042 1.00 45.94 438 LEU A C 1
ATOM 3509 O O . LEU A 1 438 ? 91.628 -27.122 -61.564 1.00 45.94 438 LEU A O 1
ATOM 3513 N N . LEU A 1 439 ? 91.889 -24.900 -61.679 1.00 39.72 439 LEU A N 1
ATOM 3514 C CA . LEU A 1 439 ? 91.671 -24.758 -63.128 1.00 39.72 439 LEU A CA 1
ATOM 3515 C C . LEU A 1 439 ? 92.554 -23.639 -63.705 1.00 39.72 439 LEU A C 1
ATOM 3517 O O . LEU A 1 439 ? 92.123 -22.828 -64.518 1.00 39.72 439 LEU A O 1
ATOM 3521 N N . LYS A 1 440 ? 93.811 -23.572 -63.255 1.00 41.59 440 LYS A N 1
ATOM 3522 C CA . LYS A 1 440 ? 94.818 -22.640 -63.776 1.00 41.59 440 LYS A CA 1
ATOM 3523 C C . LYS A 1 440 ? 96.084 -23.384 -64.200 1.00 41.59 440 LYS A C 1
ATOM 3525 O O . LYS A 1 440 ? 97.166 -22.988 -63.797 1.00 41.59 440 LYS A O 1
ATOM 3530 N N . ASP A 1 441 ? 95.941 -24.479 -64.952 1.00 48.22 441 ASP A N 1
ATOM 3531 C CA . ASP A 1 441 ? 97.121 -25.206 -65.450 1.00 48.22 441 ASP A CA 1
ATOM 3532 C C . ASP A 1 441 ? 96.924 -26.039 -66.729 1.00 48.22 441 ASP A C 1
ATOM 3534 O O . ASP A 1 441 ? 97.643 -27.005 -66.954 1.00 48.22 441 ASP A O 1
ATOM 3538 N N . GLN A 1 442 ? 95.990 -25.668 -67.614 1.00 45.91 442 GLN A N 1
ATOM 3539 C CA . GLN A 1 442 ? 95.966 -26.187 -68.992 1.00 45.91 442 GLN A CA 1
ATOM 3540 C C . GLN A 1 442 ? 95.371 -25.165 -69.970 1.00 45.91 442 GLN A C 1
ATOM 3542 O O . GLN A 1 442 ? 94.225 -25.306 -70.374 1.00 45.91 442 GLN A O 1
ATOM 3547 N N . LEU A 1 443 ? 96.136 -24.144 -70.368 1.00 43.81 443 LEU A N 1
ATOM 3548 C CA . LEU A 1 443 ? 96.056 -23.599 -71.732 1.00 43.81 443 LEU A CA 1
ATOM 3549 C C . LEU A 1 443 ? 97.255 -22.677 -71.997 1.00 43.81 443 LEU A C 1
ATOM 3551 O O . LEU A 1 443 ? 97.220 -21.473 -71.762 1.00 43.81 443 LEU A O 1
ATOM 3555 N N . GLN A 1 444 ? 98.349 -23.265 -72.473 1.00 46.38 444 GLN A N 1
ATOM 3556 C CA . GLN A 1 444 ? 99.442 -22.526 -73.090 1.00 46.38 444 GLN A CA 1
ATOM 3557 C C . GLN A 1 444 ? 99.253 -22.640 -74.606 1.00 46.38 444 GLN A C 1
ATOM 3559 O O . GLN A 1 444 ? 99.481 -23.695 -75.191 1.00 46.38 444 GLN A O 1
ATOM 3564 N N . GLY A 1 445 ? 98.776 -21.564 -75.228 1.00 40.00 445 GLY A N 1
ATOM 3565 C CA . GLY A 1 445 ? 98.569 -21.466 -76.670 1.00 40.00 445 GLY A CA 1
ATOM 3566 C C . GLY A 1 445 ? 98.424 -20.002 -77.062 1.00 40.00 445 GLY A C 1
ATOM 3567 O O . GLY A 1 445 ? 97.400 -19.384 -76.801 1.00 40.00 445 GLY A O 1
ATOM 3568 N N . ALA A 1 446 ? 99.496 -19.437 -77.610 1.00 48.22 446 ALA A N 1
ATOM 3569 C CA . ALA A 1 446 ? 99.598 -18.039 -78.002 1.00 48.22 446 ALA A CA 1
ATOM 3570 C C . ALA A 1 446 ? 98.588 -17.663 -79.109 1.00 48.22 446 ALA A C 1
ATOM 3572 O O . ALA A 1 446 ? 98.328 -18.470 -79.996 1.00 48.22 446 ALA A O 1
ATOM 3573 N N . GLN A 1 447 ? 98.139 -16.397 -79.080 1.00 42.28 447 GLN A N 1
ATOM 3574 C CA . GLN A 1 447 ? 97.314 -15.672 -80.075 1.00 42.28 447 GLN A CA 1
ATOM 3575 C C . GLN A 1 447 ? 95.781 -15.579 -79.867 1.00 42.28 447 GLN A C 1
ATOM 3577 O O . GLN A 1 447 ? 95.061 -15.346 -80.831 1.00 42.28 447 GLN A O 1
ATOM 3582 N N . SER A 1 448 ? 95.280 -15.613 -78.623 1.00 48.97 448 SER A N 1
ATOM 3583 C CA . SER A 1 448 ? 93.889 -15.204 -78.290 1.00 48.97 448 SER A CA 1
ATOM 3584 C C . SER A 1 448 ? 93.744 -14.379 -76.989 1.00 48.97 448 SER A C 1
ATOM 3586 O O . SER A 1 448 ? 92.655 -14.251 -76.426 1.00 48.97 448 SER A O 1
ATOM 3588 N N . GLU A 1 449 ? 94.833 -13.782 -76.487 1.00 50.03 449 GLU A N 1
ATOM 3589 C CA . GLU A 1 449 ? 94.875 -13.085 -75.182 1.00 50.03 449 GLU A CA 1
ATOM 3590 C C . GLU A 1 449 ? 94.005 -11.815 -75.081 1.00 50.03 449 GLU A C 1
ATOM 3592 O O . GLU A 1 449 ? 93.773 -11.323 -73.976 1.00 50.03 449 GLU A O 1
ATOM 3597 N N . THR A 1 450 ? 93.525 -11.254 -76.194 1.00 53.72 450 THR A N 1
ATOM 3598 C CA . THR A 1 450 ? 92.659 -10.060 -76.184 1.00 53.72 450 THR A CA 1
ATOM 3599 C C . THR A 1 450 ? 91.174 -10.402 -76.094 1.00 53.72 450 THR A C 1
ATOM 3601 O O . THR A 1 450 ? 90.467 -9.761 -75.320 1.00 53.72 450 THR A O 1
ATOM 3604 N N . GLU A 1 451 ? 90.711 -11.430 -76.809 1.00 54.84 451 GLU A N 1
ATOM 3605 C CA . GLU A 1 451 ? 89.312 -11.892 -76.766 1.00 54.84 451 GLU A CA 1
ATOM 3606 C C . GLU A 1 451 ? 89.010 -12.605 -75.442 1.00 54.84 451 GLU A C 1
ATOM 3608 O O . GLU A 1 451 ? 88.045 -12.267 -74.763 1.00 54.84 451 GLU A O 1
ATOM 3613 N N . THR A 1 452 ? 89.923 -13.462 -74.975 1.00 57.47 452 THR A N 1
ATOM 3614 C CA . THR A 1 452 ? 89.810 -14.116 -73.658 1.00 57.47 452 THR A CA 1
ATOM 3615 C C . THR A 1 452 ? 89.835 -13.120 -72.490 1.00 57.47 452 THR A C 1
ATOM 3617 O O . THR A 1 452 ? 89.137 -13.320 -71.501 1.00 57.47 452 THR A O 1
ATOM 3620 N N . LYS A 1 453 ? 90.573 -12.000 -72.582 1.00 62.84 453 LYS A N 1
ATOM 3621 C CA . LYS A 1 453 ? 90.530 -10.929 -71.563 1.00 62.84 453 LYS A CA 1
ATOM 3622 C C . LYS A 1 453 ? 89.207 -10.169 -71.550 1.00 62.84 453 LYS A C 1
ATOM 3624 O O . LYS A 1 453 ? 88.747 -9.819 -70.465 1.00 62.84 453 LYS A O 1
ATOM 3629 N N . GLN A 1 454 ? 88.619 -9.897 -72.713 1.00 69.75 454 GLN A N 1
ATOM 3630 C CA . GLN A 1 454 ? 87.316 -9.233 -72.803 1.00 69.75 454 GLN A CA 1
ATOM 3631 C C . GLN A 1 454 ? 86.190 -10.145 -72.303 1.00 69.75 454 GLN A C 1
ATOM 3633 O O . GLN A 1 454 ? 85.360 -9.691 -71.521 1.00 69.75 454 GLN A O 1
ATOM 3638 N N . GLU A 1 455 ? 86.215 -11.436 -72.641 1.00 73.56 455 GLU A N 1
ATOM 3639 C CA . GLU A 1 455 ? 85.279 -12.431 -72.096 1.00 73.56 455 GLU A CA 1
ATOM 3640 C C . GLU A 1 455 ? 85.431 -12.592 -70.578 1.00 73.56 455 GLU A C 1
ATOM 3642 O O . GLU A 1 455 ? 84.440 -12.593 -69.853 1.00 73.56 455 GLU A O 1
ATOM 3647 N N . ILE A 1 456 ? 86.662 -12.636 -70.055 1.00 75.94 456 ILE A N 1
ATOM 3648 C CA . ILE A 1 456 ? 86.900 -12.680 -68.604 1.00 75.94 456 ILE A CA 1
ATOM 3649 C C . ILE A 1 456 ? 86.391 -11.402 -67.920 1.00 75.94 456 ILE A C 1
ATOM 3651 O O . ILE A 1 456 ? 85.828 -11.489 -66.829 1.00 75.94 456 ILE A O 1
ATOM 3655 N N . GLN A 1 457 ? 86.564 -10.221 -68.522 1.00 76.50 457 GLN A N 1
ATOM 3656 C CA . GLN A 1 457 ? 86.041 -8.960 -67.979 1.00 76.50 457 GLN A CA 1
ATOM 3657 C C . GLN A 1 457 ? 84.508 -8.907 -68.003 1.00 76.50 457 GLN A C 1
ATOM 3659 O O . GLN A 1 457 ? 83.906 -8.456 -67.028 1.00 76.50 457 GLN A O 1
ATOM 3664 N N . GLN A 1 458 ? 83.884 -9.406 -69.070 1.00 81.94 458 GLN A N 1
ATOM 3665 C CA . GLN A 1 458 ? 82.432 -9.516 -69.187 1.00 81.94 458 GLN A CA 1
ATOM 3666 C C . GLN A 1 458 ? 81.864 -10.485 -68.138 1.00 81.94 458 GLN A C 1
ATOM 3668 O O . GLN A 1 458 ? 80.951 -10.115 -67.405 1.00 81.94 458 GLN A O 1
ATOM 3673 N N . LEU A 1 459 ? 82.480 -11.657 -67.958 1.00 82.44 459 LEU A N 1
ATOM 3674 C CA . LEU A 1 459 ? 82.108 -12.619 -66.913 1.00 82.44 459 LEU A CA 1
ATOM 3675 C C . LEU A 1 459 ? 82.312 -12.063 -65.494 1.00 82.44 459 LEU A C 1
ATOM 3677 O O . LEU A 1 459 ? 81.520 -12.354 -64.602 1.00 82.44 459 LEU A O 1
ATOM 3681 N N . HIS A 1 460 ? 83.340 -11.238 -65.258 1.00 80.88 460 HIS A N 1
ATOM 3682 C CA . HIS A 1 460 ? 83.511 -10.550 -63.970 1.00 80.88 460 HIS A CA 1
ATOM 3683 C C . HIS A 1 460 ? 82.411 -9.517 -63.719 1.00 80.88 460 HIS A C 1
ATOM 3685 O O . HIS A 1 460 ? 81.937 -9.401 -62.590 1.00 80.88 460 HIS A O 1
ATOM 3691 N N . LYS A 1 461 ? 81.999 -8.773 -64.751 1.00 87.81 461 LYS A N 1
ATOM 3692 C CA . LYS A 1 461 ? 80.895 -7.816 -64.651 1.00 87.81 461 LYS A CA 1
ATOM 3693 C C . LYS A 1 461 ? 79.577 -8.533 -64.347 1.00 87.81 461 LYS A C 1
ATOM 3695 O O . LYS A 1 461 ? 78.897 -8.159 -63.398 1.00 87.81 461 LYS A O 1
ATOM 3700 N N . GLU A 1 462 ? 79.279 -9.610 -65.070 1.00 86.19 462 GLU A N 1
ATOM 3701 C CA . GLU A 1 462 ? 78.099 -10.452 -64.836 1.00 86.19 462 GLU A CA 1
ATOM 3702 C C . GLU A 1 462 ? 78.119 -11.104 -63.445 1.00 86.19 462 GLU A C 1
ATOM 3704 O O . GLU A 1 462 ? 77.085 -11.187 -62.784 1.00 86.19 462 GLU A O 1
ATOM 3709 N N . LEU A 1 463 ? 79.293 -11.505 -62.943 1.00 87.69 463 LEU A N 1
ATOM 3710 C CA . LEU A 1 463 ? 79.444 -12.027 -61.582 1.00 87.69 463 LEU A CA 1
ATOM 3711 C C . LEU A 1 463 ? 79.142 -10.961 -60.518 1.00 87.69 463 LEU A C 1
ATOM 3713 O O . LEU A 1 463 ? 78.493 -11.271 -59.521 1.00 87.69 463 LEU A O 1
ATOM 3717 N N . ILE A 1 464 ? 79.601 -9.721 -60.712 1.00 88.38 464 ILE A N 1
ATOM 3718 C CA . ILE A 1 464 ? 79.316 -8.604 -59.798 1.00 88.38 464 ILE A CA 1
ATOM 3719 C C . ILE A 1 464 ? 77.822 -8.277 -59.816 1.00 88.38 464 ILE A C 1
ATOM 3721 O O . ILE A 1 464 ? 77.218 -8.189 -58.749 1.00 88.38 464 ILE A O 1
ATOM 3725 N N . GLU A 1 465 ? 77.213 -8.179 -61.000 1.00 87.94 465 GLU A N 1
ATOM 3726 C CA . GLU A 1 465 ? 75.773 -7.941 -61.159 1.00 87.94 465 GLU A CA 1
ATOM 3727 C C . GLU A 1 465 ? 74.945 -9.063 -60.507 1.00 87.94 465 GLU A C 1
ATOM 3729 O O . GLU A 1 465 ? 74.012 -8.790 -59.751 1.00 87.94 465 GLU A O 1
ATOM 3734 N N . ALA A 1 466 ? 75.329 -10.331 -60.696 1.00 86.31 466 ALA A N 1
ATOM 3735 C CA . ALA A 1 466 ? 74.696 -11.468 -60.028 1.00 86.31 466 ALA A CA 1
ATOM 3736 C C . ALA A 1 466 ? 74.888 -11.428 -58.501 1.00 86.31 466 ALA A C 1
ATOM 3738 O O . ALA A 1 466 ? 73.977 -11.779 -57.749 1.00 86.31 466 ALA A O 1
ATOM 3739 N N . GLN A 1 467 ? 76.047 -10.972 -58.017 1.00 87.12 467 GLN A N 1
ATOM 3740 C CA . GLN A 1 467 ? 76.318 -10.831 -56.587 1.00 87.12 467 GLN A CA 1
ATOM 3741 C C . GLN A 1 467 ? 75.522 -9.673 -55.963 1.00 87.12 467 GLN A C 1
ATOM 3743 O O . GLN A 1 467 ? 75.046 -9.796 -54.836 1.00 87.12 467 GLN A O 1
ATOM 3748 N N . GLU A 1 468 ? 75.343 -8.559 -56.672 1.00 90.12 468 GLU A N 1
ATOM 3749 C CA . GLU A 1 468 ? 74.467 -7.453 -56.266 1.00 90.12 468 GLU A CA 1
ATOM 3750 C C . GLU A 1 468 ? 72.989 -7.865 -56.286 1.00 90.12 468 GLU A C 1
ATOM 3752 O O . GLU A 1 468 ? 72.259 -7.591 -55.329 1.00 90.12 468 GLU A O 1
ATOM 3757 N N . LEU A 1 469 ? 72.554 -8.620 -57.299 1.00 91.00 469 LEU A N 1
ATOM 3758 C CA . LEU A 1 469 ? 71.210 -9.198 -57.348 1.00 91.00 469 LEU A CA 1
ATOM 3759 C C . LEU A 1 469 ? 70.977 -10.182 -56.187 1.00 91.00 469 LEU A C 1
ATOM 3761 O O . LEU A 1 469 ? 69.939 -10.140 -55.531 1.00 91.00 469 LEU A O 1
ATOM 3765 N N . ALA A 1 470 ? 71.964 -11.018 -55.858 1.00 88.06 470 ALA A N 1
ATOM 3766 C CA . ALA A 1 470 ? 71.894 -11.912 -54.704 1.00 88.06 470 ALA A CA 1
ATOM 3767 C C . ALA A 1 470 ? 71.848 -11.138 -53.373 1.00 88.06 470 ALA A C 1
ATOM 3769 O O . ALA A 1 470 ? 71.069 -11.486 -52.484 1.00 88.06 470 ALA A O 1
ATOM 3770 N N . ARG A 1 471 ? 72.629 -10.054 -53.234 1.00 90.69 471 ARG A N 1
ATOM 3771 C CA . ARG A 1 471 ? 72.587 -9.167 -52.054 1.00 90.69 471 ARG A CA 1
ATOM 3772 C C . ARG A 1 471 ? 71.223 -8.494 -51.901 1.00 90.69 471 ARG A C 1
ATOM 3774 O O . ARG A 1 471 ? 70.683 -8.487 -50.799 1.00 90.69 471 ARG A O 1
ATOM 3781 N N . THR A 1 472 ? 70.642 -7.982 -52.985 1.00 90.69 472 THR A N 1
ATOM 3782 C CA . THR A 1 472 ? 69.305 -7.362 -52.956 1.00 90.69 472 THR A CA 1
ATOM 3783 C C . THR A 1 472 ? 68.199 -8.386 -52.700 1.00 90.69 472 THR A C 1
ATOM 3785 O O . THR A 1 472 ? 67.287 -8.103 -51.929 1.00 90.69 472 THR A O 1
ATOM 3788 N N . SER A 1 473 ? 68.292 -9.598 -53.256 1.00 90.06 473 SER A N 1
ATOM 3789 C CA . SER A 1 473 ? 67.371 -10.695 -52.931 1.00 90.06 473 SER A CA 1
ATOM 3790 C C . SER A 1 473 ? 67.456 -11.080 -51.454 1.00 90.06 473 SER A C 1
ATOM 3792 O O . SER A 1 473 ? 66.425 -11.250 -50.810 1.00 90.06 473 SER A O 1
ATOM 3794 N N . LYS A 1 474 ? 68.668 -11.173 -50.893 1.00 93.06 474 LYS A N 1
ATOM 3795 C CA . LYS A 1 474 ? 68.880 -11.461 -49.467 1.00 93.06 474 LYS A CA 1
ATOM 3796 C C . LYS A 1 474 ? 68.286 -10.367 -48.577 1.00 93.06 474 LYS A C 1
ATOM 3798 O O . LYS A 1 474 ? 67.622 -10.679 -47.594 1.00 93.06 474 LYS A O 1
ATOM 3803 N N . GLN A 1 475 ? 68.477 -9.100 -48.945 1.00 93.25 475 GLN A N 1
ATOM 3804 C CA . GLN A 1 475 ? 67.883 -7.961 -48.245 1.00 93.25 475 GLN A CA 1
ATOM 3805 C C . GLN A 1 475 ? 66.347 -8.024 -48.264 1.00 93.25 475 GLN A C 1
ATOM 3807 O O . GLN A 1 475 ? 65.721 -7.918 -47.214 1.00 93.25 475 GLN A O 1
ATOM 3812 N N . LYS A 1 476 ? 65.744 -8.305 -49.427 1.00 93.44 476 LYS A N 1
ATOM 3813 C CA . LYS A 1 476 ? 64.290 -8.502 -49.555 1.00 93.44 476 LYS A CA 1
ATOM 3814 C C . LYS A 1 476 ? 63.782 -9.667 -48.704 1.00 93.44 476 LYS A C 1
ATOM 3816 O O . LYS A 1 476 ? 62.718 -9.558 -48.104 1.00 93.44 476 LYS A O 1
ATOM 3821 N N . CYS A 1 477 ? 64.529 -10.770 -48.619 1.00 91.12 477 CYS A N 1
ATOM 3822 C CA . CYS A 1 477 ? 64.178 -11.883 -47.736 1.00 91.12 477 CYS A CA 1
ATOM 3823 C C . CYS A 1 477 ? 64.165 -11.463 -46.258 1.00 91.12 477 CYS A C 1
ATOM 3825 O O . CYS A 1 477 ? 63.230 -11.826 -45.550 1.00 91.12 477 CYS A O 1
ATOM 3827 N N . PHE A 1 478 ? 65.141 -10.670 -45.800 1.00 92.94 478 PHE A N 1
ATOM 3828 C CA . PHE A 1 478 ? 65.143 -10.153 -44.426 1.00 92.94 478 PHE A CA 1
ATOM 3829 C C . PHE A 1 478 ? 63.996 -9.176 -44.156 1.00 92.94 478 PHE A C 1
ATOM 3831 O O . PHE A 1 478 ? 63.383 -9.241 -43.094 1.00 92.94 478 PHE A O 1
ATOM 3838 N N . GLU A 1 479 ? 63.673 -8.302 -45.110 1.00 92.75 479 GLU A N 1
ATOM 3839 C CA . GLU A 1 479 ? 62.538 -7.377 -44.996 1.00 92.75 479 GLU A CA 1
ATOM 3840 C C . GLU A 1 479 ? 61.205 -8.131 -44.911 1.00 92.75 479 GLU A C 1
ATOM 3842 O O . GLU A 1 479 ? 60.396 -7.857 -44.026 1.00 92.75 479 GLU A O 1
ATOM 3847 N N . LEU A 1 480 ? 61.000 -9.143 -45.761 1.00 93.62 480 LEU A N 1
ATOM 3848 C CA . LEU A 1 480 ? 59.818 -10.006 -45.700 1.00 93.62 480 LEU A CA 1
ATOM 3849 C C . LEU A 1 480 ? 59.744 -10.795 -44.386 1.00 93.62 480 LEU A C 1
ATOM 3851 O O . LEU A 1 480 ? 58.664 -10.931 -43.815 1.00 93.62 480 LEU A O 1
ATOM 3855 N N . GLN A 1 481 ? 60.878 -11.288 -43.881 1.00 93.94 481 GLN A N 1
ATOM 3856 C CA . GLN A 1 481 ? 60.937 -11.973 -42.590 1.00 93.94 481 GLN A CA 1
ATOM 3857 C C . GLN A 1 481 ? 60.564 -11.033 -41.434 1.00 93.94 481 GLN A C 1
ATOM 3859 O O . GLN A 1 481 ? 59.800 -11.431 -40.555 1.00 93.94 481 GLN A O 1
ATOM 3864 N N . ALA A 1 482 ? 61.040 -9.785 -41.454 1.00 93.50 482 ALA A N 1
ATOM 3865 C CA . ALA A 1 482 ? 60.692 -8.778 -40.454 1.00 93.50 482 ALA A CA 1
ATOM 3866 C C . ALA A 1 482 ? 59.193 -8.434 -40.478 1.00 93.50 482 ALA A C 1
ATOM 3868 O O . ALA A 1 482 ? 58.561 -8.422 -39.422 1.00 93.50 482 ALA A O 1
ATOM 3869 N N . LEU A 1 483 ? 58.608 -8.236 -41.666 1.00 94.25 483 LEU A N 1
ATOM 3870 C CA . LEU A 1 483 ? 57.171 -7.977 -41.820 1.00 94.25 483 LEU A CA 1
ATOM 3871 C C . LEU A 1 483 ? 56.320 -9.149 -41.314 1.00 94.25 483 LEU A C 1
ATOM 3873 O O . LEU A 1 483 ? 55.361 -8.948 -40.573 1.00 94.25 483 LEU A O 1
ATOM 3877 N N . LEU A 1 484 ? 56.704 -10.384 -41.643 1.00 93.31 484 LEU A N 1
ATOM 3878 C CA . LEU A 1 484 ? 55.999 -11.581 -41.180 1.00 93.31 484 LEU A CA 1
ATOM 3879 C C . LEU A 1 484 ? 56.087 -11.750 -39.651 1.00 93.31 484 LEU A C 1
ATOM 3881 O O . LEU A 1 484 ? 55.143 -12.211 -39.005 1.00 93.31 484 LEU A O 1
ATOM 3885 N N . GLU A 1 485 ? 57.209 -11.364 -39.045 1.00 94.38 485 GLU A N 1
ATOM 3886 C CA . GLU A 1 485 ? 57.385 -11.353 -37.592 1.00 94.38 485 GLU A CA 1
ATOM 3887 C C . GLU A 1 485 ? 56.541 -10.260 -36.911 1.00 94.38 485 GLU A C 1
ATOM 3889 O O . GLU A 1 485 ? 55.964 -10.502 -35.844 1.00 94.38 485 GLU A O 1
ATOM 3894 N N . GLU A 1 486 ? 56.420 -9.080 -37.524 1.00 94.31 486 GLU A N 1
ATOM 3895 C CA . GLU A 1 486 ? 55.524 -8.012 -37.069 1.00 94.31 486 GLU A CA 1
ATOM 3896 C C . GLU A 1 486 ? 54.051 -8.421 -37.156 1.00 94.31 486 GLU A C 1
ATOM 3898 O O . GLU A 1 486 ? 53.329 -8.271 -36.167 1.00 94.31 486 GLU A O 1
ATOM 3903 N N . GLU A 1 487 ? 53.616 -9.030 -38.262 1.00 93.56 487 GLU A N 1
ATOM 3904 C CA . GLU A 1 487 ? 52.255 -9.564 -38.391 1.00 93.56 487 GLU A CA 1
ATOM 3905 C C . GLU A 1 487 ? 51.968 -10.613 -37.311 1.00 93.56 487 GLU A C 1
ATOM 3907 O O . GLU A 1 487 ? 50.960 -10.531 -36.608 1.00 93.56 487 GLU A O 1
ATOM 3912 N N . ARG A 1 488 ? 52.889 -11.560 -37.081 1.00 94.38 488 ARG A N 1
ATOM 3913 C CA . ARG A 1 488 ? 52.758 -12.554 -35.998 1.00 94.38 488 ARG A CA 1
ATOM 3914 C C . ARG A 1 488 ? 52.662 -11.907 -34.615 1.00 94.38 488 ARG A C 1
ATOM 3916 O O . ARG A 1 488 ? 51.927 -12.400 -33.758 1.00 94.38 488 ARG A O 1
ATOM 3923 N N . LYS A 1 489 ? 53.405 -10.825 -34.353 1.00 95.62 489 LYS A N 1
ATOM 3924 C CA . LYS A 1 489 ? 53.288 -10.055 -33.099 1.00 95.62 489 LYS A CA 1
ATOM 3925 C C . LYS A 1 489 ? 51.922 -9.378 -32.991 1.00 95.62 489 LYS A C 1
ATOM 3927 O O . LYS A 1 489 ? 51.300 -9.500 -31.939 1.00 95.62 489 LYS A O 1
ATOM 3932 N N . ALA A 1 490 ? 51.439 -8.745 -34.058 1.00 94.06 490 ALA A N 1
ATOM 3933 C CA . ALA A 1 490 ? 50.120 -8.117 -34.086 1.00 94.06 490 ALA A CA 1
ATOM 3934 C C . ALA A 1 490 ? 48.999 -9.135 -33.815 1.00 94.06 490 ALA A C 1
ATOM 3936 O O . ALA A 1 490 ? 48.152 -8.896 -32.955 1.00 94.06 490 ALA A O 1
ATOM 3937 N N . TYR A 1 491 ? 49.054 -10.314 -34.447 1.00 94.56 491 TYR A N 1
ATOM 3938 C CA . TYR A 1 491 ? 48.102 -11.397 -34.186 1.00 94.56 491 TYR A CA 1
ATOM 3939 C C . TYR A 1 491 ? 48.143 -11.882 -32.733 1.00 94.56 491 TYR A C 1
ATOM 3941 O O . TYR A 1 491 ? 47.091 -12.082 -32.129 1.00 94.56 491 TYR A O 1
ATOM 3949 N N . ARG A 1 492 ? 49.333 -12.035 -32.133 1.00 94.62 492 ARG A N 1
ATOM 3950 C CA . ARG A 1 492 ? 49.451 -12.410 -30.711 1.00 94.62 492 ARG A CA 1
ATOM 3951 C C . ARG A 1 492 ? 48.784 -11.388 -29.792 1.00 94.62 492 ARG A C 1
ATOM 3953 O O . ARG A 1 492 ? 48.011 -11.784 -28.925 1.00 94.62 492 ARG A O 1
ATOM 3960 N N . VAL A 1 493 ? 49.020 -10.096 -30.020 1.00 95.69 493 VAL A N 1
ATOM 3961 C CA . VAL A 1 493 ? 48.391 -9.021 -29.233 1.00 95.69 493 VAL A CA 1
ATOM 3962 C C . VAL A 1 493 ? 46.869 -9.042 -29.395 1.00 95.69 493 VAL A C 1
ATOM 3964 O O . VAL A 1 493 ? 46.154 -8.988 -28.397 1.00 95.69 493 VAL A O 1
ATOM 3967 N N . GLN A 1 494 ? 46.362 -9.213 -30.619 1.00 95.00 494 GLN A N 1
ATOM 3968 C CA . GLN A 1 494 ? 44.920 -9.310 -30.872 1.00 95.00 494 GLN A CA 1
ATOM 3969 C C . GLN A 1 494 ? 44.287 -10.515 -30.156 1.00 95.00 494 GLN A C 1
ATOM 3971 O O . GLN A 1 494 ? 43.216 -10.399 -29.556 1.00 95.00 494 GLN A O 1
ATOM 3976 N N . VAL A 1 495 ? 44.953 -11.674 -30.177 1.00 94.50 495 VAL A N 1
ATOM 3977 C CA . VAL A 1 495 ? 44.493 -12.869 -29.455 1.00 94.50 495 VAL A CA 1
ATOM 3978 C C . VAL A 1 495 ? 44.495 -12.621 -27.946 1.00 94.50 495 VAL A C 1
ATOM 3980 O O . VAL A 1 495 ? 43.513 -12.941 -27.278 1.00 94.50 495 VAL A O 1
ATOM 3983 N N . GLU A 1 496 ? 45.536 -12.000 -27.392 1.00 95.25 496 GLU A N 1
ATOM 3984 C CA . GLU A 1 496 ? 45.586 -11.634 -25.972 1.00 95.25 496 GLU A CA 1
ATOM 3985 C C . GLU A 1 496 ? 44.479 -10.650 -25.569 1.00 95.25 496 GLU A C 1
ATOM 3987 O O . GLU A 1 496 ? 43.863 -10.821 -24.515 1.00 95.25 496 GLU A O 1
ATOM 3992 N N . GLU A 1 497 ? 44.186 -9.644 -26.395 1.00 94.75 497 GLU A N 1
ATOM 3993 C CA . GLU A 1 497 ? 43.082 -8.704 -26.166 1.00 94.75 497 GLU A CA 1
ATOM 3994 C C . GLU A 1 497 ? 41.723 -9.405 -26.207 1.00 94.75 497 GLU A C 1
ATOM 3996 O O . GLU A 1 497 ? 40.911 -9.217 -25.297 1.00 94.75 497 GLU A O 1
ATOM 4001 N N . SER A 1 498 ? 41.498 -10.281 -27.191 1.00 93.00 498 SER A N 1
ATOM 4002 C CA . SER A 1 498 ? 40.268 -11.078 -27.266 1.00 93.00 498 SER A CA 1
ATOM 4003 C C . SER A 1 498 ? 40.115 -12.006 -26.054 1.00 93.00 498 SER A C 1
ATOM 4005 O O . SER A 1 498 ? 39.037 -12.085 -25.468 1.00 93.00 498 SER A O 1
ATOM 4007 N N . ASN A 1 499 ? 41.203 -12.621 -25.580 1.00 94.62 499 ASN A N 1
ATOM 4008 C CA . ASN A 1 499 ? 41.197 -13.453 -24.377 1.00 94.62 499 ASN A CA 1
ATOM 4009 C C . ASN A 1 499 ? 40.894 -12.635 -23.114 1.00 94.62 499 ASN A C 1
ATOM 4011 O O . ASN A 1 499 ? 40.136 -13.085 -22.256 1.00 94.62 499 ASN A O 1
ATOM 4015 N N . LYS A 1 500 ? 41.430 -11.412 -22.993 1.00 96.94 500 LYS A N 1
ATOM 4016 C CA . LYS A 1 500 ? 41.087 -10.492 -21.892 1.00 96.94 500 LYS A CA 1
ATOM 4017 C C . LYS A 1 500 ? 39.603 -10.117 -21.914 1.00 96.94 500 LYS A C 1
ATOM 4019 O O . LYS A 1 500 ? 38.967 -10.101 -20.857 1.00 96.94 500 LYS A O 1
ATOM 4024 N N . GLN A 1 501 ? 39.041 -9.861 -23.096 1.00 96.25 501 GLN A N 1
ATOM 4025 C CA . GLN A 1 501 ? 37.609 -9.596 -23.258 1.00 96.25 501 GLN A CA 1
ATOM 4026 C C . GLN A 1 501 ? 36.768 -10.817 -22.870 1.00 96.25 501 GLN A C 1
ATOM 4028 O O . GLN A 1 501 ? 35.856 -10.689 -22.054 1.00 96.25 501 GLN A O 1
ATOM 4033 N N . ILE A 1 502 ? 37.120 -12.008 -23.362 1.00 95.25 502 ILE A N 1
ATOM 4034 C CA . ILE A 1 502 ? 36.444 -13.267 -23.016 1.00 95.25 502 ILE A CA 1
ATOM 4035 C C . ILE A 1 502 ? 36.480 -13.501 -21.503 1.00 95.25 502 ILE A C 1
ATOM 4037 O O . ILE A 1 502 ? 35.443 -13.785 -20.909 1.00 95.25 502 ILE A O 1
ATOM 4041 N N . ASN A 1 503 ? 37.632 -13.323 -20.854 1.00 94.81 503 ASN A N 1
ATOM 4042 C CA . ASN A 1 503 ? 37.761 -13.491 -19.405 1.00 94.81 503 ASN A CA 1
ATOM 4043 C C . ASN A 1 503 ? 36.900 -12.486 -18.627 1.00 94.81 503 ASN A C 1
ATOM 4045 O O . ASN A 1 503 ? 36.272 -12.847 -17.631 1.00 94.81 503 ASN A O 1
ATOM 4049 N N . THR A 1 504 ? 36.831 -11.237 -19.095 1.00 96.31 504 THR A N 1
ATOM 4050 C CA . THR A 1 504 ? 35.985 -10.199 -18.485 1.00 96.31 504 THR A CA 1
ATOM 4051 C C . THR A 1 504 ? 34.505 -10.563 -18.601 1.00 96.31 504 THR A C 1
ATOM 4053 O O . THR A 1 504 ? 33.785 -10.524 -17.603 1.00 96.31 504 THR A O 1
ATOM 4056 N N . LEU A 1 505 ? 34.064 -10.995 -19.786 1.00 96.44 505 LEU A N 1
ATOM 4057 C CA . LEU A 1 505 ? 32.688 -11.438 -20.023 1.00 96.44 505 LEU A CA 1
ATOM 4058 C C . LEU A 1 505 ? 32.346 -12.693 -19.209 1.00 96.44 505 LEU A C 1
ATOM 4060 O O . LEU A 1 505 ? 31.272 -12.771 -18.622 1.00 96.44 505 LEU A O 1
ATOM 4064 N N . GLN A 1 506 ? 33.266 -13.654 -19.100 1.00 95.12 506 GLN A N 1
ATOM 4065 C CA . GLN A 1 506 ? 33.082 -14.839 -18.258 1.00 95.12 506 GLN A CA 1
ATOM 4066 C C . GLN A 1 506 ? 32.959 -14.478 -16.772 1.00 95.12 506 GLN A C 1
ATOM 4068 O O . GLN A 1 506 ? 32.139 -15.066 -16.067 1.00 95.12 506 GLN A O 1
ATOM 4073 N N . ALA A 1 507 ? 33.738 -13.508 -16.285 1.00 95.69 507 ALA A N 1
ATOM 4074 C CA . ALA A 1 507 ? 33.629 -13.026 -14.910 1.00 95.69 507 ALA A CA 1
ATOM 4075 C C . ALA A 1 507 ? 32.289 -12.316 -14.659 1.00 95.69 507 ALA A C 1
ATOM 4077 O O . ALA A 1 507 ? 31.659 -12.557 -13.630 1.00 95.69 507 ALA A O 1
ATOM 4078 N N . GLN A 1 508 ? 31.827 -11.489 -15.603 1.00 97.50 508 GLN A N 1
ATOM 4079 C CA . GLN A 1 508 ? 30.507 -10.853 -15.534 1.00 97.50 508 GLN A CA 1
ATOM 4080 C C . GLN A 1 508 ? 29.378 -11.889 -15.542 1.00 97.50 508 GLN A C 1
ATOM 4082 O O . GLN A 1 508 ? 28.476 -11.807 -14.713 1.00 97.50 508 GLN A O 1
ATOM 4087 N N . LEU A 1 509 ? 29.463 -12.906 -16.407 1.00 95.94 509 LEU A N 1
ATOM 4088 C CA . LEU A 1 509 ? 28.486 -13.994 -16.461 1.00 95.94 509 LEU A CA 1
ATOM 4089 C C . LEU A 1 509 ? 28.390 -14.731 -15.118 1.00 95.94 509 LEU A C 1
ATOM 4091 O O . LEU A 1 509 ? 27.289 -15.002 -14.652 1.00 95.94 509 LEU A O 1
ATOM 4095 N N . ARG A 1 510 ? 29.529 -15.026 -14.475 1.00 95.00 510 ARG A N 1
ATOM 4096 C CA . ARG A 1 510 ? 29.549 -15.684 -13.156 1.00 95.00 510 ARG A CA 1
ATOM 4097 C C . ARG A 1 510 ? 28.918 -14.822 -12.065 1.00 95.00 510 ARG A C 1
ATOM 4099 O O . ARG A 1 510 ? 28.148 -15.351 -11.275 1.00 95.00 510 ARG A O 1
ATOM 4106 N N . ARG A 1 511 ? 29.199 -13.513 -12.045 1.00 96.25 511 ARG A N 1
ATOM 4107 C CA . ARG A 1 511 ? 28.568 -12.585 -11.087 1.00 96.25 511 ARG A CA 1
ATOM 4108 C C . ARG A 1 511 ? 27.055 -12.534 -11.272 1.00 96.25 511 ARG A C 1
ATOM 4110 O O . ARG A 1 511 ? 26.330 -12.706 -10.306 1.00 96.25 511 ARG A O 1
ATOM 4117 N N . LEU A 1 512 ? 26.586 -12.407 -12.514 1.00 96.81 512 LEU A N 1
ATOM 4118 C CA . LEU A 1 512 ? 25.152 -12.424 -12.815 1.00 96.81 512 LEU A CA 1
ATOM 4119 C C . LEU A 1 512 ? 24.497 -13.756 -12.426 1.00 96.81 512 LEU A C 1
ATOM 4121 O O . LEU A 1 512 ? 23.378 -13.769 -11.926 1.00 96.81 512 LEU A O 1
ATOM 4125 N N . GLN A 1 513 ? 25.179 -14.887 -12.629 1.00 96.38 513 GLN A N 1
ATOM 4126 C CA . GLN A 1 513 ? 24.684 -16.195 -12.184 1.00 96.38 513 GLN A CA 1
ATOM 4127 C C . GLN A 1 513 ? 24.537 -16.266 -10.657 1.00 96.38 513 GLN A C 1
ATOM 4129 O O . GLN A 1 513 ? 23.550 -16.815 -10.172 1.00 96.38 513 GLN A O 1
ATOM 4134 N N . GLU A 1 514 ? 25.488 -15.704 -9.912 1.00 97.12 514 GLU A N 1
ATOM 4135 C CA . GLU A 1 514 ? 25.447 -15.641 -8.449 1.00 97.12 514 GLU A CA 1
ATOM 4136 C C . GLU A 1 514 ? 24.349 -14.694 -7.944 1.00 97.12 514 GLU A C 1
ATOM 4138 O O . GLU A 1 514 ? 23.585 -15.065 -7.056 1.00 97.12 514 GLU A O 1
ATOM 4143 N N . GLU A 1 515 ? 24.192 -13.521 -8.562 1.00 97.06 515 GLU A N 1
ATOM 4144 C CA . GLU A 1 515 ? 23.102 -12.581 -8.268 1.00 97.06 515 GLU A CA 1
ATOM 4145 C C . GLU A 1 515 ? 21.725 -13.210 -8.519 1.00 97.06 515 GLU A C 1
ATOM 4147 O O . GLU A 1 515 ? 20.845 -13.129 -7.663 1.00 97.06 515 GLU A O 1
ATOM 4152 N N . ILE A 1 516 ? 21.539 -13.909 -9.646 1.00 95.62 516 ILE A N 1
ATOM 4153 C CA . ILE A 1 516 ? 20.287 -14.623 -9.947 1.00 95.62 516 ILE A CA 1
ATOM 4154 C C . ILE A 1 516 ? 19.996 -15.696 -8.893 1.00 95.62 516 ILE A C 1
ATOM 4156 O O . ILE A 1 516 ? 18.844 -15.869 -8.494 1.00 95.62 516 ILE A O 1
ATOM 4160 N N . GLU A 1 517 ? 21.010 -16.438 -8.450 1.00 96.31 517 GLU A N 1
ATOM 4161 C CA . GLU A 1 517 ? 20.838 -17.479 -7.436 1.00 96.31 517 GLU A CA 1
ATOM 4162 C C . GLU A 1 517 ? 20.517 -16.889 -6.054 1.00 96.31 517 GLU A C 1
ATOM 4164 O O . GLU A 1 517 ? 19.658 -17.416 -5.345 1.00 96.31 517 GLU A O 1
ATOM 4169 N N . ASN A 1 518 ? 21.141 -15.769 -5.689 1.00 96.06 518 ASN A N 1
ATOM 4170 C CA . ASN A 1 518 ? 20.833 -15.054 -4.451 1.00 96.06 518 ASN A CA 1
ATOM 4171 C C . ASN A 1 518 ? 19.397 -14.517 -4.462 1.00 96.06 518 ASN A C 1
ATOM 4173 O O . ASN A 1 518 ? 18.645 -14.803 -3.533 1.00 96.06 518 ASN A O 1
ATOM 4177 N N . LEU A 1 519 ? 18.970 -13.877 -5.556 1.00 96.44 519 LEU A N 1
ATOM 4178 C CA . LEU A 1 519 ? 17.591 -13.404 -5.724 1.00 96.44 519 LEU A CA 1
ATOM 4179 C C . LEU A 1 519 ? 16.569 -14.547 -5.665 1.00 96.44 519 LEU A C 1
ATOM 4181 O O . LEU A 1 519 ? 15.475 -14.393 -5.123 1.00 96.44 519 LEU A O 1
ATOM 4185 N N . ARG A 1 520 ? 16.905 -15.725 -6.205 1.00 95.81 520 ARG A N 1
ATOM 4186 C CA . ARG A 1 520 ? 16.044 -16.915 -6.092 1.00 95.81 520 ARG A CA 1
ATOM 4187 C C . ARG A 1 520 ? 15.893 -17.376 -4.647 1.00 95.81 520 ARG A C 1
ATOM 4189 O O . ARG A 1 520 ? 14.783 -17.722 -4.251 1.00 95.81 520 ARG A O 1
ATOM 4196 N N . LYS A 1 521 ? 16.980 -17.380 -3.873 1.00 96.12 521 LYS A N 1
ATOM 4197 C CA . LYS A 1 521 ? 16.950 -17.747 -2.450 1.00 96.12 521 LYS A CA 1
ATOM 4198 C C . LYS A 1 521 ? 16.185 -16.727 -1.617 1.00 96.12 521 LYS A C 1
ATOM 4200 O O . LYS A 1 521 ? 15.380 -17.134 -0.790 1.00 96.12 521 LYS A O 1
ATOM 4205 N N . GLU A 1 522 ? 16.396 -15.435 -1.852 1.00 95.38 522 GLU A N 1
ATOM 4206 C CA . GLU A 1 522 ? 15.639 -14.361 -1.195 1.00 95.38 522 GLU A CA 1
ATOM 4207 C C . GLU A 1 522 ? 14.144 -14.510 -1.464 1.00 95.38 522 GLU A C 1
ATOM 4209 O O . GLU A 1 522 ? 13.361 -14.591 -0.520 1.00 95.38 522 GLU A O 1
ATOM 4214 N N . LYS A 1 523 ? 13.758 -14.705 -2.730 1.00 96.19 523 LYS A N 1
ATOM 4215 C CA . LYS A 1 523 ? 12.366 -14.969 -3.103 1.00 96.19 523 LYS A CA 1
ATOM 4216 C C . LYS A 1 523 ? 11.785 -16.191 -2.384 1.00 96.19 523 LYS A C 1
ATOM 4218 O O . LYS A 1 523 ? 10.654 -16.136 -1.912 1.00 96.19 523 LYS A O 1
ATOM 4223 N N . GLU A 1 524 ? 12.514 -17.305 -2.319 1.00 95.31 524 GLU A N 1
ATOM 4224 C CA . GLU A 1 524 ? 12.028 -18.512 -1.634 1.00 95.31 524 GLU A CA 1
ATOM 4225 C C . GLU A 1 524 ? 11.884 -18.280 -0.121 1.00 95.31 524 GLU A C 1
ATOM 4227 O O . GLU A 1 524 ? 10.896 -18.702 0.484 1.00 95.31 524 GLU A O 1
ATOM 4232 N N . ASN A 1 525 ? 12.821 -17.546 0.485 1.00 94.50 525 ASN A N 1
ATOM 4233 C CA . ASN A 1 525 ? 12.764 -17.174 1.896 1.00 94.50 525 ASN A CA 1
ATOM 4234 C C . ASN A 1 525 ? 11.554 -16.275 2.187 1.00 94.50 525 ASN A C 1
ATOM 4236 O O . ASN A 1 525 ? 10.804 -16.564 3.120 1.00 94.50 525 ASN A O 1
ATOM 4240 N N . GLU A 1 526 ? 11.306 -15.251 1.370 1.00 96.81 526 GLU A N 1
ATOM 4241 C CA . GLU A 1 526 ? 10.133 -14.375 1.490 1.00 96.81 526 GLU A CA 1
ATOM 4242 C C . GLU A 1 526 ? 8.819 -15.146 1.308 1.00 96.81 526 GLU A C 1
ATOM 4244 O O . GLU A 1 526 ? 7.888 -14.999 2.105 1.00 96.81 526 GLU A O 1
ATOM 4249 N N . ILE A 1 527 ? 8.746 -16.039 0.314 1.00 93.56 527 ILE A N 1
ATOM 4250 C CA . ILE A 1 527 ? 7.586 -16.924 0.119 1.00 93.56 527 ILE A CA 1
ATOM 4251 C C . ILE A 1 527 ? 7.371 -17.805 1.356 1.00 93.56 527 ILE A C 1
ATOM 4253 O O . ILE A 1 527 ? 6.235 -18.001 1.790 1.00 93.56 527 ILE A O 1
ATOM 4257 N N . SER A 1 528 ? 8.440 -18.332 1.953 1.00 95.81 528 SER A N 1
ATOM 4258 C CA . SER A 1 528 ? 8.335 -19.157 3.157 1.00 95.81 528 SER A CA 1
ATOM 4259 C C . SER A 1 528 ? 7.879 -18.353 4.383 1.00 95.81 528 SER A C 1
ATOM 4261 O O . SER A 1 528 ? 7.023 -18.834 5.129 1.00 95.81 528 SER A O 1
ATOM 4263 N N . SER A 1 529 ? 8.372 -17.119 4.559 1.00 96.00 529 SER A N 1
ATOM 4264 C CA . SER A 1 529 ? 7.976 -16.227 5.658 1.00 96.00 529 SER A CA 1
ATOM 4265 C C . SER A 1 529 ? 6.506 -15.849 5.550 1.00 96.00 529 SER A C 1
ATOM 4267 O O . SER A 1 529 ? 5.726 -16.125 6.461 1.00 96.00 529 SER A O 1
ATOM 4269 N N . THR A 1 530 ? 6.096 -15.342 4.385 1.00 93.62 530 THR A N 1
ATOM 4270 C CA . THR A 1 530 ? 4.703 -14.953 4.118 1.00 93.62 530 THR A CA 1
ATOM 4271 C C . THR A 1 530 ? 3.744 -16.136 4.255 1.00 93.62 530 THR A C 1
ATOM 4273 O O . THR A 1 530 ? 2.643 -15.996 4.790 1.00 93.62 530 THR A O 1
ATOM 4276 N N . ARG A 1 531 ? 4.159 -17.343 3.848 1.00 96.00 531 ARG A N 1
ATOM 4277 C CA . ARG A 1 531 ? 3.374 -18.566 4.058 1.00 96.00 531 ARG A CA 1
ATOM 4278 C C . ARG A 1 531 ? 3.233 -18.923 5.539 1.00 96.00 531 ARG A C 1
ATOM 4280 O O . ARG A 1 531 ? 2.151 -19.345 5.946 1.00 96.00 531 ARG A O 1
ATOM 4287 N N . ASN A 1 532 ? 4.285 -18.770 6.339 1.00 95.88 532 ASN A N 1
ATOM 4288 C CA . ASN A 1 532 ? 4.232 -19.033 7.779 1.00 95.88 532 ASN A CA 1
ATOM 4289 C C . ASN A 1 532 ? 3.336 -18.023 8.506 1.00 95.88 532 ASN A C 1
ATOM 4291 O O . ASN A 1 532 ? 2.515 -18.417 9.336 1.00 95.88 532 ASN A O 1
ATOM 4295 N N . GLU A 1 533 ? 3.439 -16.743 8.153 1.00 97.12 533 GLU A N 1
ATOM 4296 C CA . GLU A 1 533 ? 2.570 -15.681 8.668 1.00 97.12 533 GLU A CA 1
ATOM 4297 C C . GLU A 1 533 ? 1.103 -15.944 8.318 1.00 97.12 533 GLU A C 1
ATOM 4299 O O . GLU A 1 533 ? 0.239 -15.870 9.192 1.00 97.12 533 GLU A O 1
ATOM 4304 N N . LEU A 1 534 ? 0.820 -16.361 7.079 1.00 95.69 534 LEU A N 1
ATOM 4305 C CA . LEU A 1 534 ? -0.527 -16.741 6.656 1.00 95.69 534 LEU A CA 1
ATOM 4306 C C . LEU A 1 534 ? -1.085 -17.901 7.491 1.00 95.69 534 LEU A C 1
ATOM 4308 O O . LEU A 1 534 ? -2.239 -17.853 7.913 1.00 95.69 534 LEU A O 1
ATOM 4312 N N . VAL A 1 535 ? -0.281 -18.935 7.753 1.00 97.44 535 VAL A N 1
ATOM 4313 C CA . VAL A 1 535 ? -0.694 -20.066 8.602 1.00 97.44 535 VAL A CA 1
ATOM 4314 C C . VAL A 1 535 ? -0.944 -19.608 10.041 1.00 97.44 535 VAL A C 1
ATOM 4316 O O . VAL A 1 535 ? -1.919 -20.037 10.659 1.00 97.44 535 VAL A O 1
ATOM 4319 N N . SER A 1 536 ? -0.113 -18.711 10.577 1.00 95.94 536 SER A N 1
ATOM 4320 C CA . SER A 1 536 ? -0.323 -18.133 11.909 1.00 95.94 536 SER A CA 1
ATOM 4321 C C . SER A 1 536 ? -1.635 -17.347 11.981 1.00 95.94 536 SER A C 1
ATOM 4323 O O . SER A 1 536 ? -2.439 -17.585 12.881 1.00 95.94 536 SER A O 1
ATOM 4325 N N . ALA A 1 537 ? -1.899 -16.485 10.995 1.00 95.25 537 ALA A N 1
ATOM 4326 C CA . ALA A 1 537 ? -3.142 -15.723 10.905 1.00 95.25 537 ALA A CA 1
ATOM 4327 C C . ALA A 1 537 ? -4.369 -16.641 10.761 1.00 95.25 537 ALA A C 1
ATOM 4329 O O . ALA A 1 537 ? -5.390 -16.425 11.410 1.00 95.25 537 ALA A O 1
ATOM 4330 N N . GLN A 1 538 ? -4.273 -17.714 9.968 1.00 95.38 538 GLN A N 1
ATOM 4331 C CA . GLN A 1 538 ? -5.338 -18.717 9.852 1.00 95.38 538 GLN A CA 1
ATOM 433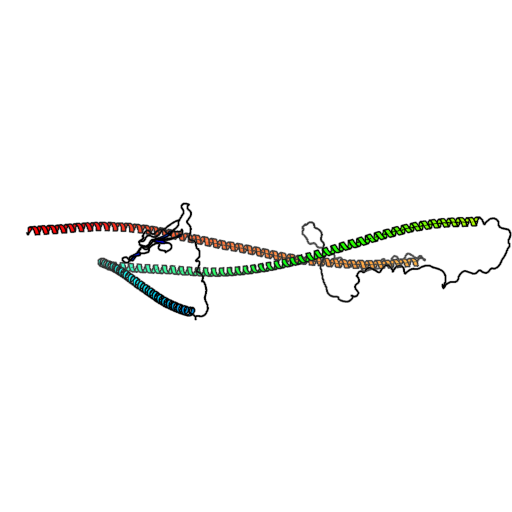2 C C . GLN A 1 538 ? -5.620 -19.422 11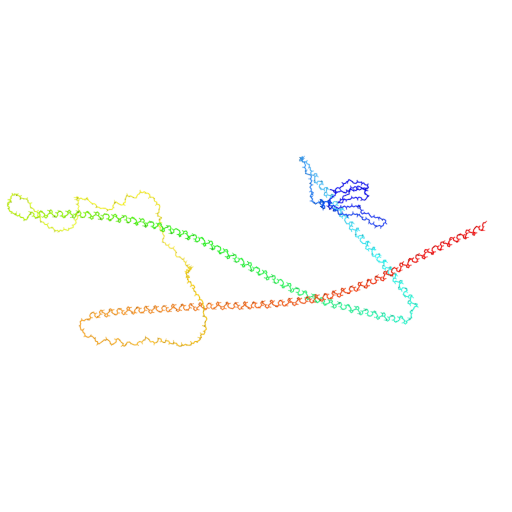.186 1.00 95.38 538 GLN A C 1
ATOM 4334 O O . GLN A 1 538 ? -6.784 -19.611 11.545 1.00 95.38 538 GLN A O 1
ATOM 4339 N N . ASN A 1 539 ? -4.578 -19.776 11.943 1.00 96.44 539 ASN A N 1
ATOM 4340 C CA . ASN A 1 539 ? -4.731 -20.375 13.270 1.00 96.44 539 ASN A CA 1
ATOM 4341 C C . ASN A 1 539 ? -5.362 -19.399 14.273 1.00 96.44 539 ASN A C 1
ATOM 4343 O O . ASN A 1 539 ? -6.208 -19.800 15.075 1.00 96.44 539 ASN A O 1
ATOM 4347 N N . GLU A 1 540 ? -4.990 -18.119 14.215 1.00 97.31 540 GLU A N 1
ATOM 4348 C CA . GLU A 1 540 ? -5.588 -17.078 15.049 1.00 97.31 540 GLU A CA 1
ATOM 4349 C C . GLU A 1 540 ? -7.074 -16.890 14.720 1.00 97.31 540 GLU A C 1
ATOM 4351 O O . GLU A 1 540 ? -7.904 -16.932 15.630 1.00 97.31 540 GLU A O 1
ATOM 4356 N N . ILE A 1 541 ? -7.434 -16.807 13.435 1.00 94.25 541 ILE A N 1
ATOM 4357 C CA . ILE A 1 541 ? -8.833 -16.747 12.983 1.00 94.25 541 ILE A CA 1
ATOM 4358 C C . ILE A 1 541 ? -9.625 -17.952 13.501 1.00 94.25 541 ILE A C 1
ATOM 4360 O O . ILE A 1 541 ? -10.716 -17.772 14.040 1.00 94.25 541 ILE A O 1
ATOM 4364 N N . LEU A 1 542 ? -9.077 -19.166 13.406 1.00 97.06 542 LEU A N 1
ATOM 4365 C CA . LEU A 1 542 ? -9.704 -20.376 13.951 1.00 97.06 542 LEU A CA 1
ATOM 4366 C C . LEU A 1 542 ? -9.919 -20.284 15.468 1.00 97.06 542 LEU A C 1
ATOM 4368 O O . LEU A 1 542 ? -10.969 -20.676 15.981 1.00 97.06 542 LEU A O 1
ATOM 4372 N N . SER A 1 543 ? -8.942 -19.744 16.199 1.00 96.88 543 SER A N 1
ATOM 4373 C CA . SER A 1 543 ? -9.058 -19.556 17.646 1.00 96.88 543 SER A CA 1
ATOM 4374 C C . SER A 1 543 ? -10.139 -18.529 18.008 1.00 96.88 543 SER A C 1
ATOM 4376 O O . SER A 1 543 ? -10.954 -18.786 18.897 1.00 96.88 543 SER A O 1
ATOM 4378 N N . LEU A 1 544 ? -10.214 -17.418 17.266 1.00 95.88 544 LEU A N 1
ATOM 4379 C CA . LEU A 1 544 ? -11.221 -16.373 17.437 1.00 95.88 544 LEU A CA 1
ATOM 4380 C C . LEU A 1 544 ? -12.620 -16.875 17.081 1.00 95.88 544 LEU A C 1
ATOM 4382 O O . LEU A 1 544 ? -13.564 -16.601 17.818 1.00 95.88 544 LEU A O 1
ATOM 4386 N N . GLN A 1 545 ? -12.758 -17.666 16.014 1.00 95.50 545 GLN A N 1
ATOM 4387 C CA . GLN A 1 545 ? -14.020 -18.315 15.651 1.00 95.50 545 GLN A CA 1
ATOM 4388 C C . GLN A 1 545 ? -14.522 -19.226 16.772 1.00 95.50 545 GLN A C 1
ATOM 4390 O O . GLN A 1 545 ? -15.688 -19.141 17.145 1.00 95.50 545 GLN A O 1
ATOM 4395 N N . LYS A 1 546 ? -13.640 -20.031 17.378 1.00 96.44 546 LYS A N 1
ATOM 4396 C CA . LYS A 1 546 ? -14.007 -20.902 18.503 1.00 96.44 546 LYS A CA 1
ATOM 4397 C C . LYS A 1 546 ? -14.450 -20.113 19.739 1.00 96.44 546 LYS A C 1
ATOM 4399 O O . LYS A 1 546 ? -15.388 -20.516 20.425 1.00 96.44 546 LYS A O 1
ATOM 4404 N N . VAL A 1 547 ? -13.784 -18.996 20.039 1.00 97.19 547 VAL A N 1
ATOM 4405 C CA . VAL A 1 547 ? -14.188 -18.102 21.138 1.00 97.19 547 VAL A CA 1
ATOM 4406 C C . VAL A 1 547 ? -15.538 -17.450 20.837 1.00 97.19 547 VAL A C 1
ATOM 4408 O O . VAL A 1 547 ? -16.395 -17.408 21.717 1.00 97.19 547 VAL A O 1
ATOM 4411 N N . ALA A 1 548 ? -15.753 -16.996 19.601 1.00 92.81 548 ALA A N 1
ATOM 4412 C CA . ALA A 1 548 ? -17.015 -16.403 19.172 1.00 92.81 548 ALA A CA 1
ATOM 4413 C C . ALA A 1 548 ? -18.175 -17.408 19.232 1.00 92.81 548 ALA A C 1
ATOM 4415 O O . ALA A 1 548 ? -19.245 -17.065 19.725 1.00 92.81 548 ALA A O 1
ATOM 4416 N N . GLU A 1 549 ? -17.959 -18.652 18.799 1.00 96.31 549 GLU A N 1
ATOM 4417 C CA . GLU A 1 549 ? -18.955 -19.727 18.869 1.00 96.31 549 GLU A CA 1
ATOM 4418 C C . GLU A 1 549 ? -19.303 -20.076 20.320 1.00 96.31 549 GLU A C 1
ATOM 4420 O O . GLU A 1 549 ? -20.478 -20.188 20.670 1.00 96.31 549 GLU A O 1
ATOM 4425 N N . LYS A 1 550 ? -18.298 -20.150 21.202 1.00 96.75 550 LYS A N 1
ATOM 4426 C CA . LYS A 1 550 ? -18.533 -20.346 22.636 1.00 96.75 550 LYS A CA 1
ATOM 4427 C C . LYS A 1 550 ? -19.354 -19.196 23.229 1.00 96.75 550 LYS A C 1
ATOM 4429 O O . LYS A 1 550 ? -20.358 -19.455 23.887 1.00 96.75 550 LYS A O 1
ATOM 4434 N N . ALA A 1 551 ? -18.980 -17.949 22.950 1.00 95.44 551 ALA A N 1
ATOM 4435 C CA . ALA A 1 551 ? -19.717 -16.778 23.422 1.00 95.44 551 ALA A CA 1
ATOM 4436 C C . ALA A 1 551 ? -21.153 -16.730 22.869 1.00 95.44 551 ALA A C 1
ATOM 4438 O O . ALA A 1 551 ? -22.070 -16.330 23.581 1.00 95.44 551 ALA A O 1
ATOM 4439 N N . ALA A 1 552 ? -21.372 -17.156 21.621 1.00 93.62 552 ALA A N 1
ATOM 4440 C CA . ALA A 1 552 ? -22.710 -17.284 21.049 1.00 93.62 552 ALA A CA 1
ATOM 4441 C C . ALA A 1 552 ? -23.534 -18.347 21.791 1.00 93.62 552 ALA A C 1
ATOM 4443 O O . ALA A 1 552 ? -24.659 -18.064 22.193 1.00 93.62 552 ALA A O 1
ATOM 4444 N N . SER A 1 553 ? -22.950 -19.518 22.069 1.00 96.19 553 SER A N 1
ATOM 4445 C CA . SER A 1 553 ? -23.633 -20.574 22.826 1.00 96.19 553 SER A CA 1
ATOM 4446 C C . SER A 1 553 ? -23.984 -20.152 24.259 1.00 96.19 553 SER A C 1
ATOM 4448 O O . SER A 1 553 ? -25.079 -20.448 24.727 1.00 96.19 553 SER A O 1
ATOM 4450 N N . GLU A 1 554 ? -23.105 -19.401 24.933 1.00 96.31 554 GLU A N 1
ATOM 4451 C CA . GLU A 1 554 ? -23.366 -18.838 26.265 1.00 96.31 554 GLU A CA 1
ATOM 4452 C C . GLU A 1 554 ? -24.532 -17.832 26.214 1.00 96.31 554 GLU A C 1
ATOM 4454 O O . GLU A 1 554 ? -25.459 -17.902 27.022 1.00 96.31 554 GLU A O 1
ATOM 4459 N N . ARG A 1 555 ? -24.570 -16.965 25.193 1.00 95.12 555 ARG A N 1
ATOM 4460 C CA . ARG A 1 555 ? -25.695 -16.039 24.984 1.00 95.12 555 ARG A CA 1
ATOM 4461 C C . ARG A 1 555 ? -27.010 -16.760 24.714 1.00 95.12 555 ARG A C 1
ATOM 4463 O O . ARG A 1 555 ? -28.033 -16.340 25.244 1.00 95.12 555 ARG A O 1
ATOM 4470 N N . ASP A 1 556 ? -27.005 -17.830 23.926 1.00 96.12 556 ASP A N 1
ATOM 4471 C CA . ASP A 1 556 ? -28.216 -18.618 23.670 1.00 96.12 556 ASP A CA 1
ATOM 4472 C C . ASP A 1 556 ? -28.722 -19.303 24.949 1.00 96.12 556 ASP A C 1
ATOM 4474 O O . ASP A 1 556 ? -29.936 -19.371 25.183 1.00 96.12 556 ASP A O 1
ATOM 4478 N N . THR A 1 557 ? -27.809 -19.756 25.819 1.00 96.81 557 THR A N 1
ATOM 4479 C CA . THR A 1 557 ? -28.190 -20.274 27.140 1.00 96.81 557 THR A CA 1
ATOM 4480 C C . THR A 1 557 ? -28.795 -19.189 28.026 1.00 96.81 557 THR A C 1
ATOM 4482 O O . THR A 1 557 ? -29.859 -19.426 28.595 1.00 96.81 557 THR A O 1
ATOM 4485 N N . ASP A 1 558 ? -28.210 -17.989 28.069 1.00 97.12 558 ASP A N 1
ATOM 4486 C CA . ASP A 1 558 ? -28.735 -16.854 28.842 1.00 97.12 558 ASP A CA 1
ATOM 4487 C C . ASP A 1 558 ? -30.095 -16.374 28.314 1.00 97.12 558 ASP A C 1
ATOM 4489 O O . ASP A 1 558 ? -31.004 -16.043 29.071 1.00 97.12 558 ASP A O 1
ATOM 4493 N N . ILE A 1 559 ? -30.283 -16.363 26.993 1.00 96.50 559 ILE A N 1
ATOM 4494 C CA . ILE A 1 559 ? -31.581 -16.044 26.391 1.00 96.50 559 ILE A CA 1
ATOM 4495 C C . ILE A 1 559 ? -32.621 -17.086 26.814 1.00 96.50 559 ILE A C 1
ATOM 4497 O O . ILE A 1 559 ? -33.747 -16.724 27.157 1.00 96.50 559 ILE A O 1
ATOM 4501 N N . SER A 1 560 ? -32.255 -18.368 26.824 1.00 96.62 560 SER A N 1
ATOM 4502 C CA . SER A 1 560 ? -33.159 -19.453 27.219 1.00 96.62 560 SER A CA 1
ATOM 4503 C C . SER A 1 560 ? -33.543 -19.380 28.703 1.00 96.62 560 SER A C 1
ATOM 4505 O O . SER A 1 560 ? -34.711 -19.592 29.052 1.00 96.62 560 SER A O 1
ATOM 4507 N N . THR A 1 561 ? -32.599 -19.042 29.588 1.00 96.94 561 THR A N 1
ATOM 4508 C CA . THR A 1 561 ? -32.886 -18.842 31.019 1.00 96.94 561 THR A CA 1
ATOM 4509 C C . THR A 1 561 ? -33.798 -17.636 31.225 1.00 96.94 561 THR A C 1
ATOM 4511 O O . THR A 1 561 ? -34.851 -17.781 31.848 1.00 96.94 561 THR A O 1
ATOM 4514 N N . LEU A 1 562 ? -33.495 -16.494 30.600 1.00 97.31 562 LEU A N 1
ATOM 4515 C CA . LEU A 1 562 ? -34.329 -15.288 30.666 1.00 97.31 562 LEU A CA 1
ATOM 4516 C C . LEU A 1 562 ? -35.740 -15.513 30.108 1.00 97.31 562 LEU A C 1
ATOM 4518 O O . LEU A 1 562 ? -36.715 -15.020 30.672 1.00 97.31 562 LEU A O 1
ATOM 4522 N N . GLN A 1 563 ? -35.889 -16.277 29.022 1.00 97.19 563 GLN A N 1
ATOM 4523 C CA . GLN A 1 563 ? -37.207 -16.653 28.494 1.00 97.19 563 GLN A CA 1
ATOM 4524 C C . GLN A 1 563 ? -38.012 -17.477 29.504 1.00 97.19 563 GLN A C 1
ATOM 4526 O O . GLN A 1 563 ? -39.223 -17.280 29.636 1.00 97.19 563 GLN A O 1
ATOM 4531 N N . THR A 1 564 ? -37.343 -18.371 30.231 1.00 97.56 564 THR A N 1
ATOM 4532 C CA . THR A 1 564 ? -37.968 -19.199 31.268 1.00 97.56 564 THR A CA 1
ATOM 4533 C C . THR A 1 564 ? -38.405 -18.344 32.457 1.00 97.56 564 THR A C 1
ATOM 4535 O O . THR A 1 564 ? -39.561 -18.429 32.873 1.00 97.56 564 THR A O 1
ATOM 4538 N N . GLU A 1 565 ? -37.530 -17.460 32.944 1.00 97.75 565 GLU A N 1
ATOM 4539 C CA . GLU A 1 565 ? -37.829 -16.516 34.031 1.00 97.75 565 GLU A CA 1
ATOM 4540 C C . GLU A 1 565 ? -38.996 -15.587 33.675 1.00 97.75 565 GLU A C 1
ATOM 4542 O O . GLU A 1 565 ? -39.935 -15.390 34.455 1.00 97.75 565 GLU A O 1
ATOM 4547 N N . LEU A 1 566 ? -38.994 -15.064 32.451 1.00 97.31 566 LEU A N 1
ATOM 4548 C CA . LEU A 1 566 ? -40.055 -14.202 31.950 1.00 97.31 566 LEU A CA 1
ATOM 4549 C C . LEU A 1 566 ? -41.393 -14.947 31.854 1.00 97.31 566 LEU A C 1
ATOM 4551 O O . LEU A 1 566 ? -42.445 -14.368 32.136 1.00 97.31 566 LEU A O 1
ATOM 4555 N N . GLN A 1 567 ? -41.374 -16.237 31.510 1.00 97.31 567 GLN A N 1
ATOM 4556 C CA . GLN A 1 567 ? -42.573 -17.067 31.536 1.00 97.31 567 GLN A CA 1
ATOM 4557 C C . GLN A 1 567 ? -43.074 -17.292 32.967 1.00 97.31 567 GLN A C 1
ATOM 4559 O O . GLN A 1 567 ? -44.275 -17.154 33.202 1.00 97.31 567 GLN A O 1
ATOM 4564 N N . THR A 1 568 ? -42.191 -17.563 33.933 1.00 97.81 568 THR A N 1
ATOM 4565 C CA . THR A 1 568 ? -42.590 -17.672 35.347 1.00 97.81 568 THR A CA 1
ATOM 4566 C C . THR A 1 568 ? -43.216 -16.378 35.859 1.00 97.81 568 THR A C 1
ATOM 4568 O O . THR A 1 568 ? -44.338 -16.418 36.369 1.00 97.81 568 THR A O 1
ATOM 4571 N N . VAL A 1 569 ? -42.596 -15.221 35.606 1.00 97.88 569 VAL A N 1
ATOM 4572 C CA . VAL A 1 569 ? -43.143 -13.913 36.006 1.00 97.88 569 VAL A CA 1
ATOM 4573 C C . VAL A 1 569 ? -44.505 -13.660 35.357 1.00 97.88 569 VAL A C 1
ATOM 4575 O O . VAL A 1 569 ? -45.429 -13.197 36.022 1.00 97.88 569 VAL A O 1
ATOM 4578 N N . ARG A 1 570 ? -44.689 -14.019 34.078 1.00 97.56 570 ARG A N 1
ATOM 4579 C CA . ARG A 1 570 ? -46.003 -13.931 33.414 1.00 97.56 570 ARG A CA 1
ATOM 4580 C C . ARG A 1 570 ? -47.060 -14.788 34.108 1.00 97.56 570 ARG A C 1
ATOM 4582 O O . ARG A 1 570 ? -48.179 -14.317 34.295 1.00 97.56 570 ARG A O 1
ATOM 4589 N N . THR A 1 571 ? -46.725 -16.021 34.495 1.00 97.62 571 THR A N 1
ATOM 4590 C CA . THR A 1 571 ? -47.677 -16.893 35.205 1.00 97.62 571 THR A CA 1
ATOM 4591 C C . THR A 1 571 ? -48.032 -16.368 36.593 1.00 97.62 571 THR A C 1
ATOM 4593 O O . THR A 1 571 ? -49.190 -16.460 37.000 1.00 97.62 571 THR A O 1
ATOM 4596 N N . GLU A 1 572 ? -47.073 -15.777 37.306 1.00 97.88 572 GLU A N 1
ATOM 4597 C CA . GLU A 1 572 ? -47.325 -15.143 38.599 1.00 97.88 572 GLU A CA 1
ATOM 4598 C C . GLU A 1 572 ? -48.211 -13.911 38.449 1.00 97.88 572 GLU A C 1
ATOM 4600 O O . GLU A 1 572 ? -49.182 -13.768 39.185 1.00 97.88 572 GLU A O 1
ATOM 4605 N N . LEU A 1 573 ? -47.936 -13.057 37.464 1.00 97.38 573 LEU A N 1
ATOM 4606 C CA . LEU A 1 573 ? -48.735 -11.862 37.193 1.00 97.38 573 LEU A CA 1
ATOM 4607 C C . LEU A 1 573 ? -50.188 -12.228 36.859 1.00 97.38 573 LEU A C 1
ATOM 4609 O O . LEU A 1 573 ? -51.116 -11.581 37.340 1.00 97.38 573 LEU A O 1
ATOM 4613 N N . GLU A 1 574 ? -50.405 -13.304 36.101 1.00 97.31 574 GLU A N 1
ATOM 4614 C CA . GLU A 1 574 ? -51.752 -13.801 35.810 1.00 97.31 574 GLU A CA 1
ATOM 4615 C C . GLU A 1 574 ? -52.453 -14.360 37.061 1.00 97.31 574 GLU A C 1
ATOM 4617 O O . GLU A 1 574 ? -53.649 -14.132 37.249 1.00 97.31 574 GLU A O 1
ATOM 4622 N N . ARG A 1 575 ? -51.713 -15.019 37.968 1.00 98.06 575 ARG A N 1
ATOM 4623 C CA . ARG A 1 575 ? -52.237 -15.415 39.287 1.00 98.06 575 ARG A CA 1
ATOM 4624 C C . ARG A 1 575 ? -52.666 -14.185 40.091 1.00 98.06 575 ARG A C 1
ATOM 4626 O O . ARG A 1 575 ? -53.802 -14.145 40.548 1.00 98.06 575 ARG A O 1
ATOM 4633 N N . TRP A 1 576 ? -51.815 -13.165 40.189 1.00 97.50 576 TRP A N 1
ATOM 4634 C CA . TRP A 1 576 ? -52.133 -11.925 40.905 1.00 97.50 576 TRP A CA 1
ATOM 4635 C C . TRP A 1 576 ? -53.346 -11.198 40.318 1.00 97.50 576 TRP A C 1
ATOM 4637 O O . TRP A 1 576 ? -54.175 -10.692 41.069 1.00 97.50 576 TRP A O 1
ATOM 4647 N N . ARG A 1 577 ? -53.499 -11.174 38.987 1.00 97.50 577 ARG A N 1
ATOM 4648 C CA . ARG A 1 577 ? -54.704 -10.629 38.336 1.00 97.50 577 ARG A CA 1
ATOM 4649 C C . ARG A 1 577 ? -55.963 -11.392 38.718 1.00 97.50 577 ARG A C 1
ATOM 4651 O O . ARG A 1 577 ? -57.000 -10.772 38.948 1.00 97.50 577 ARG A O 1
ATOM 4658 N N . LYS A 1 578 ? -55.885 -12.723 38.773 1.00 97.81 578 LYS A N 1
ATOM 4659 C CA . LYS A 1 578 ? -57.012 -13.560 39.184 1.00 97.81 578 LYS A CA 1
ATOM 4660 C C . LYS A 1 578 ? -57.393 -13.291 40.638 1.00 97.81 578 LYS A C 1
ATOM 4662 O O . LYS A 1 578 ? -58.563 -13.032 40.901 1.00 97.81 578 LYS A O 1
ATOM 4667 N N . ASP A 1 579 ? -56.411 -13.268 41.534 1.00 97.56 579 ASP A N 1
ATOM 4668 C CA . ASP A 1 579 ? -56.630 -12.986 42.954 1.00 97.56 579 ASP A CA 1
ATOM 4669 C C . ASP A 1 579 ? -57.230 -11.583 43.145 1.00 97.56 579 ASP A C 1
ATOM 4671 O O . ASP A 1 579 ? -58.215 -11.421 43.860 1.00 97.56 579 ASP A O 1
ATOM 4675 N N . ALA A 1 580 ? -56.713 -10.573 42.434 1.00 96.12 580 ALA A N 1
ATOM 4676 C CA . ALA A 1 580 ? -57.272 -9.221 42.439 1.00 96.12 580 ALA A CA 1
ATOM 4677 C C . ALA A 1 580 ? -58.736 -9.186 41.963 1.00 96.12 580 ALA A C 1
ATOM 4679 O O . ALA A 1 580 ? -59.565 -8.527 42.588 1.00 96.12 580 ALA A O 1
ATOM 4680 N N . SER A 1 581 ? -59.077 -9.927 40.900 1.00 97.56 581 SER A N 1
ATOM 4681 C CA . SER A 1 581 ? -60.459 -10.040 40.413 1.00 97.56 581 SER A CA 1
ATOM 4682 C C . SER A 1 581 ? -61.384 -10.717 41.427 1.00 97.56 581 SER A C 1
ATOM 4684 O O . SER A 1 581 ? -62.544 -10.324 41.564 1.00 97.56 581 SER A O 1
ATOM 4686 N N . ASP A 1 582 ? -60.900 -11.735 42.137 1.00 97.44 582 ASP A N 1
ATOM 4687 C CA . ASP A 1 582 ? -61.687 -12.429 43.153 1.00 97.44 582 ASP A CA 1
ATOM 4688 C C . ASP A 1 582 ? -61.918 -11.538 44.385 1.00 97.44 582 ASP A C 1
ATOM 4690 O O . ASP A 1 582 ? -63.055 -11.454 44.858 1.00 97.44 582 ASP A O 1
ATOM 4694 N N . TYR A 1 583 ? -60.912 -10.768 44.817 1.00 97.00 583 TYR A N 1
ATOM 4695 C CA . TYR A 1 583 ? -61.093 -9.737 45.845 1.00 97.00 583 TYR A CA 1
ATOM 4696 C C . TYR A 1 583 ? -62.068 -8.640 45.412 1.00 97.00 583 TYR A C 1
ATOM 4698 O O . TYR A 1 583 ? -62.891 -8.200 46.211 1.00 97.00 583 TYR A O 1
ATOM 4706 N N . GLU A 1 584 ? -62.036 -8.211 44.150 1.00 97.12 584 GLU A N 1
ATOM 4707 C CA . GLU A 1 584 ? -62.973 -7.210 43.634 1.00 97.12 584 GLU A CA 1
ATOM 4708 C C . GLU A 1 584 ? -64.426 -7.717 43.680 1.00 97.12 584 GLU A C 1
ATOM 4710 O O . GLU A 1 584 ? -65.320 -7.002 44.139 1.00 97.12 584 GLU A O 1
ATOM 4715 N N . LYS A 1 585 ? -64.668 -8.986 43.316 1.00 97.19 585 LYS A N 1
ATOM 4716 C CA . LYS A 1 585 ? -65.991 -9.624 43.476 1.00 97.19 585 LYS A CA 1
ATOM 4717 C C . LYS A 1 585 ? -66.417 -9.693 44.940 1.00 97.19 585 LYS A C 1
ATOM 4719 O O . LYS A 1 585 ? -67.587 -9.461 45.247 1.00 97.19 585 LYS A O 1
ATOM 4724 N N . GLU A 1 586 ? -65.498 -10.025 45.844 1.00 97.38 586 GLU A N 1
ATOM 4725 C CA . GLU A 1 586 ? -65.783 -10.088 47.277 1.00 97.38 586 GLU A CA 1
ATOM 4726 C C . GLU A 1 586 ? -66.144 -8.709 47.841 1.00 97.38 586 GLU A C 1
ATOM 4728 O O . GLU A 1 586 ? -67.143 -8.583 48.551 1.00 97.38 586 GLU A O 1
ATOM 4733 N N . ILE A 1 587 ? -65.416 -7.660 47.449 1.00 96.25 587 ILE A N 1
ATOM 4734 C CA . ILE A 1 587 ? -65.724 -6.269 47.807 1.00 96.25 587 ILE A CA 1
ATOM 4735 C C . ILE A 1 587 ? -67.133 -5.893 47.337 1.00 96.25 587 ILE A C 1
ATOM 4737 O O . ILE A 1 587 ? -67.915 -5.369 48.132 1.00 96.25 587 ILE A O 1
ATOM 4741 N N . VAL A 1 588 ? -67.491 -6.195 46.085 1.00 97.00 588 VAL A N 1
ATOM 4742 C CA . VAL A 1 588 ? -68.832 -5.913 45.542 1.00 97.00 588 VAL A CA 1
ATOM 4743 C C . VAL A 1 588 ? -69.918 -6.669 46.316 1.00 97.00 588 VAL A C 1
ATOM 4745 O O . VAL A 1 588 ? -70.934 -6.080 46.694 1.00 97.00 588 VAL A O 1
ATOM 4748 N N . ASN A 1 589 ? -69.702 -7.952 46.619 1.00 96.25 589 ASN A N 1
ATOM 4749 C CA . ASN A 1 589 ? -70.640 -8.754 47.409 1.00 96.25 589 ASN A CA 1
ATOM 4750 C C . ASN A 1 589 ? -70.815 -8.199 48.831 1.00 96.25 589 ASN A C 1
ATOM 4752 O O . ASN A 1 589 ? -71.940 -8.102 49.332 1.00 96.25 589 ASN A O 1
ATOM 4756 N N . LEU A 1 590 ? -69.719 -7.801 49.481 1.00 96.25 590 LEU A N 1
ATOM 4757 C CA . LEU A 1 590 ? -69.747 -7.193 50.809 1.00 96.25 590 LEU A CA 1
ATOM 4758 C C . LEU A 1 590 ? -70.483 -5.850 50.789 1.00 96.25 590 LEU A C 1
ATOM 4760 O O . LEU A 1 590 ? -71.346 -5.637 51.643 1.00 96.25 590 LEU A O 1
ATOM 4764 N N . GLN A 1 591 ? -70.221 -4.991 49.800 1.00 95.25 591 GLN A N 1
ATOM 4765 C CA . GLN A 1 591 ? -70.936 -3.725 49.604 1.00 95.25 591 GLN A CA 1
ATOM 4766 C C . GLN A 1 591 ? -72.442 -3.942 49.403 1.00 95.25 591 GLN A C 1
ATOM 4768 O O . GLN A 1 591 ? -73.242 -3.270 50.056 1.00 95.25 591 GLN A O 1
ATOM 4773 N N . ALA A 1 592 ? -72.840 -4.917 48.579 1.00 94.94 592 ALA A N 1
ATOM 4774 C CA . ALA A 1 592 ? -74.246 -5.270 48.383 1.00 94.94 592 ALA A CA 1
ATOM 4775 C C . ALA A 1 592 ? -74.897 -5.779 49.685 1.00 94.94 592 ALA A C 1
ATOM 4777 O O . ALA A 1 592 ? -75.992 -5.350 50.049 1.00 94.94 592 ALA A O 1
ATOM 4778 N N . SER A 1 593 ? -74.202 -6.641 50.440 1.00 95.00 593 SER A N 1
ATOM 4779 C CA . SER A 1 593 ? -74.685 -7.145 51.737 1.00 95.00 593 SER A CA 1
ATOM 4780 C C . SER A 1 593 ? -74.831 -6.035 52.786 1.00 95.00 593 SER A C 1
ATOM 4782 O O . SER A 1 593 ? -75.724 -6.081 53.637 1.00 95.00 593 SER A O 1
ATOM 4784 N N . PHE A 1 594 ? -73.945 -5.037 52.740 1.00 93.88 594 PHE A N 1
ATOM 4785 C CA . PHE A 1 594 ? -73.979 -3.878 53.619 1.00 93.88 594 PHE A CA 1
ATOM 4786 C C . PHE A 1 594 ? -75.161 -2.971 53.269 1.00 93.88 594 PHE A C 1
ATOM 4788 O O . PHE A 1 594 ? -75.942 -2.639 54.156 1.00 93.88 594 PHE A O 1
ATOM 4795 N N . GLN A 1 595 ? -75.362 -2.661 51.983 1.00 93.44 595 GLN A N 1
ATOM 4796 C CA . GLN A 1 595 ? -76.525 -1.900 51.514 1.00 93.44 595 GLN A CA 1
ATOM 4797 C C . GLN A 1 595 ? -77.849 -2.571 51.892 1.00 93.44 595 GLN A C 1
ATOM 4799 O O . GLN A 1 595 ? -78.753 -1.893 52.379 1.00 93.44 595 GLN A O 1
ATOM 4804 N N . LEU A 1 596 ? -77.952 -3.896 51.738 1.00 93.88 596 LEU A N 1
ATOM 4805 C CA . LEU A 1 596 ? -79.146 -4.645 52.134 1.00 93.88 596 LEU A CA 1
ATOM 4806 C C . LEU A 1 596 ? -79.422 -4.517 53.640 1.00 93.88 596 LEU A C 1
ATOM 4808 O O . LEU A 1 596 ? -80.559 -4.279 54.039 1.00 93.88 596 LEU A O 1
ATOM 4812 N N . ARG A 1 597 ? -78.386 -4.623 54.483 1.00 91.69 597 ARG A N 1
ATOM 4813 C CA . ARG A 1 597 ? -78.521 -4.411 55.934 1.00 91.69 597 ARG A CA 1
ATOM 4814 C C . ARG A 1 597 ? -78.934 -2.983 56.282 1.00 91.69 597 ARG A C 1
ATOM 4816 O O . ARG A 1 597 ? -79.765 -2.808 57.168 1.00 91.69 597 ARG A O 1
ATOM 4823 N N . CYS A 1 598 ? -78.399 -1.975 55.592 1.00 89.31 598 CYS A N 1
ATOM 4824 C CA . CYS A 1 598 ? -78.834 -0.588 55.771 1.00 89.31 598 CYS A CA 1
ATOM 4825 C C . CYS A 1 598 ? -80.325 -0.422 55.443 1.00 89.31 598 CYS A C 1
ATOM 4827 O O . CYS A 1 598 ? -81.054 0.142 56.255 1.00 89.31 598 CYS A O 1
ATOM 4829 N N . GLN A 1 599 ? -80.796 -0.983 54.322 1.00 89.00 599 GLN A N 1
ATOM 4830 C CA . GLN A 1 599 ? -82.216 -0.955 53.945 1.00 89.00 599 GLN A CA 1
ATOM 4831 C C . GLN A 1 599 ? -83.103 -1.653 54.986 1.00 89.00 599 GLN A C 1
ATOM 4833 O O . GLN A 1 599 ? -84.115 -1.092 55.396 1.00 89.00 599 GLN A O 1
ATOM 4838 N N . GLN A 1 600 ? -82.696 -2.829 55.477 1.00 89.06 600 GLN A N 1
ATOM 4839 C CA . GLN A 1 600 ? -83.425 -3.551 56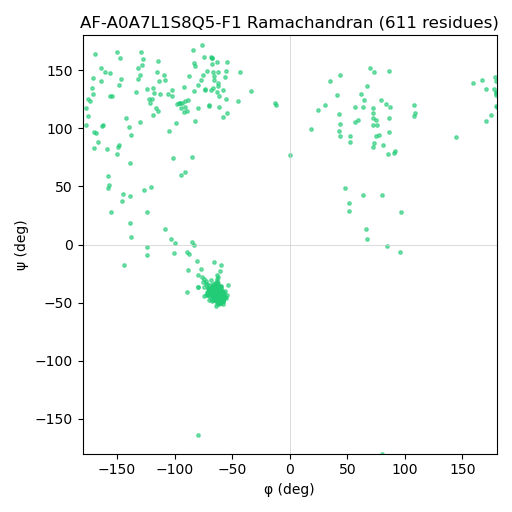.528 1.00 89.06 600 GLN A CA 1
ATOM 4840 C C . GLN A 1 600 ? -83.509 -2.753 57.837 1.00 89.06 600 GLN A C 1
ATOM 4842 O O . GLN A 1 600 ? -84.561 -2.727 58.472 1.00 89.06 600 GLN A O 1
ATOM 4847 N N . CYS A 1 601 ? -82.427 -2.076 58.237 1.00 86.19 601 CYS A N 1
ATOM 4848 C CA . CYS A 1 601 ? -82.439 -1.200 59.410 1.00 86.19 601 CYS A CA 1
ATOM 4849 C C . CYS A 1 601 ? -83.380 -0.001 59.221 1.00 86.19 601 CYS A C 1
ATOM 4851 O O . CYS A 1 601 ? -84.113 0.347 60.144 1.00 86.19 601 CYS A O 1
ATOM 4853 N N . GLU A 1 602 ? -83.385 0.623 58.040 1.00 85.06 602 GLU A N 1
ATOM 4854 C CA . GLU A 1 602 ? -84.307 1.721 57.726 1.00 85.06 602 GLU A CA 1
ATOM 4855 C C . GLU A 1 602 ? -85.773 1.267 57.716 1.00 85.06 602 GLU A C 1
ATOM 4857 O O . GLU A 1 602 ? -86.643 1.992 58.201 1.00 85.06 602 GLU A O 1
ATOM 4862 N N . GLU A 1 603 ? -86.066 0.080 57.180 1.00 86.44 603 GLU A N 1
ATOM 4863 C CA . GLU A 1 603 ? -87.410 -0.509 57.205 1.00 86.44 603 GLU A CA 1
ATOM 4864 C C . GLU A 1 603 ? -87.861 -0.834 58.630 1.00 86.44 603 GLU A C 1
ATOM 4866 O O . GLU A 1 603 ? -88.968 -0.452 59.005 1.00 86.44 603 GLU A O 1
ATOM 4871 N N . GLN A 1 604 ? -86.996 -1.437 59.454 1.00 82.06 604 GLN A N 1
ATOM 4872 C CA . GLN A 1 604 ? -87.285 -1.679 60.872 1.00 82.06 604 GLN A CA 1
ATOM 4873 C C . GLN A 1 604 ? -87.553 -0.376 61.632 1.00 82.06 604 GLN A C 1
ATOM 4875 O O . GLN A 1 604 ? -88.532 -0.289 62.369 1.00 82.06 604 GLN A O 1
ATOM 4880 N N . GLN A 1 605 ? -86.746 0.667 61.413 1.00 80.12 605 GLN A N 1
ATOM 4881 C CA . GLN A 1 605 ? -86.979 1.980 62.024 1.00 80.12 605 GLN A CA 1
ATOM 4882 C C . GLN A 1 605 ? -88.297 2.613 61.557 1.00 80.12 605 GLN A C 1
ATOM 4884 O O . GLN A 1 605 ? -89.001 3.227 62.359 1.00 80.12 605 GLN A O 1
ATOM 4889 N N . LYS A 1 606 ? -88.666 2.458 60.278 1.00 81.50 606 LYS A N 1
ATOM 4890 C CA . LYS A 1 606 ? -89.964 2.914 59.752 1.00 81.50 606 LYS A CA 1
ATOM 4891 C C . LYS A 1 606 ? -91.130 2.133 60.362 1.00 81.50 606 LYS A C 1
ATOM 4893 O O . LYS A 1 606 ? -92.127 2.754 60.731 1.00 81.50 606 LYS A O 1
ATOM 4898 N N . GLU A 1 607 ? -91.016 0.813 60.501 1.00 79.25 607 GLU A N 1
ATOM 4899 C CA . GLU A 1 607 ? -92.028 -0.020 61.160 1.00 79.25 607 GLU A CA 1
ATOM 4900 C C . GLU A 1 607 ? -92.188 0.350 62.639 1.00 79.25 607 GLU A C 1
ATOM 4902 O O . GLU A 1 607 ? -93.311 0.572 63.093 1.00 79.25 607 GLU A O 1
ATOM 4907 N N . GLU A 1 608 ? -91.095 0.496 63.389 1.00 76.19 608 GLU A N 1
ATOM 4908 C CA . GLU A 1 608 ? -91.140 0.927 64.791 1.00 76.19 608 GLU A CA 1
ATOM 4909 C C . GLU A 1 608 ? -91.742 2.331 64.938 1.00 76.19 608 GLU A C 1
ATOM 4911 O O . GLU A 1 608 ? -92.627 2.539 65.771 1.00 76.19 608 GLU A O 1
ATOM 4916 N N . ALA A 1 609 ? -91.356 3.279 64.078 1.00 74.00 609 ALA A N 1
ATOM 4917 C CA . ALA A 1 609 ? -91.942 4.619 64.055 1.00 74.00 609 ALA A CA 1
ATOM 4918 C C . ALA A 1 609 ? -93.441 4.610 63.701 1.00 74.00 609 ALA A C 1
ATOM 4920 O O . ALA A 1 609 ? -94.190 5.461 64.180 1.00 74.00 609 ALA A O 1
ATOM 4921 N N . SER A 1 610 ? -93.894 3.656 62.880 1.00 74.75 610 SER A N 1
ATOM 4922 C CA . SER A 1 610 ? -95.314 3.482 62.552 1.00 74.75 610 SER A CA 1
ATOM 4923 C C . SER A 1 610 ? -96.126 2.832 63.676 1.00 74.75 610 SER A C 1
ATOM 4925 O O . SER A 1 610 ? -97.305 3.132 63.799 1.00 74.75 610 SER A O 1
ATOM 4927 N N . ARG A 1 611 ? -95.504 1.998 64.524 1.00 73.06 611 ARG A N 1
ATOM 4928 C CA . ARG A 1 611 ? -96.137 1.404 65.719 1.00 73.06 611 ARG A CA 1
ATOM 4929 C C . ARG A 1 611 ? -96.256 2.373 66.899 1.00 73.06 611 ARG A C 1
ATOM 4931 O O . ARG A 1 611 ? -97.038 2.121 67.809 1.00 73.06 611 ARG A O 1
ATOM 4938 N N . LEU A 1 612 ? -95.449 3.434 66.908 1.00 68.00 612 LEU A N 1
ATOM 4939 C CA . LEU A 1 612 ? -95.448 4.491 67.928 1.00 68.00 612 LEU A CA 1
ATOM 4940 C C . LEU A 1 612 ? -96.405 5.659 67.610 1.00 68.00 612 LEU A C 1
ATOM 4942 O O . LEU A 1 612 ? -96.567 6.546 68.450 1.00 68.00 612 LEU A O 1
ATOM 4946 N N . LYS A 1 613 ? -97.024 5.671 66.424 1.00 53.72 613 LYS A N 1
ATOM 4947 C CA . LYS A 1 613 ? -98.133 6.562 66.045 1.00 53.72 613 LYS A CA 1
ATOM 4948 C C . LYS A 1 613 ? -99.459 5.835 66.195 1.00 53.72 613 LYS A C 1
ATOM 4950 O O . LYS A 1 613 ? -100.443 6.531 66.527 1.00 53.72 613 LYS A O 1
#

Foldseek 3Di:
DDWDKDPQAQQAKDKQNHGQDHHRDIGDTDDDFQFIKIKDGQWDQDPVPRDIDHTDIDGDWDADPVRHTGDDPDDDDDDDDDDDDDDDDDDDPDPVVVVVVVVVVVVVVVVVVVVVVVVVVVVVVVVVVVVVVVVVVVVVVVVVVVVVVVVVVVVVVVVVVCVVDDDPVNVVVVVVVVVVVVVVVVVVVVVVVVVVVVVVVVVVVVVVVVVVVVVVVVVVVVVVVVVVVVVVVVVVVVVVVVVVVVVVVVVVVVVVVVVVVVVVVVVVVVVVVVVVVVVVVVVVVVVVVVVVVVVVVVVVVVVVVVVVVVVVVVVVVVVVVVVVVVPPDDDDDDDDDDDDDDDDDDDDDDDDDDDDDDDDDDDDDDDDPPDPDDDDDDDDDDDDDDDDDDDDDDDDDDDDDDDDDDDDDDDDDDDDDDDDDDPDPPPDDDDDDDPVVPPPPDDDDDDDVPVVVVVVVVVVVVVVVVVVVVVVVVVVVVVVVVVVVVVVVVVVVVVVVVVVVVVVVVVVVVVVVVVVVVVVVVVVVVVVVVVVVVVVVVVVVVVVVVVVVVVVVVVVVVVVVVVVVVVVVVVVVVVVVVVVVVVVVVVVVVVVVVVVVVVVVVVVVVVVVVVVD

Nearest PDB structures (foldseek):
  6ar2-assembly2_B  TM=9.973E-01  e=2.659E-10  Homo sapiens

Sequence (613 aa):
QFYLQDTKSSNGTFINSQRLSRGSEESPPCEIMSGDVIQFGVDVTENTRKVTHGCIVSTIKLFLPDGMEARLRSDVIHAPLPSPVDKVAANTPSMYSQELFQLSQYLQEALHREQMLEQKLATLQRLLAVTQEASDTSWQALIDEDRLLSRLEVMGNQLQACSKNQTEDSIRKELIALQEDKHNYETTAKESLRRVLQEKIEVVRKLSEVERSLSNTEDECTHLKEMNERTQEELRELANKYNGAVNEIKDLSDKLKVAEGRQEEIQQKGLAEKKELQHKIDEMEEREQELQAKIEALQADNDFTNERLTALQVRLEHLQEKTLKEHTSLGSYLLCQILDFVLFKAVFFSLLEHFLSKSGGDCTFIHQFIECQNKIIDEGHLIKEEETKLLKDNQARVKESNDLSDTLSPSKEKSSDDTTDAQMDDQDLNEPIVKVALLKDQLQGAQSETETKQEIQQLHKELIEAQELARTSKQKCFELQALLEEERKAYRVQVEESNKQINTLQAQLRRLQEEIENLRKEKENEISSTRNELVSAQNEILSLQKVAEKAASERDTDISTLQTELQTVRTELERWRKDASDYEKEIVNLQASFQLRCQQCEEQQKEEASRLK

Radius of gyration: 77.08 Å; Cα contacts (8 Å, |Δi|>4): 159; chains: 1; bounding box: 198×103×222 Å

Secondary structure (DSSP, 8-state):
-EEE--BS-SS-EEETTEE-S-TT-BPPPEEE-BT-EEEES--EEETTTTEEEPPEEEE---B-TTSPBP-B--------PPPP----------HHHHHHHHHHHHHHHHHHHHHHHHHHHHHHHHHHHHHHHHHHHHHHHHHHHHHHHHHHHHHHHHHHHHHHH--HHHHHHHHHHHHHHHHHHHHHHHHHHHHHHHHHHHHHHHHHHHHHHHHHHHHHHHHHHHHHHHHHHHHHHHHHHHHHHHHHHHHHHHHHHHHHHHHHHHHHHHHHHHHHHHHHHHHHHHHHHHHHHHHHHHHHHHHHHHHHHHHHHHHHHHHHHHHHHTSSS-------S--------------------S-------SSSSSSS--------------------------------------------------------------SSTTSSSS---SS-TTHHHHHHHHHHHHHHHHHHHHHHHHHHHHHHHHHHHHHHHHHHHHHHHHHHHHHHHHHHHHHHHHHHHHHHHHHHHHHHHHHHHHHHHHHHHHHHHHHHHHHHHHHHHHHHHHHHHHHHHHHHHHHHHHHHHHHHHHHHHHHHHHHHHHHHHHHHHHHHHHHT-

Solvent-accessible surface area (backbone atoms only — not comparable to full-atom values): 36967 Å² total; per-residue (Å²): 140,48,71,51,61,39,84,34,38,72,61,29,37,27,53,72,86,44,70,64,40,59,64,59,33,65,26,71,78,38,80,57,47,22,68,42,39,38,31,46,42,57,71,46,69,42,86,91,74,78,47,71,46,78,47,51,75,46,72,44,81,42,64,45,99,87,69,47,72,41,69,64,86,74,90,78,81,96,78,77,84,87,81,89,84,80,88,81,84,89,88,78,84,62,60,71,55,55,53,49,50,53,50,50,50,51,50,53,52,48,51,52,52,48,53,53,49,52,54,49,49,55,49,52,53,51,51,51,50,53,51,48,51,54,46,52,52,50,52,51,51,52,53,51,48,52,52,48,50,54,49,50,52,52,51,49,52,48,50,54,52,46,72,76,71,60,48,76,68,55,50,53,53,52,52,51,51,52,51,50,49,50,51,52,52,53,49,52,50,53,52,52,51,50,50,54,50,51,52,50,52,52,50,52,53,51,50,58,49,50,52,50,52,48,53,52,52,51,54,50,50,51,51,52,50,55,50,50,54,49,53,52,49,54,51,51,52,50,52,52,52,51,53,50,52,53,50,52,52,48,55,51,49,54,51,46,53,56,52,51,52,51,50,50,53,51,52,51,50,54,53,50,53,51,51,53,52,48,52,53,50,55,54,50,51,50,52,48,50,55,51,50,54,50,50,52,51,51,48,53,52,48,50,53,51,49,52,53,49,49,55,50,48,53,54,49,50,54,52,51,50,54,58,57,70,67,69,77,71,85,82,88,81,83,93,87,85,84,93,86,81,92,87,76,94,77,80,85,86,81,82,86,84,79,91,86,90,90,84,83,92,73,88,77,89,91,85,87,83,84,86,86,83,89,82,81,88,80,90,87,81,87,80,82,89,88,88,82,88,82,92,82,82,85,85,84,87,84,85,84,88,84,86,87,86,89,86,86,89,88,83,91,80,84,88,71,93,79,88,78,91,76,86,77,80,88,83,80,87,78,86,74,100,64,82,80,79,78,81,82,84,86,84,90,73,91,90,52,75,68,62,55,49,50,52,51,50,50,53,51,50,51,50,49,53,51,49,50,50,49,51,52,52,52,50,52,50,53,52,52,51,51,50,54,51,49,51,54,49,52,51,50,51,52,52,52,52,52,49,52,50,52,53,51,52,52,53,51,50,51,50,53,52,50,53,54,52,48,52,52,50,52,52,51,50,51,54,51,49,55,50,50,51,50,52,51,50,53,53,48,50,53,53,50,50,54,52,50,50,50,54,49,54,52,49,54,51,51,51,51,51,50,53,51,53,53,49,53,52,52,54,50,51,51,49,52,52,50,52,52,52,52,51,51,52,49,52,50,52,50,51,52,55,49,52,52,49,53,52,52,52,54,49,51,50,50,52,54,57,59,74,75,106